Protein AF-0000000079570707 (afdb_homodimer)

Radius of gyration: 27.63 Å; Cα contacts (8 Å, |Δi|>4): 399; chains: 2; bounding box: 52×143×50 Å

Organism: NCBI:txid1891644

Sequence (416 aa):
MTSGNVASASRPEPAARQWGKTAQTQAQILAAAEEVFVEHGYTNATISDVIDRAGSSVGSIYHHFGGKAELFLALWTDYTHQRERDATNAVAKARKEGVTEPIELFETGGAAYLRGIWRSRKVMTIFWDGDGPPGFETLRRERSQNWIAHNVKILGLGKSVEDQFIAAVFTAVMGEAARSIIACTRAKQADAISAEALRIARIISEHRMTSGNVASASRPEPAARQWGKTAQTQAQILAAAEEVFVEHGYTNATISDVIDRAGSSVGSIYHHFGGKAELFLALWTDYTHQRERDATNAVAKARKEGVTEPIELFETGGAAYLRGIWRSRKVMTIFWDGDGPPGFETLRRERSQNWIAHNVKILGLGKSVEDQFIAAVFTAVMGEAARSIIACTRAKQADAISAEALRIARIISEHR

Solvent-accessible surface area (backbone atoms only — not comparable to full-atom values): 22400 Å² total; per-residue (Å²): 137,82,80,76,80,77,77,76,78,74,71,79,53,71,62,59,54,50,53,48,48,49,49,48,49,51,50,44,44,50,52,23,40,50,53,41,34,59,74,46,32,52,82,70,40,51,60,65,56,27,30,65,64,43,71,47,53,72,66,56,46,43,68,73,54,41,54,61,57,43,43,51,50,50,51,49,49,52,52,52,50,51,38,50,47,40,16,51,52,41,28,52,51,40,42,75,72,66,56,73,55,32,66,57,42,47,42,43,15,49,51,38,29,49,51,48,41,59,75,41,21,71,63,4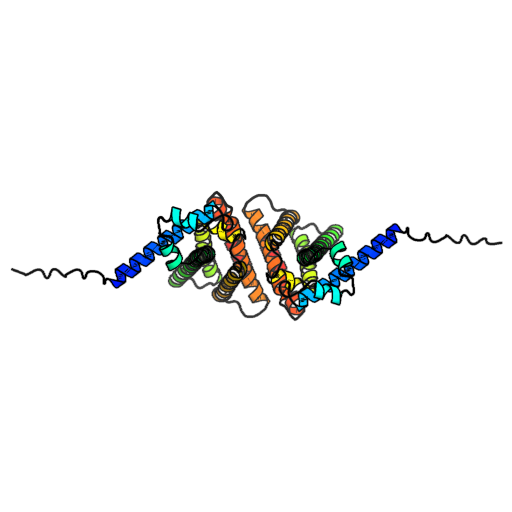8,49,48,75,70,67,76,49,64,52,92,65,42,67,59,53,52,50,52,52,50,51,51,48,25,54,49,42,27,60,54,60,67,48,65,86,48,72,57,38,50,48,50,23,45,42,54,44,44,40,52,49,50,40,44,56,52,32,46,71,45,91,47,70,66,57,34,51,48,36,52,53,49,46,47,48,49,52,48,54,53,60,72,71,106,137,84,80,76,79,74,77,76,78,75,71,77,53,72,63,58,55,50,52,48,48,50,50,50,51,51,49,44,43,50,53,23,40,51,55,42,33,59,73,47,33,52,82,71,42,50,60,65,57,29,31,66,66,43,72,47,54,71,66,54,47,44,69,75,53,39,54,60,58,44,43,52,52,50,51,49,50,54,52,53,49,51,38,51,46,40,16,51,53,40,30,52,52,40,43,74,72,65,56,76,56,32,66,59,42,47,43,43,15,50,51,39,29,48,53,47,40,59,76,43,20,71,62,49,52,48,75,69,68,76,49,65,51,90,64,44,67,60,52,53,50,52,51,51,50,52,48,24,54,49,42,28,60,55,59,68,47,64,85,50,70,57,37,50,46,50,24,45,40,55,43,46,39,51,49,49,39,44,56,53,33,46,71,44,91,46,70,68,56,33,51,49,36,50,52,49,48,46,49,49,52,47,54,54,61,73,71,107

InterPro domains:
  IPR001647 DNA-binding HTH domain, TetR-type [PF00440] (29-75)
  IPR001647 DNA-binding HTH domain, TetR-type [PR00455] (29-42)
  IPR001647 DNA-binding HTH domain, TetR-type [PR00455] (50-73)
  IPR001647 DNA-binding HTH domain, TetR-type [PS50977] (23-83)
  IPR009057 Homedomain-like superfamily [SSF46689] (19-92)
  IPR023772 DNA-binding HTH domain, TetR-type, conserved site [PS01081] (41-71)
  IPR050109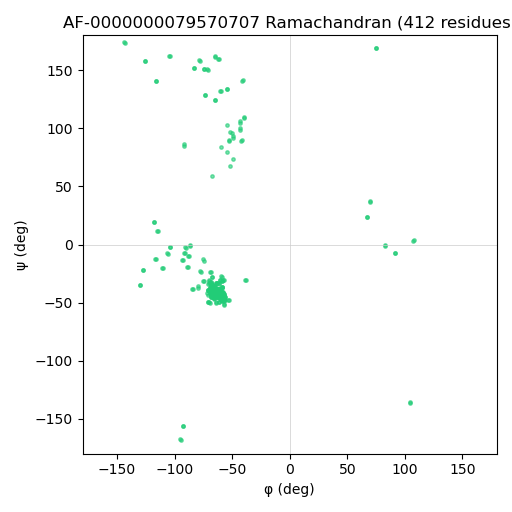 HTH-type, TetR-like transcriptional regulator [PTHR30055] (10-158)

pLDDT: mean 89.44, std 13.63, range [33.81, 98.69]

Nearest PDB structures (foldseek):
  6o6n-assembly1_A  TM=7.747E-01  e=3.598E-06  Mycobacterium tuberculosis
  6hs0-assembly1_A  TM=7.017E-01  e=3.129E-06  Mycobacterium tuberculosis H37Rv
  5icj-assembly1_B  TM=7.002E-01  e=1.842E-05  Mycobacterium tuberculosis
  2oer-assembly1_B  TM=6.171E-01  e=4.264E-05  Pseudomonas aeruginosa
  2hyt-assembly1_A-2  TM=5.807E-01  e=2.325E-05  Pectobacterium atrosepticum

Foldseek 3Di:
DPPPPPPPPPDPDPVVVVVVVLVVLLVLLLVLLLVQCLVQNLVRGAPVSSCVSSVHDPVSCCVNQRGSQRSVVVNVVVLLVVLQCQLVVQLVVVVVVPDQQLLVSVLRSLLSNLVSLLVCLSSVCNLPVPRHDPCSVVVVVVSLVVQLVVSCVSLVFDDDPVSSVLSSVLSVLSVVLSVQSSVDDDVVSNVVSSVVSSVVSVVVSVVD/DPPPPPPPPPDPDPVVVVVVVLVVLLVLLLVLLLVQCLVQNLVRGAPVSSCVSSVHDPVSCCVNQRGSQRSVVVNVVVLLVVLQCQLVVQLVVVVVVPDDQLLVSVLRSLLSNLVSLLVCLSSVCNLPVPRHDPCSVVVVVVSLVVQLVVSCVSLVFDDDPVSSVLSSVLSVLSVVLSVQSSVDDDVVSNVVSSVVSSVVSVVVSVVD

Secondary structure (DSSP, 8-state):
-------------HHHHHHHHHHHHHHHHHHHHHHHHHHHHHHH--HHHHHHHHT--HHHHHHHT-SHHHHHHHHHHHHHHHHHHHHHHHHHHHHHTT---HHHHHHHHHHHHHHHHHHTHHHHHHHHSS---TTHHHHHHHHHHHHHHHHHHHHT--SSHHHHHHHHHHHHHHHHHHHHHHH-SSHHHHHHHHHHHHHHHHHHHHT-/-------------HHHHHHHHHHHHHHHHHHHHHHHHHHHHHHH--HHHHHHHHT--HHHHHHHT-SHHHHHHHHHHHHHHHHHHHHHHHHHHHHHTT---HHHHHHHHHHHHHHHHHHTHHHHHHHHSS---TTHHHHHHHHHHHHHHHHHHHHT--SSHHHHHHHHHHHHHHHHHHHHHHH-SSHHHHHHHHHHHHHHHHHHHHT-

Structure (mmCIF, N/CA/C/O backbone):
data_AF-0000000079570707-model_v1
#
loop_
_entity.id
_entity.type
_entity.pdbx_description
1 polymer 'TetR family transcriptional regulator'
#
loop_
_atom_site.group_PDB
_atom_site.id
_atom_site.type_symbol
_atom_site.label_atom_id
_atom_site.label_alt_id
_atom_site.label_comp_id
_atom_site.label_asym_id
_atom_site.label_entity_id
_atom_site.label_seq_id
_atom_site.pdbx_PDB_ins_code
_atom_site.Cartn_x
_atom_site.Cartn_y
_atom_site.Cartn_z
_atom_site.occupancy
_atom_site.B_iso_or_equiv
_atom_site.auth_seq_id
_atom_site.auth_comp_id
_atom_site.auth_asym_id
_atom_site.auth_atom_id
_atom_site.pdbx_PDB_model_num
ATOM 1 N N . MET A 1 1 ? -2.143 -72.812 -22.938 1 33.81 1 MET A N 1
ATOM 2 C CA . MET A 1 1 ? -3.016 -71.75 -23.453 1 33.81 1 MET A CA 1
ATOM 3 C C . MET A 1 1 ? -3.457 -70.812 -22.359 1 33.81 1 MET A C 1
ATOM 5 O O . MET A 1 1 ? -4.289 -71.188 -21.516 1 33.81 1 MET A O 1
ATOM 9 N N . THR A 1 2 ? -2.541 -70 -21.719 1 41.28 2 THR A N 1
ATOM 10 C CA . THR A 1 2 ? -2.58 -69 -20.625 1 41.28 2 THR A CA 1
ATOM 11 C C . THR A 1 2 ? -3.492 -67.875 -20.953 1 41.28 2 THR A C 1
ATOM 13 O O . THR A 1 2 ? -3.275 -67.125 -21.953 1 41.28 2 THR A O 1
ATOM 16 N N . SER A 1 3 ? -4.816 -67.938 -20.734 1 41.66 3 SER A N 1
ATOM 17 C CA . SER A 1 3 ? -5.84 -66.875 -20.922 1 41.66 3 SER A CA 1
ATOM 18 C C . SER A 1 3 ? -5.434 -65.562 -20.266 1 41.66 3 SER A C 1
ATOM 20 O O . SER A 1 3 ? -5.188 -65.562 -19.047 1 41.66 3 SER A O 1
ATOM 22 N N . GLY A 1 4 ? -4.793 -64.625 -20.969 1 39.62 4 GLY A N 1
ATOM 23 C CA . GLY A 1 4 ? -4.414 -63.281 -20.594 1 39.62 4 GLY A CA 1
ATOM 24 C C . GLY A 1 4 ? -5.566 -62.469 -20.031 1 39.62 4 GLY A C 1
ATOM 25 O O . GLY A 1 4 ? -6.637 -62.406 -20.641 1 39.62 4 GLY A O 1
ATOM 26 N N . ASN A 1 5 ? -5.773 -62.344 -18.688 1 46.66 5 ASN A N 1
ATOM 27 C CA . ASN A 1 5 ? -6.684 -61.5 -17.922 1 46.66 5 ASN A CA 1
ATOM 28 C C . ASN A 1 5 ? -6.602 -60.062 -18.375 1 46.66 5 ASN A C 1
ATOM 30 O O . ASN A 1 5 ? -5.598 -59.375 -18.125 1 46.66 5 ASN A O 1
ATOM 34 N N . VAL A 1 6 ? -7.176 -59.75 -19.578 1 49.84 6 VAL A N 1
ATOM 35 C CA . VAL A 1 6 ? -7.301 -58.344 -19.969 1 49.84 6 VAL A CA 1
ATOM 36 C C . VAL A 1 6 ? -7.992 -57.562 -18.844 1 49.84 6 VAL A C 1
ATOM 38 O O . VAL A 1 6 ? -9.125 -57.875 -18.484 1 49.84 6 VAL A O 1
ATOM 41 N N . ALA A 1 7 ? -7.309 -57 -17.891 1 51.34 7 ALA A N 1
ATOM 42 C CA . ALA A 1 7 ? -7.809 -56.031 -16.938 1 51.34 7 ALA A CA 1
ATOM 43 C C . ALA A 1 7 ? -8.688 -54.969 -17.625 1 51.34 7 ALA A C 1
ATOM 45 O O . ALA A 1 7 ? -8.266 -54.312 -18.578 1 51.34 7 ALA A O 1
ATOM 46 N N . SER A 1 8 ? -9.992 -55.062 -17.609 1 47.06 8 SER A N 1
ATOM 47 C CA . SER A 1 8 ? -10.992 -54.094 -18.062 1 47.06 8 SER A CA 1
ATOM 48 C C . SER A 1 8 ? -10.727 -52.719 -17.484 1 47.06 8 SER A C 1
ATOM 50 O O . SER A 1 8 ? -10.594 -52.562 -16.266 1 47.06 8 SER A O 1
ATOM 52 N N . ALA A 1 9 ? -10.086 -51.844 -18.125 1 54.03 9 ALA A N 1
ATOM 53 C CA . ALA A 1 9 ? -9.969 -50.438 -17.797 1 54.03 9 ALA A CA 1
ATOM 54 C C . ALA A 1 9 ? -11.312 -49.844 -17.344 1 54.03 9 ALA A C 1
ATOM 56 O O . ALA A 1 9 ? -12.289 -49.875 -18.109 1 54.03 9 ALA A O 1
ATOM 57 N N . SER A 1 10 ? -11.695 -49.844 -16.125 1 49.94 10 SER A N 1
ATOM 58 C CA . SER A 1 10 ? -12.898 -49.25 -15.539 1 49.94 10 SER A CA 1
ATOM 59 C C . SER A 1 10 ? -13.172 -47.844 -16.109 1 49.94 10 SER A C 1
ATOM 61 O O . SER A 1 10 ? -12.289 -47 -16.109 1 49.94 10 SER A O 1
ATOM 63 N N . ARG A 1 1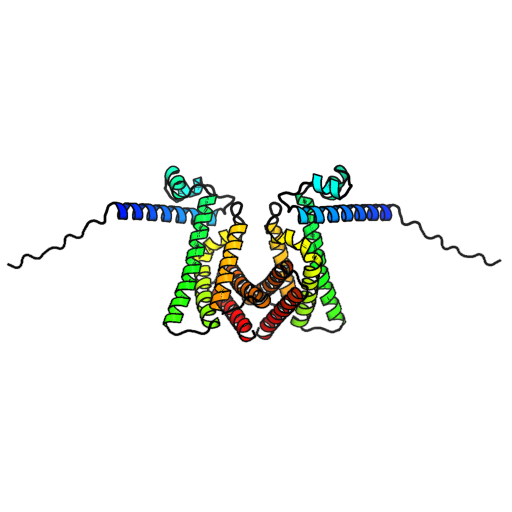1 ? -14.156 -47.594 -16.984 1 53.84 11 ARG A N 1
ATOM 64 C CA . ARG A 1 11 ? -14.711 -46.344 -17.422 1 53.84 11 ARG A CA 1
ATOM 65 C C . ARG A 1 11 ? -14.844 -45.344 -16.25 1 53.84 11 ARG A C 1
ATOM 67 O O . ARG A 1 11 ? -15.344 -45.719 -15.188 1 53.84 11 ARG A O 1
ATOM 74 N N . PRO A 1 12 ? -14 -44.344 -16.328 1 58.59 12 PRO A N 1
ATOM 75 C CA . PRO A 1 12 ? -14.203 -43.438 -15.188 1 58.59 12 PRO A CA 1
ATOM 76 C C . PRO A 1 12 ? -15.68 -43.219 -14.867 1 58.59 12 PRO A C 1
ATOM 78 O O . PRO A 1 12 ? -16.531 -43.281 -15.758 1 58.59 12 PRO A O 1
ATOM 81 N N . GLU A 1 13 ? -16.094 -43.156 -13.688 1 58.28 13 GLU A N 1
ATOM 82 C CA . GLU A 1 13 ? -17.453 -43 -13.195 1 58.28 13 GLU A CA 1
ATOM 83 C C . GLU A 1 13 ? -18.078 -41.688 -13.703 1 58.28 13 GLU A C 1
ATOM 85 O O . GLU A 1 13 ? -17.375 -40.688 -13.867 1 58.28 13 GLU A O 1
ATOM 90 N N . PRO A 1 14 ? -19.234 -41.75 -14.203 1 57.97 14 PRO A N 1
ATOM 91 C CA . PRO A 1 14 ? -19.969 -40.594 -14.727 1 57.97 14 PRO A CA 1
ATOM 92 C C . PRO A 1 14 ? -19.766 -39.312 -13.898 1 57.97 14 PRO A C 1
ATOM 94 O O . PRO A 1 14 ? -19.719 -38.219 -14.445 1 57.97 14 PRO A O 1
ATOM 97 N N . ALA A 1 15 ? -19.547 -39.5 -12.633 1 55.84 15 ALA A N 1
ATOM 98 C CA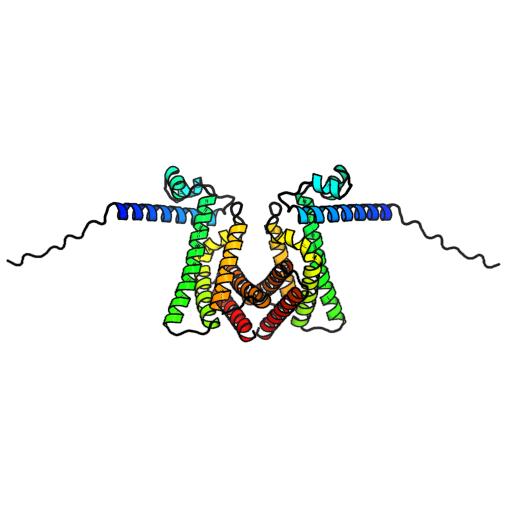 . ALA A 1 15 ? -19.359 -38.375 -11.75 1 55.84 15 ALA A CA 1
ATOM 99 C C . ALA A 1 15 ? -18.016 -37.688 -12.008 1 55.84 15 ALA A C 1
ATOM 101 O O . ALA A 1 15 ? -17.922 -36.469 -11.984 1 55.84 15 ALA A O 1
ATOM 102 N N . ALA A 1 16 ? -17.094 -38.406 -12.156 1 56.25 16 ALA A N 1
ATOM 103 C CA . ALA A 1 16 ? -15.773 -37.844 -12.43 1 56.25 16 ALA A CA 1
ATOM 104 C C . ALA A 1 16 ? -15.742 -37.125 -13.773 1 56.25 16 ALA A C 1
ATOM 106 O O . ALA A 1 16 ? -15.094 -36.094 -13.914 1 56.25 16 ALA A O 1
ATOM 107 N N . ARG A 1 17 ? -16.406 -37.625 -14.711 1 56.22 17 ARG A N 1
ATOM 108 C CA . ARG A 1 17 ? -16.516 -37 -16.016 1 56.22 17 ARG A CA 1
ATOM 109 C C . ARG A 1 17 ? -17.297 -35.688 -15.938 1 56.22 17 ARG A C 1
ATOM 111 O O . ARG A 1 17 ? -16.922 -34.688 -16.578 1 56.22 17 ARG A O 1
ATOM 118 N N . GLN A 1 18 ? -18.344 -35.688 -15.039 1 56.03 18 GLN A N 1
ATOM 119 C CA . GLN A 1 18 ? -19.141 -34.469 -14.875 1 56.03 18 GLN A CA 1
ATOM 120 C C . GLN A 1 18 ? -18.344 -33.375 -14.164 1 56.03 18 GLN A C 1
ATOM 122 O O . GLN A 1 18 ? -18.422 -32.188 -14.547 1 56.03 18 GLN A O 1
ATOM 127 N N . TRP A 1 19 ? -17.562 -33.844 -13.164 1 55.59 19 TRP A N 1
ATOM 128 C CA . TRP A 1 19 ? -16.719 -32.906 -12.438 1 55.59 19 TRP A CA 1
ATOM 129 C C . TRP A 1 19 ? -15.633 -32.344 -13.344 1 55.59 19 TRP A C 1
ATOM 131 O O . TRP A 1 19 ? -15.328 -31.141 -13.289 1 55.59 19 TRP A O 1
ATOM 141 N N . GLY A 1 20 ? -15.18 -33.219 -14.148 1 66.5 20 GLY A N 1
ATOM 142 C CA . GLY A 1 20 ? -14.18 -32.812 -15.125 1 66.5 20 GLY A CA 1
ATOM 143 C C . GLY A 1 20 ? -14.703 -31.797 -16.141 1 66.5 20 GLY A C 1
ATOM 144 O O . GLY A 1 20 ? -14.008 -30.828 -16.469 1 66.5 20 GLY A O 1
ATOM 145 N N . LYS A 1 21 ? -15.898 -32.062 -16.562 1 68.94 21 LYS A N 1
ATOM 146 C CA . LYS A 1 21 ? -16.5 -31.188 -17.547 1 68.94 21 LYS A CA 1
ATOM 147 C C . LYS A 1 21 ? -16.828 -29.828 -16.938 1 68.94 21 LYS A C 1
ATOM 149 O O . LYS A 1 21 ? -16.609 -28.781 -17.578 1 68.94 21 LYS A O 1
ATOM 154 N N . THR A 1 22 ? -17.234 -29.891 -15.789 1 79.5 22 THR A N 1
ATOM 155 C CA . THR A 1 22 ? -17.562 -28.656 -15.078 1 79.5 22 THR A CA 1
ATOM 156 C C . THR A 1 22 ? -16.297 -27.844 -14.812 1 79.5 22 THR A C 1
ATOM 158 O O . THR A 1 22 ? -16.281 -26.625 -15.023 1 79.5 22 THR A O 1
ATOM 161 N N . ALA A 1 23 ? -15.312 -28.609 -14.492 1 84.31 23 ALA A N 1
ATOM 162 C CA . ALA A 1 23 ? -14.039 -27.953 -14.234 1 84.31 23 ALA A CA 1
ATOM 163 C C . ALA A 1 23 ? -13.461 -27.359 -15.516 1 84.31 23 ALA A C 1
ATOM 165 O O . ALA A 1 23 ? -12.898 -26.25 -15.508 1 84.31 23 ALA A O 1
ATOM 166 N N . GLN A 1 24 ? -13.641 -28.031 -16.562 1 86.25 24 GLN A N 1
ATOM 167 C CA . GLN A 1 24 ? -13.148 -27.547 -17.844 1 86.25 24 GLN A CA 1
ATOM 168 C C . GLN A 1 24 ? -13.922 -26.312 -18.312 1 86.25 24 GLN A C 1
ATOM 170 O O . GLN A 1 24 ? -13.328 -25.359 -18.812 1 86.25 24 GLN A O 1
ATOM 175 N N . THR A 1 25 ? -15.203 -26.391 -18.141 1 87.44 25 THR A N 1
ATOM 176 C CA . THR A 1 25 ? -16.031 -25.25 -18.516 1 87.44 25 THR A CA 1
ATOM 177 C C . THR A 1 25 ? -15.68 -24.031 -17.672 1 87.44 25 THR A C 1
ATOM 179 O O . THR A 1 25 ? -15.555 -22.922 -18.188 1 87.44 25 THR A O 1
ATOM 182 N N . GLN A 1 26 ? -15.516 -24.266 -16.438 1 90.75 26 GLN A N 1
ATOM 183 C CA . GLN A 1 26 ? -15.141 -23.172 -15.539 1 90.75 26 GLN A CA 1
ATOM 184 C C . GLN A 1 26 ? -13.805 -22.562 -15.953 1 90.75 26 GLN A C 1
ATOM 186 O O . GLN A 1 26 ? -13.656 -21.328 -15.969 1 90.75 26 GLN A O 1
ATOM 191 N N . ALA A 1 27 ? -12.93 -23.422 -16.297 1 91.69 27 ALA A N 1
ATOM 192 C CA . ALA A 1 27 ? -11.609 -22.953 -16.719 1 91.69 27 ALA A CA 1
ATOM 193 C C . ALA A 1 27 ? -11.703 -22.141 -18 1 91.69 27 ALA A C 1
ATOM 195 O O . ALA A 1 27 ? -11.016 -21.125 -18.156 1 91.69 27 ALA A O 1
ATOM 196 N N . GLN A 1 28 ? -12.484 -22.562 -18.859 1 91.69 28 GLN A N 1
ATOM 197 C CA . GLN A 1 28 ? -12.68 -21.875 -20.125 1 91.69 28 GLN A CA 1
ATOM 198 C C . GLN A 1 28 ? -13.305 -20.484 -19.906 1 91.69 28 GLN A C 1
ATOM 200 O O . GLN A 1 28 ? -12.898 -19.516 -20.547 1 91.69 28 GLN A O 1
ATOM 205 N N . ILE A 1 29 ? -14.242 -20.484 -19.078 1 93.12 29 ILE A N 1
ATOM 206 C CA . ILE A 1 29 ? -14.93 -19.234 -18.781 1 93.12 29 ILE A CA 1
ATOM 207 C C . ILE A 1 29 ? -13.961 -18.25 -18.109 1 93.12 29 ILE A C 1
ATOM 209 O O . ILE A 1 29 ? -13.922 -17.078 -18.469 1 93.12 29 ILE A O 1
ATOM 213 N N . LEU A 1 30 ? -13.211 -18.75 -17.219 1 93.5 30 LEU A N 1
ATOM 214 C CA . LEU A 1 30 ? -12.25 -17.891 -16.531 1 93.5 30 LEU A CA 1
ATOM 215 C C . LEU A 1 30 ? -11.195 -17.359 -17.5 1 93.5 30 LEU A C 1
ATOM 217 O O . LEU A 1 30 ? -10.805 -16.188 -17.406 1 93.5 30 LEU A O 1
ATOM 221 N N . ALA A 1 31 ? -10.789 -18.203 -18.391 1 94.25 31 ALA A N 1
ATOM 222 C CA . ALA A 1 31 ? -9.82 -17.781 -19.391 1 94.25 31 ALA A CA 1
ATOM 223 C C . ALA A 1 31 ? -10.391 -16.672 -20.281 1 94.25 31 ALA A C 1
ATOM 225 O O . ALA A 1 31 ? -9.703 -15.695 -20.594 1 94.25 31 ALA A O 1
ATOM 226 N N . ALA A 1 32 ? -11.609 -16.812 -20.609 1 95.12 32 ALA A N 1
ATOM 227 C CA . ALA A 1 32 ? -12.289 -15.805 -21.422 1 95.12 32 ALA A CA 1
ATOM 228 C C . ALA A 1 32 ? -12.438 -14.5 -20.641 1 95.12 32 ALA A C 1
ATOM 230 O O . ALA A 1 32 ? -12.203 -13.414 -21.188 1 95.12 32 ALA A O 1
ATOM 231 N N . ALA A 1 33 ? -12.828 -14.648 -19.422 1 95.25 33 ALA A N 1
ATOM 232 C CA . ALA A 1 33 ? -12.969 -13.469 -18.562 1 95.25 33 ALA A CA 1
ATOM 233 C C . ALA A 1 33 ? -11.648 -12.727 -18.438 1 95.25 33 ALA A C 1
ATOM 235 O O . ALA A 1 33 ? -11.609 -11.492 -18.516 1 95.25 33 ALA A O 1
ATOM 236 N N . GLU A 1 34 ? -10.609 -13.461 -18.203 1 95.44 34 GLU A N 1
ATOM 237 C CA . GLU A 1 34 ? -9.281 -12.875 -18.109 1 95.44 34 GLU A CA 1
ATOM 238 C C . GLU A 1 34 ? -8.961 -12.031 -19.344 1 95.44 34 GLU A C 1
ATOM 240 O O . GLU A 1 34 ? -8.547 -10.875 -19.219 1 95.44 34 GLU A O 1
ATOM 245 N N . GLU A 1 35 ? -9.195 -12.562 -20.5 1 95.69 35 GLU A N 1
ATOM 246 C CA . GLU A 1 35 ? -8.906 -11.859 -21.75 1 95.69 35 GLU A CA 1
ATOM 247 C C . GLU A 1 35 ? -9.742 -10.594 -21.875 1 95.69 35 GLU A C 1
ATOM 249 O O . GLU A 1 35 ? -9.227 -9.539 -22.266 1 95.69 35 GLU A O 1
ATOM 254 N N . VAL A 1 36 ? -10.961 -10.703 -21.547 1 96.44 36 VAL A N 1
ATOM 255 C CA . VAL A 1 36 ? -11.891 -9.578 -21.672 1 96.44 36 VAL A CA 1
ATOM 256 C C . VAL A 1 36 ? -11.492 -8.469 -20.703 1 96.44 36 VAL A C 1
ATOM 258 O O . VAL A 1 36 ? -11.422 -7.297 -21.094 1 96.44 36 VAL A O 1
ATOM 261 N N . PHE A 1 37 ? -11.195 -8.836 -19.484 1 95.31 37 PHE A N 1
ATOM 262 C CA . PHE A 1 37 ? -10.836 -7.84 -18.484 1 95.31 37 PHE A CA 1
ATOM 263 C C . PHE A 1 37 ? -9.492 -7.203 -18.812 1 95.31 37 PHE A C 1
ATOM 265 O O . PHE A 1 37 ? -9.273 -6.02 -18.547 1 95.31 37 PHE A O 1
ATOM 272 N N . VAL A 1 38 ? -8.57 -7.957 -19.328 1 93.62 38 VAL A N 1
ATOM 273 C CA . VAL A 1 38 ? -7.273 -7.414 -19.719 1 93.62 38 VAL A CA 1
ATOM 274 C C . VAL A 1 38 ? -7.449 -6.414 -20.859 1 93.62 38 VAL A C 1
ATOM 276 O O . VAL A 1 38 ? -6.809 -5.359 -20.875 1 93.62 38 VAL A O 1
ATOM 279 N N . GLU A 1 39 ? -8.359 -6.73 -21.719 1 94.25 39 GLU A N 1
ATOM 280 C CA . GLU A 1 39 ? -8.547 -5.922 -22.922 1 94.25 39 GLU A CA 1
ATOM 281 C C . GLU A 1 39 ? -9.359 -4.664 -22.609 1 94.25 39 GLU A C 1
ATOM 283 O O . GLU A 1 39 ? -9.055 -3.584 -23.125 1 94.25 39 GLU A O 1
ATOM 288 N N . HIS A 1 40 ? -10.375 -4.766 -21.703 1 94.44 40 HIS A N 1
ATOM 289 C CA . HIS A 1 40 ? -11.344 -3.686 -21.578 1 94.44 40 HIS A CA 1
ATOM 290 C C . HIS A 1 40 ? -11.281 -3.035 -20.203 1 94.44 40 HIS A C 1
ATOM 292 O O . HIS A 1 40 ? -11.82 -1.944 -20 1 94.44 40 HIS A O 1
ATOM 298 N N . GLY A 1 41 ? -10.578 -3.707 -19.328 1 93.19 41 GLY A N 1
ATOM 299 C CA . GLY A 1 41 ? -10.758 -3.305 -17.938 1 93.19 41 GLY A CA 1
ATOM 300 C C . GLY A 1 41 ? -12.078 -3.779 -17.344 1 93.19 41 GLY A C 1
ATOM 301 O O . GLY A 1 41 ? -12.922 -4.32 -18.062 1 93.19 41 GLY A O 1
ATOM 302 N N . TYR A 1 42 ? -12.227 -3.658 -16.062 1 93.94 42 TYR A N 1
ATOM 303 C CA . TYR A 1 42 ? -13.43 -4.137 -15.391 1 93.94 42 TYR A CA 1
ATOM 304 C C . TYR A 1 42 ? -14.625 -3.254 -15.734 1 93.94 42 TYR A C 1
ATOM 306 O O . TYR A 1 42 ? -15.688 -3.756 -16.109 1 93.94 42 TYR A O 1
ATOM 314 N N . THR A 1 43 ? -14.43 -1.982 -15.602 1 92.88 43 THR A N 1
ATOM 315 C CA . THR A 1 43 ? -15.523 -1.038 -15.781 1 92.88 43 THR A CA 1
ATOM 316 C C . THR A 1 43 ? -16.125 -1.15 -17.188 1 92.88 43 THR A C 1
ATOM 318 O O . THR A 1 43 ? -17.344 -1.259 -17.344 1 92.88 43 THR A O 1
ATOM 321 N N . ASN A 1 44 ? -15.336 -1.259 -18.156 1 94.62 44 ASN A N 1
ATOM 322 C CA . ASN A 1 44 ? -15.789 -1.211 -19.547 1 94.62 44 ASN A CA 1
ATOM 323 C C . ASN A 1 44 ? -16.188 -2.594 -20.047 1 94.62 44 ASN A C 1
ATOM 325 O O . ASN A 1 44 ? -16.891 -2.711 -21.062 1 94.62 44 ASN A O 1
ATOM 329 N N . ALA A 1 45 ? -15.742 -3.621 -19.406 1 96.19 45 ALA A N 1
ATOM 330 C CA . ALA A 1 45 ? -16.109 -4.98 -19.812 1 96.19 45 ALA A CA 1
ATOM 331 C C . ALA A 1 45 ? -17.562 -5.281 -19.484 1 96.19 45 ALA A C 1
ATOM 333 O O . ALA A 1 45 ? -18.125 -4.727 -18.531 1 96.19 45 ALA A O 1
ATOM 334 N N . THR A 1 46 ? -18.141 -6.172 -20.297 1 95.12 46 THR A N 1
ATOM 335 C CA . THR A 1 46 ? -19.5 -6.641 -20.047 1 95.12 46 THR A CA 1
ATOM 336 C C . THR A 1 46 ? -19.547 -8.164 -19.984 1 95.12 46 THR A C 1
ATOM 338 O O . THR A 1 46 ? -18.625 -8.836 -20.484 1 95.12 46 THR A O 1
ATOM 341 N N . ILE A 1 47 ? -20.578 -8.586 -19.328 1 93.12 47 ILE A N 1
ATOM 342 C CA . ILE A 1 47 ? -20.766 -10.031 -19.281 1 93.12 47 ILE A CA 1
ATOM 343 C C . ILE A 1 47 ? -20.953 -10.57 -20.703 1 93.12 47 ILE A C 1
ATOM 345 O O . ILE A 1 47 ? -20.531 -11.695 -21 1 93.12 47 ILE A O 1
ATOM 349 N N . SER A 1 48 ? -21.562 -9.805 -21.531 1 94.31 48 SER A N 1
ATOM 350 C CA . SER A 1 48 ? -21.75 -10.195 -22.922 1 94.31 48 SER A CA 1
ATOM 351 C C . SER A 1 48 ? -20.406 -10.414 -23.625 1 94.31 48 SER A C 1
ATOM 353 O O . SER A 1 48 ? -20.266 -11.344 -24.422 1 94.31 48 SER A O 1
ATOM 355 N N . ASP A 1 49 ? -19.484 -9.602 -23.359 1 96.44 49 ASP A N 1
ATOM 356 C CA . ASP A 1 49 ? -18.141 -9.773 -23.906 1 96.44 49 ASP A CA 1
ATOM 357 C C . ASP A 1 49 ? -17.562 -11.141 -23.531 1 96.44 49 ASP A C 1
ATOM 359 O O . ASP A 1 49 ? -16.938 -11.805 -24.359 1 96.44 49 ASP A O 1
ATOM 363 N N . VAL A 1 50 ? -17.781 -11.5 -22.312 1 95.75 50 VAL A N 1
ATOM 364 C CA . VAL A 1 50 ? -17.25 -12.758 -21.797 1 95.75 50 VAL A CA 1
ATOM 365 C C . VAL A 1 50 ? -17.969 -13.93 -22.453 1 95.75 50 VAL A C 1
ATOM 367 O O . VAL A 1 50 ? -17.328 -14.914 -22.844 1 95.75 50 VAL A O 1
ATOM 370 N N . ILE A 1 51 ? -19.234 -13.82 -22.578 1 93.38 51 ILE A N 1
ATOM 371 C CA . ILE A 1 51 ? -20.047 -14.852 -23.219 1 93.38 51 ILE A CA 1
ATOM 372 C C . ILE A 1 51 ? -19.562 -15.086 -24.641 1 93.38 51 ILE A C 1
ATOM 374 O O . ILE A 1 51 ? -19.344 -16.219 -25.047 1 93.38 51 ILE A O 1
ATOM 378 N N . ASP A 1 52 ? -19.391 -14.047 -25.312 1 94.62 52 ASP A N 1
ATOM 379 C CA . ASP A 1 52 ? -18.953 -14.117 -26.703 1 94.62 52 ASP A CA 1
ATOM 380 C C . ASP A 1 52 ? -17.578 -14.758 -26.812 1 94.62 52 ASP A C 1
ATOM 382 O O . ASP A 1 52 ? -17.344 -15.609 -27.672 1 94.62 52 ASP A O 1
ATOM 386 N N . ARG A 1 53 ? -16.688 -14.391 -25.953 1 94.81 53 ARG A N 1
ATOM 387 C CA . ARG A 1 53 ? -15.32 -14.891 -25.984 1 94.81 53 ARG A CA 1
ATOM 388 C C . ARG A 1 53 ? -15.266 -16.359 -25.578 1 94.81 53 ARG A C 1
ATOM 390 O O . ARG A 1 53 ? -14.469 -17.125 -26.109 1 94.81 53 ARG A O 1
ATOM 397 N N . ALA A 1 54 ? -16.016 -16.75 -24.625 1 92.88 54 ALA A N 1
ATOM 398 C CA . ALA A 1 54 ? -15.992 -18.094 -24.062 1 92.88 54 ALA A CA 1
ATOM 399 C C . ALA A 1 54 ? -16.719 -19.078 -24.969 1 92.88 54 ALA A C 1
ATOM 401 O O . ALA A 1 54 ? -16.531 -20.297 -24.859 1 92.88 54 ALA A O 1
ATOM 402 N N . GLY A 1 55 ? -17.578 -18.594 -25.75 1 91.44 55 GLY A N 1
ATOM 403 C CA . GLY A 1 55 ? -18.438 -19.484 -26.531 1 91.44 55 GLY A CA 1
ATOM 404 C C . GLY A 1 55 ? -19.406 -20.266 -25.688 1 91.44 55 GLY A C 1
ATOM 405 O O . GLY A 1 55 ? -19.734 -21.422 -26 1 91.44 55 GLY A O 1
ATOM 406 N N . SER A 1 56 ? -19.688 -19.766 -24.562 1 87.12 56 SER A N 1
ATOM 407 C CA . SER A 1 56 ? -20.609 -20.406 -23.641 1 87.12 56 SER A CA 1
ATOM 408 C C . SER A 1 56 ? -21.953 -19.672 -23.625 1 87.12 56 SER A C 1
ATOM 410 O O . SER A 1 56 ? -22.047 -18.516 -24.031 1 87.12 56 SER A O 1
ATOM 412 N N . SER A 1 57 ? -22.859 -20.391 -23.141 1 86.12 57 SER A N 1
ATOM 413 C CA . SER A 1 57 ? -24.172 -19.766 -23.047 1 86.12 57 SER A CA 1
ATOM 414 C C . SER A 1 57 ? -24.25 -18.828 -21.844 1 86.12 57 SER A C 1
ATOM 416 O O . SER A 1 57 ? -23.5 -18.969 -20.891 1 86.12 57 SER A O 1
ATOM 418 N N . VAL A 1 58 ? -25.219 -17.891 -21.938 1 86.81 58 VAL A N 1
ATOM 419 C CA . VAL A 1 58 ? -25.5 -16.969 -20.859 1 86.81 58 VAL A CA 1
ATOM 420 C C . VAL A 1 58 ? -25.828 -17.75 -19.578 1 86.81 58 VAL A C 1
ATOM 422 O O . VAL A 1 58 ? -25.297 -17.453 -18.516 1 86.81 58 VAL A O 1
ATOM 425 N N . GLY A 1 59 ? -26.625 -18.75 -19.688 1 87.25 59 GLY A N 1
ATOM 426 C CA . GLY A 1 59 ? -27.031 -19.578 -18.562 1 87.25 59 GLY A CA 1
ATOM 427 C C . GLY A 1 59 ? -25.875 -20.281 -17.891 1 87.25 59 GLY A C 1
ATOM 428 O O . GLY A 1 59 ? -25.812 -20.359 -16.672 1 87.25 59 GLY A O 1
ATOM 429 N N . SER A 1 60 ? -24.984 -20.703 -18.656 1 87.44 60 SER A N 1
ATOM 430 C CA . SER A 1 60 ? -23.812 -21.438 -18.141 1 87.44 60 SER A CA 1
ATOM 431 C C . SER A 1 60 ? -22.922 -20.531 -17.297 1 87.44 60 SER A C 1
ATOM 433 O O . SER A 1 60 ? -22.5 -20.922 -16.219 1 87.44 60 SER A O 1
ATOM 435 N N . ILE A 1 61 ? -22.688 -19.297 -17.734 1 88.12 61 ILE A N 1
ATOM 436 C CA . ILE A 1 61 ? -21.828 -18.359 -17.016 1 88.12 61 ILE A CA 1
ATOM 437 C C . ILE A 1 61 ? -22.469 -17.984 -15.68 1 88.12 61 ILE A C 1
ATOM 439 O O . ILE A 1 61 ? -21.797 -18.016 -14.641 1 88.12 61 ILE A O 1
ATOM 443 N N . TYR A 1 62 ? -23.703 -17.766 -15.766 1 88.88 62 TYR A N 1
ATOM 444 C CA . TYR A 1 62 ? -24.406 -17.375 -14.547 1 88.88 62 TYR A CA 1
ATOM 445 C C . TYR A 1 62 ? -24.516 -18.547 -13.578 1 88.88 62 TYR A C 1
ATOM 447 O O . TYR A 1 62 ? -24.484 -18.359 -12.359 1 88.88 62 TYR A O 1
ATOM 455 N N . HIS A 1 63 ? -24.641 -19.656 -14.156 1 88.19 63 HIS A N 1
ATOM 456 C CA . HIS A 1 63 ? -24.734 -20.844 -13.32 1 88.19 63 HIS A CA 1
ATOM 457 C C . HIS A 1 63 ? -23.422 -21.125 -12.609 1 88.19 63 HIS A C 1
ATOM 459 O O . HIS A 1 63 ? -23.406 -21.422 -11.414 1 88.19 63 HIS A O 1
ATOM 465 N N . HIS A 1 64 ? -22.344 -20.953 -13.266 1 88.88 64 HIS A N 1
ATOM 466 C CA . HIS A 1 64 ? -21.031 -21.297 -12.711 1 88.88 64 HIS A CA 1
ATOM 467 C C . HIS A 1 64 ? -20.484 -20.172 -11.844 1 88.88 64 HIS A C 1
ATOM 469 O O . HIS A 1 64 ? -19.828 -20.422 -10.836 1 88.88 64 HIS A O 1
ATOM 475 N N . PHE A 1 65 ? -20.625 -18.859 -12.141 1 90.12 65 PHE A N 1
ATOM 476 C CA . PHE A 1 65 ? -19.906 -17.781 -11.445 1 90.12 65 PHE A CA 1
ATOM 477 C C . PHE A 1 65 ? -20.875 -16.688 -11.008 1 90.12 65 PHE A C 1
ATOM 479 O O . PHE A 1 65 ? -20.672 -16.047 -9.977 1 90.12 65 PHE A O 1
ATOM 486 N N . GLY A 1 66 ? -21.797 -16.5 -11.789 1 90.38 66 GLY A N 1
ATOM 487 C CA . GLY A 1 66 ? -22.656 -15.352 -11.57 1 90.38 66 GLY A CA 1
ATOM 488 C C . GLY A 1 66 ? -22.391 -14.211 -12.531 1 90.38 66 GLY A C 1
ATOM 489 O O . GLY A 1 66 ? -22.109 -14.438 -13.711 1 90.38 66 GLY A O 1
ATOM 490 N N . GLY A 1 67 ? -22.328 -12.984 -12.062 1 91.31 67 GLY A N 1
ATOM 491 C CA . GLY A 1 67 ? -22.156 -11.812 -12.906 1 91.31 67 GLY A CA 1
ATOM 492 C C . GLY A 1 67 ? -20.719 -11.367 -13.031 1 91.31 67 GLY A C 1
ATOM 493 O O . GLY A 1 67 ? -19.797 -12.141 -12.75 1 91.31 67 GLY A O 1
ATOM 494 N N . LYS A 1 68 ? -20.594 -10.242 -13.539 1 94.31 68 LYS A N 1
ATOM 495 C CA . LYS A 1 68 ? -19.281 -9.664 -13.828 1 94.31 68 LYS A CA 1
ATOM 496 C C . LYS A 1 68 ? -18.438 -9.562 -12.562 1 9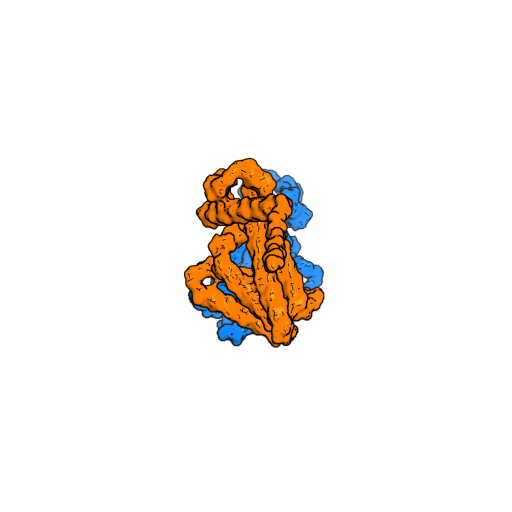4.31 68 LYS A C 1
ATOM 498 O O . LYS A 1 68 ? -17.25 -9.914 -12.57 1 94.31 68 LYS A O 1
ATOM 503 N N . ALA A 1 69 ? -19.078 -9.156 -11.492 1 94.44 69 ALA A N 1
ATOM 504 C CA . ALA A 1 69 ? -18.344 -8.977 -10.242 1 94.44 69 ALA A CA 1
ATOM 505 C C . ALA A 1 69 ? -17.844 -10.312 -9.703 1 94.44 69 ALA A C 1
ATOM 507 O O . ALA A 1 69 ? -16.688 -10.43 -9.289 1 94.44 69 ALA A O 1
ATOM 508 N N . GLU A 1 70 ? -18.703 -11.242 -9.758 1 94.44 70 GLU A N 1
ATOM 509 C CA . GLU A 1 70 ? -18.344 -12.57 -9.258 1 94.44 70 GLU A CA 1
ATOM 510 C C . GLU A 1 70 ? -17.25 -13.203 -10.109 1 94.44 70 GLU A C 1
ATOM 512 O O . GLU A 1 70 ? -16.375 -13.891 -9.594 1 94.44 70 GLU A O 1
ATOM 517 N N . LEU A 1 71 ? -17.359 -12.977 -11.352 1 94.19 71 LEU A N 1
ATOM 518 C CA . LEU A 1 71 ? -16.328 -13.484 -12.25 1 94.19 71 LEU A CA 1
ATOM 519 C C . LEU A 1 71 ? -14.977 -12.836 -11.961 1 94.19 71 LEU A C 1
ATOM 521 O O . LEU A 1 71 ? -13.945 -13.516 -11.945 1 94.19 71 LEU A O 1
ATOM 525 N N . PHE A 1 72 ? -14.992 -11.578 -11.781 1 95.25 72 PHE A N 1
ATOM 526 C CA . PHE A 1 72 ? -13.781 -10.844 -11.438 1 95.25 72 PHE A CA 1
ATOM 527 C C . PHE A 1 72 ? -13.148 -11.391 -10.164 1 95.25 72 PHE A C 1
ATOM 529 O O . PHE A 1 72 ? -11.945 -11.641 -10.125 1 95.25 72 PHE A O 1
ATOM 536 N N . LEU A 1 73 ? -13.953 -11.602 -9.203 1 94.75 73 LEU A N 1
ATOM 537 C CA . LEU A 1 73 ? -13.477 -12.086 -7.91 1 94.75 73 LEU A CA 1
ATOM 538 C C . LEU A 1 73 ? -12.953 -13.516 -8.023 1 94.75 73 LEU A C 1
ATOM 540 O O . LEU A 1 73 ? -12 -13.891 -7.336 1 94.75 73 LEU A O 1
ATOM 544 N N . ALA A 1 74 ? -13.578 -14.25 -8.859 1 94.06 74 ALA A N 1
ATOM 545 C CA . ALA A 1 74 ? -13.109 -15.617 -9.086 1 94.06 74 ALA A CA 1
ATOM 546 C C . ALA A 1 74 ? -11.719 -15.617 -9.727 1 94.06 74 ALA A C 1
ATOM 548 O O . ALA A 1 74 ? -10.859 -16.406 -9.352 1 94.06 74 ALA A O 1
ATOM 549 N N . LEU A 1 75 ? -11.516 -14.742 -10.617 1 93.56 75 LEU A N 1
ATOM 550 C CA . LEU A 1 75 ? -10.211 -14.602 -11.25 1 93.56 75 LEU A CA 1
ATOM 551 C C . LEU A 1 75 ? -9.156 -14.164 -10.234 1 93.56 75 LEU A C 1
ATOM 553 O O . LEU A 1 75 ? -8.062 -14.727 -10.195 1 93.56 75 LEU A O 1
ATOM 557 N N . TRP A 1 76 ? -9.523 -13.227 -9.445 1 94.19 76 TRP A N 1
ATOM 558 C CA . TRP A 1 76 ? -8.625 -12.742 -8.398 1 94.19 76 TRP A CA 1
ATOM 559 C C . TRP A 1 76 ? -8.242 -13.867 -7.453 1 94.19 76 TRP A C 1
ATOM 561 O O . TRP A 1 76 ? -7.059 -14.047 -7.133 1 94.19 76 TRP A O 1
ATOM 571 N N . THR A 1 77 ? -9.203 -14.555 -7.047 1 93.06 77 THR A N 1
ATOM 572 C CA . THR A 1 77 ? -8.977 -15.648 -6.105 1 93.06 77 THR A CA 1
ATOM 573 C C . THR A 1 77 ? -8.055 -16.703 -6.711 1 93.06 77 THR A C 1
ATOM 575 O O . THR A 1 77 ? -7.137 -17.188 -6.047 1 93.06 77 THR A O 1
ATOM 578 N N . ASP A 1 78 ? -8.32 -17.016 -7.922 1 92.06 78 ASP A N 1
ATOM 579 C CA . ASP A 1 78 ? -7.488 -18 -8.617 1 92.06 78 ASP A CA 1
ATOM 580 C C . ASP A 1 78 ? -6.035 -17.531 -8.688 1 92.06 78 ASP A C 1
ATOM 582 O O . ASP A 1 78 ? -5.121 -18.297 -8.367 1 92.06 78 ASP A O 1
ATOM 586 N N . TYR A 1 79 ? -5.828 -16.344 -9 1 91.44 79 TYR A N 1
ATOM 587 C CA . TYR A 1 79 ? -4.484 -15.805 -9.148 1 91.44 79 TYR A CA 1
ATOM 588 C C . TYR A 1 79 ? -3.771 -15.734 -7.801 1 91.44 79 TYR A C 1
ATOM 590 O O . TYR A 1 79 ? -2.605 -16.125 -7.688 1 91.44 79 TYR A O 1
ATOM 598 N N . THR A 1 80 ? -4.453 -15.266 -6.824 1 92.38 80 THR A N 1
ATOM 599 C CA . THR A 1 80 ? -3.832 -15.125 -5.512 1 92.38 80 THR A CA 1
ATOM 600 C C . THR A 1 80 ? -3.508 -16.484 -4.91 1 92.38 80 THR A C 1
ATOM 602 O O . THR A 1 80 ? -2.457 -16.656 -4.289 1 92.38 80 THR A O 1
ATOM 605 N N . HIS A 1 81 ? -4.375 -17.422 -5.148 1 92.12 81 HIS A N 1
ATOM 606 C CA . HIS A 1 81 ? -4.129 -18.781 -4.656 1 92.12 81 HIS A CA 1
ATOM 607 C C . HIS A 1 81 ? -2.902 -19.391 -5.328 1 92.12 81 HIS A C 1
ATOM 609 O O . HIS A 1 81 ? -2.104 -20.062 -4.672 1 92.12 81 HIS A O 1
ATOM 615 N N . GLN A 1 82 ? -2.838 -19.203 -6.57 1 93.88 82 GLN A N 1
ATOM 616 C CA . GLN A 1 82 ? -1.687 -19.734 -7.293 1 93.88 82 GLN A CA 1
ATOM 617 C C . GLN A 1 82 ? -0.385 -19.125 -6.781 1 93.88 82 GLN A C 1
ATOM 619 O O . GLN A 1 82 ? 0.617 -19.828 -6.625 1 93.88 82 GLN A O 1
ATOM 624 N N . ARG A 1 83 ? -0.375 -17.844 -6.469 1 94.19 83 ARG A N 1
ATOM 625 C CA . ARG A 1 83 ? 0.814 -17.172 -5.953 1 94.19 83 ARG A CA 1
ATOM 626 C C . ARG A 1 83 ? 1.194 -17.719 -4.578 1 94.19 83 ARG A C 1
ATOM 628 O O . ARG A 1 83 ? 2.373 -17.938 -4.301 1 94.19 83 ARG A O 1
ATOM 635 N N . GLU A 1 84 ? 0.212 -17.891 -3.807 1 94 84 GLU A N 1
ATOM 636 C CA . GLU A 1 84 ? 0.448 -18.453 -2.482 1 94 84 GLU A CA 1
ATOM 637 C C . GLU A 1 84 ? 1.004 -19.875 -2.584 1 94 84 GLU A C 1
ATOM 639 O O . GLU A 1 84 ? 1.939 -20.234 -1.865 1 94 84 GLU A O 1
ATOM 644 N N . ARG A 1 85 ? 0.425 -20.625 -3.488 1 95.31 85 ARG A N 1
ATOM 645 C CA . ARG A 1 85 ? 0.874 -22 -3.682 1 95.31 85 ARG A CA 1
ATOM 646 C C . ARG A 1 85 ? 2.314 -22.047 -4.18 1 95.31 85 ARG A C 1
ATOM 648 O O . ARG A 1 85 ? 3.113 -22.859 -3.715 1 95.31 85 ARG A O 1
ATOM 655 N N . ASP A 1 86 ? 2.621 -21.172 -5.094 1 95.69 86 ASP A N 1
ATOM 656 C CA . ASP A 1 86 ? 3.988 -21.094 -5.602 1 95.69 86 ASP A CA 1
ATOM 657 C C . ASP A 1 86 ? 4.98 -20.859 -4.469 1 95.69 86 ASP A C 1
ATOM 659 O O . ASP A 1 86 ? 5.996 -21.547 -4.363 1 95.69 86 ASP A O 1
ATOM 663 N N . ALA A 1 87 ? 4.668 -19.922 -3.637 1 97 87 ALA A N 1
ATOM 664 C CA . ALA A 1 87 ? 5.551 -19.562 -2.533 1 97 87 ALA A CA 1
ATOM 665 C C . ALA A 1 87 ? 5.652 -20.688 -1.513 1 97 87 ALA A C 1
ATOM 667 O O . ALA A 1 87 ? 6.75 -21.078 -1.103 1 97 87 ALA A O 1
ATOM 668 N N . THR A 1 88 ? 4.535 -21.25 -1.165 1 96.44 88 THR A N 1
ATOM 669 C CA . THR A 1 88 ? 4.484 -22.281 -0.14 1 96.44 88 THR A CA 1
ATOM 670 C C . THR A 1 88 ? 5.195 -23.547 -0.614 1 96.44 88 THR A C 1
ATOM 672 O O . THR A 1 88 ? 5.926 -24.188 0.151 1 96.44 88 THR A O 1
ATOM 675 N N . ASN A 1 89 ? 4.953 -23.938 -1.869 1 97.81 89 ASN A N 1
ATOM 676 C CA . ASN A 1 89 ? 5.617 -25.109 -2.428 1 97.81 89 ASN A CA 1
ATOM 677 C C . ASN A 1 89 ? 7.133 -24.938 -2.461 1 97.81 89 ASN A C 1
ATOM 679 O O . ASN A 1 89 ? 7.875 -25.875 -2.158 1 97.81 89 ASN A O 1
ATOM 683 N N . ALA A 1 90 ? 7.562 -23.766 -2.828 1 98.38 90 ALA A N 1
ATOM 684 C CA . ALA A 1 90 ? 8.992 -23.484 -2.877 1 98.38 90 ALA A CA 1
ATOM 685 C C . ALA A 1 90 ? 9.625 -23.594 -1.49 1 98.38 90 ALA A C 1
ATOM 687 O O . ALA A 1 90 ? 10.695 -24.172 -1.33 1 98.38 90 ALA A O 1
ATOM 688 N N . VAL A 1 91 ? 9 -23.047 -0.503 1 98.06 91 VAL A N 1
ATOM 689 C CA . VAL A 1 91 ? 9.484 -23.094 0.873 1 98.06 91 VAL A CA 1
ATOM 690 C C . VAL A 1 91 ? 9.516 -24.531 1.366 1 98.06 91 VAL A C 1
ATOM 692 O O . VAL A 1 91 ? 10.484 -24.969 1.994 1 98.06 91 VAL A O 1
ATOM 695 N N . ALA A 1 92 ? 8.422 -25.25 1.055 1 97.94 92 ALA A N 1
ATOM 696 C CA . ALA A 1 92 ? 8.359 -26.656 1.463 1 97.94 92 ALA A CA 1
ATOM 697 C C . ALA A 1 92 ? 9.5 -27.453 0.855 1 97.94 92 ALA A C 1
ATOM 699 O O . ALA A 1 92 ? 10.125 -28.281 1.537 1 97.94 92 ALA A O 1
ATOM 700 N N . LYS A 1 93 ? 9.734 -27.266 -0.368 1 98.44 93 LYS A N 1
ATOM 701 C CA . LYS A 1 93 ? 10.828 -27.938 -1.047 1 98.44 93 LYS A CA 1
ATOM 702 C C . LYS A 1 93 ? 12.172 -27.594 -0.413 1 98.44 93 LYS A C 1
ATOM 704 O O . LYS A 1 93 ? 13.008 -28.469 -0.18 1 98.44 93 LYS A O 1
ATOM 709 N N . ALA A 1 94 ? 12.383 -26.297 -0.117 1 98.38 94 ALA A N 1
ATOM 710 C CA . ALA A 1 94 ? 13.625 -25.844 0.512 1 98.38 94 ALA A CA 1
ATOM 711 C C . ALA A 1 94 ? 13.82 -26.5 1.874 1 98.38 94 ALA A C 1
ATOM 713 O O . ALA A 1 94 ? 14.93 -26.922 2.215 1 98.38 94 ALA A O 1
ATOM 714 N N . ARG A 1 95 ? 12.758 -26.594 2.596 1 97.75 95 ARG A N 1
ATOM 715 C CA . ARG A 1 95 ? 12.82 -27.234 3.904 1 97.75 95 ARG A CA 1
ATOM 716 C C . ARG A 1 95 ? 13.219 -28.703 3.771 1 97.75 95 ARG A C 1
ATOM 718 O O . ARG A 1 95 ? 14.031 -29.203 4.559 1 97.75 95 ARG A O 1
ATOM 725 N N . LYS A 1 96 ? 12.625 -29.344 2.838 1 98.12 96 LYS A N 1
ATOM 726 C CA . LYS A 1 96 ? 12.953 -30.75 2.586 1 98.12 96 LYS A CA 1
ATOM 727 C C . LYS A 1 96 ? 14.422 -30.906 2.217 1 98.12 96 LYS A C 1
ATOM 729 O O . LYS A 1 96 ? 15.031 -31.938 2.51 1 98.12 96 LYS A O 1
ATOM 734 N N . GLU A 1 97 ? 14.914 -29.906 1.61 1 98.12 97 GLU A N 1
ATOM 735 C CA . GLU A 1 97 ? 16.312 -29.938 1.187 1 98.12 97 GLU A CA 1
ATOM 736 C C . GLU A 1 97 ? 17.234 -29.469 2.307 1 98.12 97 GLU A C 1
ATOM 738 O O . GLU A 1 97 ? 18.453 -29.344 2.104 1 98.12 97 GLU A O 1
ATOM 743 N N . GLY A 1 98 ? 16.734 -29.094 3.443 1 97.94 98 GLY A N 1
ATOM 744 C CA . GLY A 1 98 ? 17.531 -28.859 4.629 1 97.94 98 GLY A CA 1
ATOM 745 C C . GLY A 1 98 ? 17.672 -27.391 4.988 1 97.94 98 GLY A C 1
ATOM 746 O O . GLY A 1 98 ? 18.375 -27.031 5.934 1 97.94 98 GLY A O 1
ATOM 747 N N . VAL A 1 99 ? 17.016 -26.531 4.273 1 97.81 99 VAL A N 1
ATOM 748 C CA . VAL A 1 99 ? 17.078 -25.109 4.594 1 97.81 99 VAL A CA 1
ATOM 749 C C . VAL A 1 99 ? 16.25 -24.828 5.848 1 97.81 99 VAL A C 1
ATOM 751 O O . VAL A 1 99 ? 15.078 -25.203 5.926 1 97.81 99 VAL A O 1
ATOM 754 N N . THR A 1 100 ? 16.844 -24.141 6.844 1 96.12 100 THR A N 1
ATOM 755 C CA . THR A 1 100 ? 16.141 -23.891 8.102 1 96.12 100 THR A CA 1
ATOM 756 C C . THR A 1 100 ? 16.172 -22.406 8.445 1 96.12 100 THR A C 1
ATOM 758 O O . THR A 1 100 ? 15.359 -21.938 9.25 1 96.12 100 THR A O 1
ATOM 761 N N . GLU A 1 101 ? 17.109 -21.672 7.902 1 97.06 101 GLU A N 1
ATOM 762 C CA . GLU A 1 101 ? 17.234 -20.25 8.219 1 97.06 101 GLU A CA 1
ATOM 763 C C . GLU A 1 101 ? 16.016 -19.469 7.738 1 97.06 101 GLU A C 1
ATOM 765 O O . GLU A 1 101 ? 15.695 -19.484 6.551 1 97.06 101 GLU A O 1
ATOM 770 N N . PRO A 1 102 ? 15.375 -18.781 8.539 1 97.19 102 PRO A N 1
ATOM 771 C CA . PRO A 1 102 ? 14.117 -18.109 8.219 1 97.19 102 PRO A CA 1
ATOM 772 C C . PRO A 1 102 ? 14.234 -17.172 7.012 1 97.19 102 PRO A C 1
ATOM 774 O O . PRO A 1 102 ? 13.383 -17.203 6.121 1 97.19 102 PRO A O 1
ATOM 777 N N . ILE A 1 103 ? 15.273 -16.375 6.941 1 97.88 103 ILE A N 1
ATOM 778 C CA . ILE A 1 103 ? 15.391 -15.414 5.855 1 97.88 103 ILE A CA 1
ATOM 779 C C . ILE A 1 103 ? 15.617 -16.141 4.535 1 97.88 103 ILE A C 1
ATOM 781 O O . ILE A 1 103 ? 15.133 -15.719 3.486 1 97.88 103 ILE A O 1
ATOM 785 N N . GLU A 1 104 ? 16.297 -17.234 4.551 1 98.12 104 GLU A N 1
ATOM 786 C CA . GLU A 1 104 ? 16.5 -18.031 3.34 1 98.12 104 GLU A CA 1
ATOM 787 C C . GLU A 1 104 ? 15.172 -18.625 2.861 1 98.12 104 GLU A C 1
ATOM 789 O O . GLU A 1 104 ? 14.922 -18.703 1.658 1 98.12 104 GLU A O 1
ATOM 794 N N . LEU A 1 105 ? 14.398 -19.109 3.791 1 98.25 105 LEU A N 1
ATOM 795 C CA . LEU A 1 105 ? 13.07 -19.625 3.449 1 98.25 105 LEU A CA 1
ATOM 796 C C . LEU A 1 105 ? 12.203 -18.516 2.859 1 98.25 105 LEU A C 1
ATOM 798 O O . LEU A 1 105 ? 11.516 -18.734 1.855 1 98.25 105 LEU A O 1
ATOM 802 N N . PHE A 1 106 ? 12.234 -17.344 3.441 1 98.38 106 PHE A N 1
ATOM 803 C CA . PHE A 1 106 ? 11.5 -16.203 2.91 1 98.38 106 PHE A CA 1
ATOM 804 C C . PHE A 1 106 ? 11.953 -15.883 1.493 1 98.38 106 PHE A C 1
ATOM 806 O O . PHE A 1 106 ? 11.125 -15.656 0.607 1 98.38 106 PHE A O 1
ATOM 813 N N . GLU A 1 107 ? 13.273 -15.82 1.31 1 98.5 107 GLU A N 1
ATOM 814 C CA . GLU A 1 107 ? 13.828 -15.508 -0.003 1 98.5 107 GLU A CA 1
ATOM 815 C C . GLU A 1 107 ? 13.367 -16.516 -1.055 1 98.5 107 GLU A C 1
ATOM 817 O O . GLU A 1 107 ? 13.039 -16.125 -2.18 1 98.5 107 GLU A O 1
ATOM 822 N N . THR A 1 108 ? 13.344 -17.781 -0.629 1 98.5 108 THR A N 1
ATOM 823 C CA . THR A 1 108 ? 12.914 -18.828 -1.542 1 98.5 108 THR A CA 1
ATOM 824 C C . THR A 1 108 ? 11.453 -18.641 -1.938 1 98.5 108 THR A C 1
ATOM 826 O O . THR A 1 108 ? 11.117 -18.688 -3.123 1 98.5 108 THR A O 1
ATOM 829 N N . GLY A 1 109 ? 10.625 -18.469 -1.009 1 98.25 109 GLY A N 1
ATOM 830 C CA . GLY A 1 109 ? 9.219 -18.219 -1.284 1 98.25 109 GLY A CA 1
ATOM 831 C C . GLY A 1 109 ? 8.992 -16.938 -2.061 1 98.25 109 GLY A C 1
ATOM 832 O O . GLY A 1 109 ? 8.18 -16.891 -2.986 1 98.25 109 GLY A O 1
ATOM 833 N N . GLY A 1 110 ? 9.664 -15.836 -1.659 1 98.44 110 GLY A N 1
ATOM 834 C CA . GLY A 1 110 ? 9.57 -14.562 -2.354 1 98.44 110 GLY A CA 1
ATOM 835 C C . GLY A 1 110 ? 9.977 -14.648 -3.812 1 98.44 110 GLY A C 1
ATOM 836 O O . GLY A 1 110 ? 9.32 -14.07 -4.68 1 98.44 110 GLY A O 1
ATOM 837 N N . ALA A 1 111 ? 11.07 -15.367 -4.055 1 98.69 111 ALA A N 1
ATOM 838 C CA . ALA A 1 111 ? 11.531 -15.539 -5.43 1 98.69 111 ALA A CA 1
ATOM 839 C C . ALA A 1 111 ? 10.477 -16.25 -6.273 1 98.69 111 ALA A C 1
ATOM 841 O O . ALA A 1 111 ? 10.219 -15.867 -7.414 1 98.69 111 ALA A O 1
ATOM 842 N N . ALA A 1 112 ? 9.906 -17.297 -5.719 1 98.44 112 ALA A N 1
ATOM 843 C CA . ALA A 1 112 ? 8.867 -18.031 -6.43 1 98.44 112 ALA A CA 1
ATOM 844 C C . ALA A 1 112 ? 7.652 -17.156 -6.699 1 98.44 112 ALA A C 1
ATOM 846 O O . ALA A 1 112 ? 7.09 -17.188 -7.793 1 98.44 112 ALA A O 1
ATOM 847 N N . TYR A 1 113 ? 7.281 -16.422 -5.703 1 97.81 113 TYR A N 1
ATOM 848 C CA . TYR A 1 113 ? 6.168 -15.484 -5.828 1 97.81 113 TYR A CA 1
ATOM 849 C C . TYR A 1 113 ? 6.414 -14.492 -6.957 1 97.81 113 TYR A C 1
ATOM 851 O O . TYR A 1 113 ? 5.57 -14.328 -7.844 1 97.81 113 TYR A O 1
ATOM 859 N N . LEU A 1 114 ? 7.555 -13.828 -6.988 1 98.38 114 LEU A N 1
ATOM 860 C CA . LEU A 1 114 ? 7.848 -12.773 -7.957 1 98.38 114 LEU A CA 1
ATOM 861 C C . LEU A 1 114 ? 7.996 -13.359 -9.359 1 98.38 114 LEU A C 1
ATOM 863 O O . LEU A 1 114 ? 7.629 -12.711 -10.344 1 98.38 114 LEU A O 1
ATOM 867 N N . ARG A 1 115 ? 8.508 -14.562 -9.438 1 97.94 115 ARG A N 1
ATOM 868 C CA . ARG A 1 115 ? 8.531 -15.25 -10.727 1 97.94 115 ARG A CA 1
ATOM 869 C C . ARG A 1 115 ? 7.125 -15.461 -11.266 1 97.94 115 ARG A C 1
ATOM 871 O O . ARG A 1 115 ? 6.883 -15.32 -12.469 1 97.94 115 ARG A O 1
ATOM 878 N N . GLY A 1 116 ? 6.258 -15.844 -10.375 1 96.81 116 GLY A N 1
ATOM 879 C CA . GLY A 1 116 ? 4.859 -15.992 -10.75 1 96.81 116 GLY A CA 1
ATOM 880 C C . GLY A 1 116 ? 4.23 -14.695 -11.219 1 96.81 116 GLY A C 1
ATOM 881 O O . GLY A 1 116 ? 3.434 -14.688 -12.156 1 96.81 116 GLY A O 1
ATOM 882 N N . ILE A 1 117 ? 4.598 -13.641 -10.586 1 96.81 117 ILE A N 1
ATOM 883 C CA . ILE A 1 117 ? 4.102 -12.328 -10.977 1 96.81 117 ILE A CA 1
ATOM 884 C C . ILE A 1 117 ? 4.539 -12.016 -12.406 1 96.81 117 ILE A C 1
ATOM 886 O O . ILE A 1 117 ? 3.727 -11.602 -13.234 1 96.81 117 ILE A O 1
ATOM 890 N N . TRP A 1 118 ? 5.797 -12.203 -12.68 1 97.38 118 TRP A N 1
ATOM 891 C CA . TRP A 1 118 ? 6.297 -11.945 -14.023 1 97.38 118 TRP A CA 1
ATOM 892 C C . TRP A 1 118 ? 5.551 -12.789 -15.055 1 97.38 118 TRP A C 1
ATOM 894 O O . TRP A 1 118 ? 5.133 -12.273 -16.094 1 97.38 118 TRP A O 1
ATOM 904 N N . ARG A 1 119 ? 5.297 -14.016 -14.742 1 94.56 119 ARG A N 1
ATOM 905 C CA . ARG A 1 119 ? 4.652 -14.945 -15.672 1 94.56 119 ARG A CA 1
ATOM 906 C C . ARG A 1 119 ? 3.209 -14.531 -15.938 1 94.56 119 ARG A C 1
ATOM 908 O O . ARG A 1 119 ? 2.684 -14.773 -17.031 1 94.56 119 ARG A O 1
ATOM 915 N N . SER A 1 120 ? 2.605 -13.891 -15.023 1 93.12 120 SER A N 1
ATOM 916 C CA . SER A 1 120 ? 1.192 -13.555 -15.156 1 93.12 120 SER A CA 1
ATOM 917 C C . SER A 1 120 ? 0.985 -12.047 -15.172 1 93.12 120 SER A C 1
ATOM 919 O O . SER A 1 120 ? -0.101 -11.555 -14.852 1 93.12 120 SER A O 1
ATOM 921 N N . ARG A 1 121 ? 1.916 -11.227 -15.43 1 92.5 121 ARG A N 1
ATOM 922 C CA . ARG A 1 121 ? 1.913 -9.781 -15.242 1 92.5 121 ARG A CA 1
ATOM 923 C C . ARG A 1 121 ? 0.782 -9.125 -16.031 1 92.5 121 ARG A C 1
ATOM 925 O O . ARG A 1 121 ? 0.21 -8.125 -15.594 1 92.5 121 ARG A O 1
ATOM 932 N N . LYS A 1 122 ? 0.395 -9.641 -17.125 1 88 122 LYS A N 1
ATOM 933 C CA . LYS A 1 122 ? -0.667 -9.047 -17.938 1 88 122 LYS A CA 1
ATOM 934 C C . LYS A 1 122 ? -2.002 -9.078 -17.188 1 88 122 LYS A C 1
ATOM 936 O O . LYS A 1 122 ? -2.742 -8.094 -17.188 1 88 122 LYS A O 1
ATOM 941 N N . VAL A 1 123 ? -2.238 -10.203 -16.578 1 89.81 123 VAL A N 1
ATOM 942 C CA . VAL A 1 123 ? -3.498 -10.352 -15.859 1 89.81 123 VAL A CA 1
ATOM 943 C C . VAL A 1 123 ? -3.439 -9.562 -14.555 1 89.81 123 VAL A C 1
ATOM 945 O O . VAL A 1 123 ? -4.449 -9 -14.109 1 89.81 123 VAL A O 1
ATOM 948 N N . MET A 1 124 ? -2.258 -9.484 -14.023 1 91 124 MET A N 1
ATOM 949 C CA . MET A 1 124 ? -2.111 -8.852 -12.719 1 91 124 MET A CA 1
ATOM 950 C C . MET A 1 124 ? -2.377 -7.352 -12.812 1 91 124 MET A C 1
ATOM 952 O O . MET A 1 124 ? -2.775 -6.727 -11.828 1 91 124 MET A O 1
ATOM 956 N N . THR A 1 125 ? -2.221 -6.781 -13.961 1 88.25 125 THR A N 1
ATOM 957 C CA . THR A 1 125 ? -2.49 -5.363 -14.156 1 88.25 125 THR A CA 1
ATOM 958 C C . THR A 1 125 ? -3.941 -5.035 -13.82 1 88.25 125 THR A C 1
ATOM 960 O O . THR A 1 125 ? -4.238 -3.936 -13.344 1 88.25 125 THR A O 1
ATOM 963 N N . ILE A 1 126 ? -4.816 -5.973 -13.945 1 88.44 126 ILE A N 1
ATOM 964 C CA . ILE A 1 126 ? -6.246 -5.797 -13.719 1 88.44 126 ILE A CA 1
ATOM 965 C C . ILE A 1 126 ? -6.512 -5.559 -12.234 1 88.44 126 ILE A C 1
ATOM 967 O O . ILE A 1 126 ? -7.398 -4.781 -11.875 1 88.44 126 ILE A O 1
ATOM 971 N N . PHE A 1 127 ? -5.738 -6.141 -11.461 1 90.25 127 PHE A N 1
ATOM 972 C CA . PHE A 1 127 ? -6.016 -6.16 -10.023 1 90.25 127 PHE A CA 1
ATOM 973 C C . PHE A 1 127 ? -5.316 -5.004 -9.32 1 90.25 127 PHE A C 1
ATOM 975 O O . PHE A 1 127 ? -5.613 -4.699 -8.164 1 90.25 127 PHE A O 1
ATOM 982 N N . TRP A 1 128 ? -4.375 -4.34 -10 1 83.25 128 TRP A N 1
ATOM 983 C CA . TRP A 1 128 ? -3.555 -3.322 -9.352 1 83.25 128 TRP A CA 1
ATOM 984 C C . TRP A 1 128 ? -3.975 -1.923 -9.789 1 83.25 128 TRP A C 1
ATOM 986 O O . TRP A 1 128 ? -3.592 -0.929 -9.172 1 83.25 128 TRP A O 1
ATOM 996 N N . ASP A 1 129 ? -4.855 -1.812 -10.758 1 77 129 ASP A N 1
ATOM 997 C CA . ASP A 1 129 ? -5.176 -0.513 -11.344 1 77 129 ASP A CA 1
ATOM 998 C C . ASP A 1 129 ? -6.336 0.151 -10.602 1 77 129 ASP A C 1
ATOM 1000 O O . ASP A 1 129 ? -6.742 1.264 -10.938 1 77 129 ASP A O 1
ATOM 1004 N N . GLY A 1 130 ? -6.883 -0.495 -9.664 1 75.94 130 GLY A N 1
ATOM 1005 C CA . GLY A 1 130 ? -7.949 0.093 -8.867 1 75.94 130 GLY A CA 1
ATOM 1006 C C . GLY A 1 130 ? -9.312 -0.022 -9.523 1 75.94 130 GLY A C 1
ATOM 1007 O O . GLY A 1 130 ? -10.305 0.491 -9 1 75.94 130 GLY A O 1
ATOM 1008 N N . ASP A 1 131 ? -9.352 -0.591 -10.68 1 83.62 131 ASP A N 1
ATOM 1009 C CA . ASP A 1 131 ? -10.594 -0.805 -11.422 1 83.62 131 ASP A CA 1
ATOM 1010 C C . ASP A 1 131 ? -11.188 -2.172 -11.102 1 83.62 131 ASP A C 1
ATOM 1012 O O . ASP A 1 131 ? -10.898 -3.16 -11.773 1 83.62 131 ASP A O 1
ATOM 1016 N N . GLY A 1 132 ? -11.992 -2.279 -10.023 1 88.62 132 GLY A N 1
ATOM 1017 C CA . GLY A 1 132 ? -12.625 -3.518 -9.602 1 88.62 132 GLY A CA 1
ATOM 1018 C C . GLY A 1 132 ? -14.016 -3.311 -9.039 1 88.62 132 GLY A C 1
ATOM 1019 O O . GLY A 1 132 ? -14.5 -2.18 -8.961 1 88.62 132 GLY A O 1
ATOM 1020 N N . PRO A 1 133 ? -14.672 -4.359 -8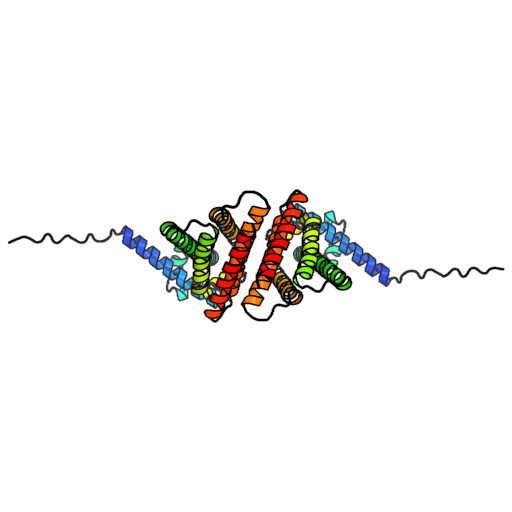.758 1 90 133 PRO A N 1
ATOM 1021 C CA . PRO A 1 133 ? -16.016 -4.262 -8.188 1 90 133 PRO A CA 1
ATOM 1022 C C . PRO A 1 133 ? -16.031 -3.623 -6.801 1 90 133 PRO A C 1
ATOM 1024 O O . PRO A 1 133 ? -14.977 -3.533 -6.152 1 90 133 PRO A O 1
ATOM 1027 N N . PRO A 1 134 ? -17.188 -3.172 -6.398 1 82.62 134 PRO A N 1
ATOM 1028 C CA . PRO A 1 134 ? -17.297 -2.672 -5.027 1 82.62 134 PRO A CA 1
ATOM 1029 C C . PRO A 1 134 ? -16.828 -3.686 -3.988 1 82.62 134 PRO A C 1
ATOM 1031 O O . PRO A 1 134 ? -17.109 -4.883 -4.117 1 82.62 134 PRO A O 1
ATOM 1034 N N . GLY A 1 135 ? -16.047 -3.26 -3.055 1 81.56 135 GLY A N 1
ATOM 1035 C CA . GLY A 1 135 ? -15.586 -4.121 -1.979 1 81.56 135 GLY A CA 1
ATOM 1036 C C . GLY A 1 135 ? -14.273 -4.805 -2.289 1 81.56 135 GLY A C 1
ATOM 1037 O O . GLY A 1 135 ? -13.68 -5.445 -1.418 1 81.56 135 GLY A O 1
ATOM 1038 N N . PHE A 1 136 ? -13.852 -4.629 -3.496 1 88.06 136 PHE A N 1
ATOM 1039 C CA . PHE A 1 136 ? -12.641 -5.328 -3.908 1 88.06 136 PHE A CA 1
ATOM 1040 C C . PHE A 1 136 ? -11.438 -4.859 -3.094 1 88.06 136 PHE A C 1
ATOM 1042 O O . PHE A 1 136 ? -10.586 -5.664 -2.721 1 88.06 136 PHE A O 1
ATOM 1049 N N . GLU A 1 137 ? -11.422 -3.65 -2.725 1 81.75 137 GLU A N 1
ATOM 1050 C CA . GLU A 1 137 ? -10.297 -3.113 -1.965 1 81.75 137 GLU A CA 1
ATOM 1051 C C . GLU A 1 137 ? -10.219 -3.742 -0.577 1 81.75 137 GLU A C 1
ATOM 1053 O O . GLU A 1 137 ? -9.125 -3.953 -0.046 1 81.75 137 GLU A O 1
ATOM 1058 N N . THR A 1 138 ? -11.344 -3.988 -0.044 1 82.25 138 THR A N 1
ATOM 1059 C CA . THR A 1 138 ? -11.383 -4.656 1.252 1 82.25 138 THR A CA 1
ATOM 1060 C C . THR A 1 138 ? -10.812 -6.07 1.149 1 82.25 138 THR A C 1
ATOM 1062 O O . THR A 1 138 ? -10.055 -6.5 2.02 1 82.25 138 THR A O 1
ATOM 1065 N N . LEU A 1 139 ? -11.133 -6.711 0.092 1 86.25 139 LEU A N 1
ATOM 1066 C CA . LEU A 1 139 ? -10.633 -8.062 -0.128 1 86.25 139 LEU A CA 1
ATOM 1067 C C . LEU A 1 139 ? -9.125 -8.055 -0.36 1 86.25 139 LEU A C 1
ATOM 1069 O O . LEU A 1 139 ? -8.414 -8.93 0.126 1 86.25 139 LEU A O 1
ATOM 1073 N N . ARG A 1 140 ? -8.703 -7.117 -1.06 1 87.94 140 ARG A N 1
ATOM 1074 C CA . ARG A 1 140 ? -7.273 -6.969 -1.304 1 87.94 140 ARG A CA 1
ATOM 1075 C C . ARG A 1 140 ? -6.516 -6.742 0.001 1 87.94 140 ARG A C 1
ATOM 1077 O O . ARG A 1 140 ? -5.449 -7.324 0.214 1 87.94 140 ARG A O 1
ATOM 1084 N N . ARG A 1 141 ? -7.035 -5.98 0.882 1 83.69 141 ARG A N 1
ATOM 1085 C CA . ARG A 1 141 ? -6.426 -5.715 2.182 1 83.69 141 ARG A CA 1
ATOM 1086 C C . ARG A 1 141 ? -6.371 -6.984 3.027 1 83.69 141 ARG A C 1
ATOM 1088 O O . ARG A 1 141 ? -5.383 -7.23 3.721 1 83.69 141 ARG A O 1
ATOM 1095 N N . GLU A 1 142 ? -7.438 -7.668 2.951 1 87.69 142 GLU A N 1
ATOM 1096 C CA . GLU A 1 142 ? -7.477 -8.93 3.689 1 87.69 142 GLU A CA 1
ATOM 1097 C C . GLU A 1 142 ? -6.398 -9.891 3.199 1 87.69 142 GLU A C 1
ATOM 1099 O O . GLU A 1 142 ? -5.773 -10.586 4 1 87.69 142 GLU A O 1
ATOM 1104 N N . ARG A 1 143 ? -6.262 -9.891 1.973 1 89.69 143 ARG A N 1
ATOM 1105 C CA . ARG A 1 143 ? -5.219 -10.734 1.407 1 89.69 143 ARG A CA 1
ATOM 1106 C C . ARG A 1 143 ? -3.838 -10.289 1.88 1 89.69 143 ARG A C 1
ATOM 1108 O O . ARG A 1 143 ? -2.979 -11.125 2.18 1 89.69 143 ARG A O 1
ATOM 1115 N N . SER A 1 144 ? -3.639 -9.023 1.941 1 89.06 144 SER A N 1
ATOM 1116 C CA . SER A 1 144 ? -2.391 -8.477 2.467 1 89.06 144 SER A CA 1
ATOM 1117 C C . SER A 1 144 ? -2.154 -8.93 3.904 1 89.06 144 SER A C 1
ATOM 1119 O O . SER A 1 144 ? -1.028 -9.266 4.277 1 89.06 144 SER A O 1
ATOM 1121 N N . GLN A 1 145 ? -3.195 -9.016 4.656 1 90.88 145 GLN A N 1
ATOM 1122 C CA . GLN A 1 145 ? -3.086 -9.461 6.043 1 90.88 145 GLN A CA 1
ATOM 1123 C C . GLN A 1 145 ? -2.678 -10.93 6.125 1 90.88 145 GLN A C 1
ATOM 1125 O O . GLN A 1 145 ? -1.925 -11.32 7.02 1 90.88 145 GLN A O 1
ATOM 1130 N N . ASN A 1 146 ? -3.152 -11.656 5.203 1 92.06 146 ASN A N 1
ATOM 1131 C CA . ASN A 1 146 ? -2.744 -13.055 5.152 1 92.06 146 ASN A CA 1
ATOM 1132 C C . ASN A 1 146 ? -1.251 -13.195 4.867 1 92.06 146 ASN A C 1
ATOM 1134 O O . ASN A 1 146 ? -0.573 -14.023 5.473 1 92.06 146 ASN A O 1
ATOM 1138 N N . TRP A 1 147 ? -0.787 -12.391 4.008 1 93.62 147 TRP A N 1
ATOM 1139 C CA . TRP A 1 147 ? 0.638 -12.406 3.693 1 93.62 147 TRP A CA 1
ATOM 1140 C C . TRP A 1 147 ? 1.466 -11.953 4.891 1 93.62 147 TRP A C 1
ATOM 1142 O O . TRP A 1 147 ? 2.533 -12.5 5.16 1 93.62 147 TRP A O 1
ATOM 1152 N N . ILE A 1 148 ? 0.997 -10.977 5.582 1 94.38 148 ILE A N 1
ATOM 1153 C CA . ILE A 1 148 ? 1.683 -10.508 6.781 1 94.38 148 ILE A CA 1
ATOM 1154 C C . ILE A 1 148 ? 1.774 -11.633 7.801 1 94.38 148 ILE A C 1
ATOM 1156 O O . ILE A 1 148 ? 2.844 -11.891 8.359 1 94.38 148 ILE A O 1
ATOM 1160 N N . ALA A 1 149 ? 0.69 -12.352 7.996 1 94.69 149 ALA A N 1
ATOM 1161 C CA . ALA A 1 149 ? 0.675 -13.461 8.945 1 94.69 149 ALA A CA 1
ATOM 1162 C C . ALA A 1 149 ? 1.666 -14.547 8.531 1 94.69 149 ALA A C 1
ATOM 1164 O O . ALA A 1 149 ? 2.363 -15.117 9.375 1 94.69 149 ALA A O 1
ATOM 1165 N N . HIS A 1 150 ? 1.737 -14.797 7.277 1 93.88 150 HIS A N 1
ATOM 1166 C CA . HIS A 1 150 ? 2.693 -15.766 6.754 1 93.88 150 HIS A CA 1
ATOM 1167 C C . HIS A 1 150 ? 4.129 -15.32 7.02 1 93.88 150 HIS A C 1
ATOM 1169 O O . HIS A 1 150 ? 4.969 -16.125 7.422 1 93.88 150 HIS A O 1
ATOM 1175 N N . ASN A 1 151 ? 4.367 -14.023 6.781 1 94.88 151 ASN A N 1
ATOM 1176 C CA . ASN A 1 151 ? 5.715 -13.492 6.984 1 94.88 151 ASN A CA 1
ATOM 1177 C C . ASN A 1 151 ? 6.117 -13.539 8.453 1 94.88 151 ASN A C 1
ATOM 1179 O O . ASN A 1 151 ? 7.277 -13.797 8.781 1 94.88 151 ASN A O 1
ATOM 1183 N N . VAL A 1 152 ? 5.211 -13.297 9.367 1 95.44 152 VAL A N 1
ATOM 1184 C CA . VAL A 1 152 ? 5.465 -13.406 10.805 1 95.44 152 VAL A CA 1
ATOM 1185 C C . VAL A 1 152 ? 5.93 -14.82 11.141 1 95.44 152 VAL A C 1
ATOM 1187 O O . VAL A 1 152 ? 6.926 -15 11.844 1 95.44 152 VAL A O 1
ATOM 1190 N N . LYS A 1 153 ? 5.242 -15.781 10.57 1 95.56 153 LYS A N 1
ATOM 1191 C CA . LYS A 1 153 ? 5.535 -17.172 10.859 1 95.56 153 LYS A CA 1
ATOM 1192 C C . LYS A 1 153 ? 6.883 -17.594 10.266 1 95.56 153 LYS A C 1
ATOM 1194 O O . LYS A 1 153 ? 7.738 -18.125 10.977 1 95.56 153 LYS A O 1
ATOM 1199 N N . ILE A 1 154 ? 7.113 -17.312 9.039 1 96.25 154 ILE A N 1
ATOM 1200 C CA . ILE A 1 154 ? 8.297 -17.812 8.344 1 96.25 154 ILE A CA 1
ATOM 1201 C C . ILE A 1 154 ? 9.539 -17.125 8.883 1 96.25 154 ILE A C 1
ATOM 1203 O O . ILE A 1 154 ? 10.617 -17.719 8.945 1 96.25 154 ILE A O 1
ATOM 1207 N N . LEU A 1 155 ? 9.414 -15.828 9.344 1 96.62 155 LEU A N 1
ATOM 1208 C CA . LEU A 1 155 ? 10.562 -15.062 9.812 1 96.62 155 LEU A CA 1
ATOM 1209 C C . LEU A 1 155 ? 10.75 -15.234 11.32 1 96.62 155 LEU A C 1
ATOM 1211 O O . LEU A 1 155 ? 11.727 -14.742 11.883 1 96.62 155 LEU A O 1
ATOM 1215 N N . GLY A 1 156 ? 9.812 -15.891 11.984 1 95.75 156 GLY A N 1
ATOM 1216 C CA . GLY A 1 156 ? 9.891 -16.109 13.414 1 95.75 156 GLY A CA 1
ATOM 1217 C C . GLY A 1 156 ? 9.711 -14.852 14.234 1 95.75 156 GLY A C 1
ATOM 1218 O O . GLY A 1 156 ? 10.422 -14.633 15.219 1 95.75 156 GLY A O 1
ATOM 1219 N N . LEU A 1 157 ? 8.859 -13.977 13.797 1 95.88 157 LEU A N 1
ATOM 1220 C CA . LEU A 1 157 ? 8.641 -12.703 14.477 1 95.88 157 LEU A CA 1
ATOM 1221 C C . LEU A 1 157 ? 7.66 -12.859 15.625 1 95.88 157 LEU A C 1
ATOM 1223 O O . LEU A 1 157 ? 6.777 -13.719 15.586 1 95.88 157 LEU A O 1
ATOM 1227 N N . GLY A 1 158 ? 7.824 -11.984 16.641 1 94.69 158 GLY A N 1
ATOM 1228 C CA . GLY A 1 158 ? 6.969 -12.031 17.812 1 94.69 158 GLY A CA 1
ATOM 1229 C C . GLY A 1 158 ? 5.758 -11.125 17.703 1 94.69 158 GLY A C 1
ATOM 1230 O O . GLY A 1 158 ? 5.293 -10.82 16.609 1 94.69 158 GLY A O 1
ATOM 1231 N N . LYS A 1 159 ? 5.223 -10.727 18.844 1 94.12 159 LYS A N 1
ATOM 1232 C CA . LYS A 1 159 ? 3.961 -9.992 18.906 1 94.12 159 LYS A CA 1
ATOM 1233 C C . LYS A 1 159 ? 4.199 -8.508 19.172 1 94.12 159 LYS A C 1
ATOM 1235 O O . LYS A 1 159 ? 3.258 -7.715 19.188 1 94.12 159 LYS A O 1
ATOM 1240 N N . SER A 1 160 ? 5.441 -8.086 19.344 1 94.56 160 SER A N 1
ATOM 1241 C CA . SER A 1 160 ? 5.715 -6.676 19.594 1 94.56 160 SER A CA 1
ATOM 1242 C C . SER A 1 160 ? 5.273 -5.812 18.406 1 94.56 160 SER A C 1
ATOM 1244 O O . SER A 1 160 ? 5.148 -6.309 17.281 1 94.56 160 SER A O 1
ATOM 1246 N N . VAL A 1 161 ? 5.066 -4.527 18.594 1 95.25 161 VAL A N 1
ATOM 1247 C CA . VAL A 1 161 ? 4.668 -3.617 17.516 1 95.25 161 VAL A CA 1
ATOM 1248 C C . VAL A 1 161 ? 5.773 -3.527 16.469 1 95.25 161 VAL A C 1
ATOM 1250 O O . VAL A 1 161 ? 5.5 -3.387 15.281 1 95.25 161 VAL A O 1
ATOM 1253 N N . GLU A 1 162 ? 7 -3.627 16.906 1 95.12 162 GLU A N 1
ATOM 1254 C CA . GLU A 1 162 ? 8.133 -3.596 15.984 1 95.12 162 GLU A CA 1
ATOM 1255 C C . GLU A 1 162 ? 8.133 -4.824 15.078 1 95.12 162 GLU A C 1
ATOM 1257 O O . GLU A 1 162 ? 8.336 -4.707 13.867 1 95.12 162 GLU A O 1
ATOM 1262 N N . ASP A 1 163 ? 7.832 -5.953 15.727 1 95.88 163 ASP A N 1
ATOM 1263 C CA . ASP A 1 163 ? 7.812 -7.188 14.953 1 95.88 163 ASP A CA 1
ATOM 1264 C C . ASP A 1 163 ? 6.68 -7.176 13.93 1 95.88 163 ASP A C 1
ATOM 1266 O O . ASP A 1 163 ? 6.871 -7.59 12.781 1 95.88 163 ASP A O 1
ATOM 1270 N N . GLN A 1 164 ? 5.586 -6.727 14.352 1 96.12 164 GLN A N 1
ATOM 1271 C CA . GLN A 1 164 ? 4.449 -6.637 13.445 1 96.12 164 GLN A CA 1
ATOM 1272 C C . GLN A 1 164 ? 4.715 -5.629 12.328 1 96.12 164 GLN A C 1
ATOM 1274 O O . GLN A 1 164 ? 4.355 -5.867 11.172 1 96.12 164 GLN A O 1
ATOM 1279 N N . PHE A 1 165 ? 5.379 -4.582 12.664 1 97.44 165 PHE A N 1
ATOM 1280 C CA . PHE A 1 165 ? 5.758 -3.582 11.672 1 97.44 165 PHE A CA 1
ATOM 1281 C C . PHE A 1 165 ? 6.742 -4.168 10.664 1 97.44 165 PHE A C 1
ATOM 1283 O O . PHE A 1 165 ? 6.598 -3.959 9.453 1 97.44 165 PHE A O 1
ATOM 1290 N N . ILE A 1 166 ? 7.672 -4.902 11.133 1 97.06 166 ILE A N 1
ATOM 1291 C CA . ILE A 1 166 ? 8.672 -5.508 10.258 1 97.06 166 ILE A CA 1
ATOM 1292 C C . ILE A 1 166 ? 7.988 -6.461 9.281 1 97.06 166 ILE A C 1
ATOM 1294 O O . ILE A 1 166 ? 8.289 -6.453 8.078 1 97.06 166 ILE A O 1
ATOM 1298 N N . ALA A 1 167 ? 7.051 -7.266 9.781 1 97.38 167 ALA A N 1
ATOM 1299 C CA . ALA A 1 167 ? 6.309 -8.164 8.906 1 97.38 167 ALA A CA 1
ATOM 1300 C C . ALA A 1 167 ? 5.57 -7.391 7.82 1 97.38 167 ALA A C 1
ATOM 1302 O O . ALA A 1 167 ? 5.543 -7.809 6.66 1 97.38 167 ALA A O 1
ATOM 1303 N N . ALA A 1 168 ? 5 -6.281 8.211 1 97.5 168 ALA A N 1
ATOM 1304 C CA . ALA A 1 168 ? 4.285 -5.434 7.258 1 97.5 168 ALA A CA 1
ATOM 1305 C C . ALA A 1 168 ? 5.238 -4.859 6.215 1 97.5 168 ALA A C 1
ATOM 1307 O O . ALA A 1 168 ? 4.887 -4.758 5.035 1 97.5 168 ALA A O 1
ATOM 1308 N N . VAL A 1 169 ? 6.402 -4.469 6.621 1 98 169 VAL A N 1
ATOM 1309 C CA . VAL A 1 169 ? 7.402 -3.916 5.711 1 98 169 VAL A CA 1
ATOM 1310 C C . VAL A 1 169 ? 7.816 -4.977 4.695 1 98 169 VAL A C 1
ATOM 1312 O O . VAL A 1 169 ? 7.902 -4.699 3.496 1 98 169 VAL A O 1
ATOM 1315 N N . PHE A 1 170 ? 8.047 -6.219 5.152 1 98.19 170 PHE A N 1
ATOM 1316 C CA . PHE A 1 170 ? 8.398 -7.297 4.238 1 98.19 170 PHE A CA 1
ATOM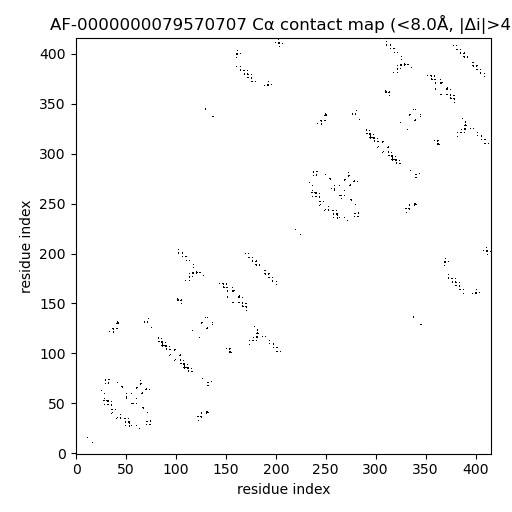 1317 C C . PHE A 1 170 ? 7.305 -7.5 3.193 1 98.19 170 PHE A C 1
ATOM 1319 O O . PHE A 1 170 ? 7.594 -7.641 2.004 1 98.19 170 PHE A O 1
ATOM 1326 N N . THR A 1 171 ? 6.105 -7.48 3.67 1 97.12 171 THR A N 1
ATOM 1327 C CA . THR A 1 171 ? 4.965 -7.629 2.773 1 97.12 171 THR A CA 1
ATOM 1328 C C . THR A 1 171 ? 4.902 -6.469 1.783 1 97.12 171 THR A C 1
ATOM 1330 O O . THR A 1 171 ? 4.684 -6.676 0.588 1 97.12 171 THR A O 1
ATOM 1333 N N . ALA A 1 172 ? 5.137 -5.309 2.256 1 96.44 172 ALA A N 1
ATOM 1334 C CA . ALA A 1 172 ? 5.094 -4.117 1.41 1 96.44 172 ALA A CA 1
ATOM 1335 C C . ALA A 1 172 ? 6.191 -4.152 0.353 1 96.44 172 ALA A C 1
ATOM 1337 O O . ALA A 1 172 ? 5.977 -3.746 -0.79 1 96.44 172 ALA A O 1
ATOM 1338 N N . VAL A 1 173 ? 7.344 -4.57 0.722 1 97.81 173 VAL A N 1
ATOM 1339 C CA . VAL A 1 173 ? 8.453 -4.66 -0.218 1 97.81 173 VAL A CA 1
ATOM 1340 C C . VAL A 1 173 ? 8.102 -5.625 -1.349 1 97.81 173 VAL A C 1
ATOM 1342 O O . VAL A 1 173 ? 8.297 -5.312 -2.525 1 97.81 173 VAL A O 1
ATOM 1345 N N . MET A 1 174 ? 7.539 -6.742 -0.971 1 97.56 174 MET A N 1
ATOM 1346 C CA . MET A 1 174 ? 7.133 -7.715 -1.983 1 97.56 174 MET A CA 1
ATOM 1347 C C . MET A 1 174 ? 6.016 -7.156 -2.855 1 97.56 174 MET A C 1
ATOM 1349 O O . MET A 1 174 ? 5.996 -7.383 -4.066 1 97.56 174 MET A O 1
ATOM 1353 N N . GLY A 1 175 ? 5.117 -6.527 -2.213 1 95.75 175 GLY A N 1
ATOM 1354 C CA . GLY A 1 175 ? 4.047 -5.895 -2.965 1 95.75 175 GLY A CA 1
ATOM 1355 C C . GLY A 1 175 ? 4.543 -4.848 -3.943 1 95.75 175 GLY A C 1
ATOM 1356 O O . GLY A 1 175 ? 4.078 -4.781 -5.082 1 95.75 175 GLY A O 1
ATOM 1357 N N . GLU A 1 176 ? 5.43 -4.043 -3.533 1 96.38 176 GLU A N 1
ATOM 1358 C CA . GLU A 1 176 ? 5.996 -3.039 -4.426 1 96.38 176 GLU A CA 1
ATOM 1359 C C . GLU A 1 176 ? 6.785 -3.689 -5.559 1 96.38 176 GLU A C 1
ATOM 1361 O O . GLU A 1 176 ? 6.777 -3.197 -6.688 1 96.38 176 GLU A O 1
ATOM 1366 N N . ALA A 1 177 ? 7.508 -4.727 -5.223 1 98.19 177 ALA A N 1
ATOM 1367 C CA . ALA A 1 177 ? 8.227 -5.457 -6.266 1 98.19 177 ALA A CA 1
ATOM 1368 C C . ALA A 1 177 ? 7.258 -6.004 -7.316 1 98.19 177 ALA A C 1
ATOM 1370 O O . ALA A 1 177 ? 7.496 -5.867 -8.516 1 98.19 177 ALA A O 1
ATOM 1371 N N . ALA A 1 178 ? 6.211 -6.578 -6.812 1 96.81 178 ALA A N 1
ATOM 1372 C CA . ALA A 1 178 ? 5.199 -7.098 -7.73 1 96.81 178 ALA A CA 1
ATOM 1373 C C . ALA A 1 178 ? 4.668 -5.992 -8.641 1 96.81 178 ALA A C 1
ATOM 1375 O O . ALA A 1 178 ? 4.605 -6.16 -9.859 1 96.81 178 ALA A O 1
ATOM 1376 N N . ARG A 1 179 ? 4.328 -4.918 -8.094 1 94.12 179 ARG A N 1
ATOM 1377 C CA . ARG A 1 179 ? 3.814 -3.785 -8.852 1 94.12 179 ARG A CA 1
ATOM 1378 C C . ARG A 1 179 ? 4.82 -3.328 -9.906 1 94.12 179 ARG A C 1
ATOM 1380 O O . ARG A 1 179 ? 4.449 -3.064 -11.047 1 94.12 179 ARG A O 1
ATOM 1387 N N . SER A 1 180 ? 6.047 -3.223 -9.492 1 96.38 180 SER A N 1
ATOM 1388 C CA . SER A 1 180 ? 7.098 -2.773 -10.406 1 96.38 180 SER A CA 1
ATOM 1389 C C . SER A 1 180 ? 7.32 -3.777 -11.531 1 96.38 180 SER A C 1
ATOM 1391 O O . SER A 1 180 ? 7.52 -3.391 -12.68 1 96.38 180 SER A O 1
ATOM 1393 N N . ILE A 1 181 ? 7.277 -5.016 -11.195 1 97.56 181 ILE A N 1
ATOM 1394 C CA . ILE A 1 181 ? 7.496 -6.074 -12.18 1 97.56 181 ILE A CA 1
ATOM 1395 C C . ILE A 1 181 ? 6.367 -6.062 -13.211 1 97.56 181 ILE A C 1
ATOM 1397 O O . ILE A 1 181 ? 6.609 -6.246 -14.406 1 97.56 181 ILE A O 1
ATOM 1401 N N . ILE A 1 182 ? 5.211 -5.844 -12.758 1 94.69 182 ILE A N 1
ATOM 1402 C CA . ILE A 1 182 ? 4.055 -5.785 -13.641 1 94.69 182 ILE A CA 1
ATOM 1403 C C . ILE A 1 182 ? 4.266 -4.703 -14.703 1 94.69 182 ILE A C 1
ATOM 1405 O O . ILE A 1 182 ? 3.855 -4.863 -15.852 1 94.69 182 ILE A O 1
ATOM 1409 N N . ALA A 1 183 ? 4.98 -3.674 -14.406 1 92.62 183 ALA A N 1
ATOM 1410 C CA . ALA A 1 183 ? 5.184 -2.539 -15.305 1 92.62 183 ALA A CA 1
ATOM 1411 C C . ALA A 1 183 ? 6.375 -2.773 -16.234 1 92.62 183 ALA A C 1
ATOM 1413 O O . ALA A 1 183 ? 6.598 -2.01 -17.172 1 92.62 183 ALA A O 1
ATOM 1414 N N . CYS A 1 184 ? 7.133 -3.771 -16 1 95.5 184 CYS A N 1
ATOM 1415 C CA . CYS A 1 184 ? 8.312 -4.059 -16.812 1 95.5 184 CYS A CA 1
ATOM 1416 C C . CYS A 1 184 ? 7.918 -4.629 -18.172 1 95.5 184 CYS A C 1
ATOM 1418 O O . CYS A 1 184 ? 6.914 -5.332 -18.281 1 95.5 184 CYS A O 1
ATOM 1420 N N . THR A 1 185 ? 8.789 -4.359 -19.156 1 93.75 185 THR A N 1
ATOM 1421 C CA . THR A 1 185 ? 8.578 -4.918 -20.484 1 93.75 185 THR A CA 1
ATOM 1422 C C . THR A 1 185 ? 9.633 -5.973 -20.812 1 93.75 185 THR A C 1
ATOM 1424 O O . THR A 1 185 ? 9.461 -6.773 -21.734 1 93.75 185 THR A O 1
ATOM 1427 N N . ARG A 1 186 ? 10.781 -5.922 -20.078 1 96.38 186 ARG A N 1
ATOM 1428 C CA . ARG A 1 186 ? 11.867 -6.871 -20.297 1 96.38 186 ARG A CA 1
ATOM 1429 C C . ARG A 1 186 ? 12.094 -7.738 -19.062 1 96.38 186 ARG A C 1
ATOM 1431 O O . ARG A 1 186 ? 12.023 -7.25 -17.938 1 96.38 186 ARG A O 1
ATOM 1438 N N . ALA A 1 187 ? 12.367 -9 -19.312 1 97.19 187 ALA A N 1
ATOM 1439 C CA . ALA A 1 187 ? 12.594 -9.953 -18.219 1 97.19 187 ALA A CA 1
ATOM 1440 C C . ALA A 1 187 ? 13.766 -9.508 -17.344 1 97.19 187 ALA A C 1
ATOM 1442 O O . ALA A 1 187 ? 13.734 -9.68 -16.125 1 97.19 187 ALA A O 1
ATOM 1443 N N . LYS A 1 188 ? 14.711 -8.961 -17.969 1 97.5 188 LYS A N 1
ATOM 1444 C CA . LYS A 1 188 ? 15.898 -8.539 -17.234 1 97.5 188 LYS A CA 1
ATOM 1445 C C . LYS A 1 188 ? 15.547 -7.488 -16.172 1 97.5 188 LYS A C 1
ATOM 1447 O O . LYS A 1 188 ? 16.141 -7.469 -15.094 1 97.5 188 LYS A O 1
ATOM 1452 N N . GLN A 1 189 ? 14.648 -6.605 -16.516 1 97.69 189 GLN A N 1
ATOM 1453 C CA . GLN A 1 189 ? 14.188 -5.598 -15.562 1 97.69 189 GLN A CA 1
ATOM 1454 C C . GLN A 1 189 ? 13.484 -6.242 -14.367 1 97.69 189 GLN A C 1
ATOM 1456 O O . GLN A 1 189 ? 13.719 -5.867 -13.219 1 97.69 189 GLN A O 1
ATOM 1461 N N . ALA A 1 190 ? 12.664 -7.219 -14.672 1 98.06 190 ALA A N 1
ATOM 1462 C CA . ALA A 1 190 ? 11.938 -7.934 -13.625 1 98.06 190 ALA A CA 1
ATOM 1463 C C . ALA A 1 190 ? 12.898 -8.68 -12.703 1 98.06 190 ALA A C 1
ATOM 1465 O O . ALA A 1 190 ? 12.734 -8.68 -11.484 1 98.06 190 ALA A O 1
ATOM 1466 N N . ASP A 1 191 ? 13.898 -9.273 -13.312 1 98.25 191 ASP A N 1
ATOM 1467 C CA . ASP A 1 191 ? 14.898 -9.992 -12.539 1 98.25 191 ASP A CA 1
ATOM 1468 C C . ASP A 1 191 ? 15.656 -9.047 -11.609 1 98.25 191 ASP A C 1
ATOM 1470 O O . ASP A 1 191 ? 15.938 -9.398 -10.461 1 98.25 191 ASP A O 1
ATOM 1474 N N . ALA A 1 192 ? 15.953 -7.91 -12.133 1 98.12 192 ALA A N 1
ATOM 1475 C CA . ALA A 1 192 ? 16.688 -6.922 -11.344 1 98.12 192 ALA A CA 1
ATOM 1476 C C . ALA A 1 192 ? 15.859 -6.469 -10.133 1 98.12 192 ALA A C 1
ATOM 1478 O O . ALA A 1 192 ? 16.391 -6.34 -9.031 1 98.12 192 ALA A O 1
ATOM 1479 N N . ILE A 1 193 ? 14.625 -6.262 -10.328 1 98.44 193 ILE A N 1
ATOM 1480 C CA . ILE A 1 193 ? 13.727 -5.84 -9.258 1 98.44 193 ILE A CA 1
ATOM 1481 C C . ILE A 1 193 ? 13.602 -6.957 -8.227 1 98.44 193 ILE A C 1
ATOM 1483 O O . ILE A 1 193 ? 13.672 -6.707 -7.02 1 98.44 193 ILE A O 1
ATOM 1487 N N . SER A 1 194 ? 13.398 -8.156 -8.734 1 98.62 194 SER A N 1
ATOM 1488 C CA . SER A 1 194 ? 13.305 -9.305 -7.832 1 98.62 194 SER A CA 1
ATOM 1489 C C . SER A 1 194 ? 14.555 -9.43 -6.969 1 98.62 194 SER A C 1
ATOM 1491 O O . SER A 1 194 ? 14.453 -9.617 -5.75 1 98.62 194 SER A O 1
ATOM 1493 N N . ALA A 1 195 ? 15.695 -9.344 -7.59 1 98.19 195 ALA A N 1
ATOM 1494 C CA . ALA A 1 195 ? 16.969 -9.461 -6.867 1 98.19 195 ALA A CA 1
ATOM 1495 C C . ALA A 1 195 ? 17.094 -8.359 -5.816 1 98.19 195 ALA A C 1
ATOM 1497 O O . ALA A 1 195 ? 17.531 -8.609 -4.695 1 98.19 195 ALA A O 1
ATOM 1498 N N . GLU A 1 196 ? 16.703 -7.191 -6.203 1 98 196 GLU A N 1
ATOM 1499 C CA . GLU A 1 196 ? 16.797 -6.059 -5.281 1 98 196 GLU A CA 1
ATOM 1500 C C . GLU A 1 196 ? 15.844 -6.23 -4.102 1 98 196 GLU A C 1
ATOM 1502 O O . GLU A 1 196 ? 16.203 -5.926 -2.961 1 98 196 GLU A O 1
ATOM 1507 N N . ALA A 1 197 ? 14.633 -6.68 -4.336 1 98.69 197 ALA A N 1
ATOM 1508 C CA . ALA A 1 197 ? 13.648 -6.898 -3.275 1 98.69 197 ALA A CA 1
ATOM 1509 C C . ALA A 1 197 ? 14.156 -7.922 -2.264 1 98.69 197 ALA A C 1
ATOM 1511 O O . ALA A 1 197 ? 14.062 -7.707 -1.054 1 98.69 197 ALA A O 1
ATOM 1512 N N . LEU A 1 198 ? 14.695 -8.984 -2.762 1 98.38 198 LEU A N 1
ATOM 1513 C CA . LEU A 1 198 ? 15.195 -10.039 -1.889 1 98.38 198 LEU A CA 1
ATOM 1514 C C . LEU A 1 198 ? 16.438 -9.578 -1.134 1 98.38 198 LEU A C 1
ATOM 1516 O O . LEU A 1 198 ? 16.625 -9.938 0.03 1 98.38 198 LEU A O 1
ATOM 1520 N N . ARG A 1 199 ? 17.266 -8.805 -1.773 1 97.44 199 ARG A N 1
ATOM 1521 C CA . ARG A 1 199 ? 18.422 -8.234 -1.109 1 97.44 199 ARG A CA 1
ATOM 1522 C C . ARG A 1 199 ? 18 -7.32 0.041 1 97.44 199 ARG A C 1
ATOM 1524 O O . ARG A 1 199 ? 18.578 -7.371 1.125 1 97.44 199 ARG A O 1
ATOM 1531 N N . ILE A 1 200 ? 17.031 -6.48 -0.164 1 97.56 200 ILE A N 1
ATOM 1532 C CA . ILE A 1 200 ? 16.516 -5.578 0.861 1 97.56 200 ILE A CA 1
ATOM 1533 C C . ILE A 1 200 ? 15.977 -6.387 2.041 1 97.56 200 ILE A C 1
ATOM 1535 O O . ILE A 1 200 ? 16.266 -6.07 3.197 1 97.56 200 ILE A O 1
ATOM 1539 N N . ALA A 1 201 ? 15.227 -7.426 1.727 1 97.38 201 ALA A N 1
ATOM 1540 C CA . ALA A 1 201 ? 14.703 -8.289 2.783 1 97.38 201 ALA A CA 1
ATOM 1541 C C . ALA A 1 201 ? 15.836 -8.875 3.619 1 97.38 201 ALA A C 1
ATOM 1543 O O . ALA A 1 201 ? 15.766 -8.898 4.852 1 97.38 201 ALA A O 1
ATOM 1544 N N . ARG A 1 202 ? 16.844 -9.305 2.975 1 96.44 202 ARG A N 1
ATOM 1545 C CA . ARG A 1 202 ? 17.984 -9.906 3.662 1 96.44 202 ARG A CA 1
ATOM 1546 C C . ARG A 1 202 ? 18.688 -8.883 4.562 1 96.44 202 ARG A C 1
ATOM 1548 O O . ARG A 1 202 ? 19.016 -9.188 5.707 1 96.44 202 ARG A O 1
ATOM 1555 N N . ILE A 1 203 ? 18.891 -7.727 4.059 1 96.19 203 ILE A N 1
ATOM 1556 C CA . ILE A 1 203 ? 19.578 -6.688 4.812 1 96.19 203 ILE A CA 1
ATOM 1557 C C . ILE A 1 203 ? 18.766 -6.316 6.051 1 96.19 203 ILE A C 1
ATOM 1559 O O . ILE A 1 203 ? 19.328 -6.145 7.137 1 96.19 203 ILE A O 1
ATOM 1563 N N . ILE A 1 204 ? 17.453 -6.188 5.891 1 95.88 204 ILE A N 1
ATOM 1564 C CA . ILE A 1 204 ? 16.594 -5.867 7.023 1 95.88 204 ILE A CA 1
ATOM 1565 C C . ILE A 1 204 ? 16.656 -6.984 8.062 1 95.88 204 ILE A C 1
ATOM 1567 O O . ILE A 1 204 ? 16.781 -6.727 9.258 1 95.88 204 ILE A O 1
ATOM 1571 N N . SER A 1 205 ? 16.594 -8.188 7.609 1 94.12 205 SER A N 1
ATOM 1572 C CA . SER A 1 205 ? 16.594 -9.344 8.5 1 94.12 205 SER A CA 1
ATOM 1573 C C . SER A 1 205 ? 17.906 -9.445 9.258 1 94.12 205 SER A C 1
ATOM 1575 O O . SER A 1 205 ? 17.922 -9.805 10.438 1 94.12 205 SER A O 1
ATOM 1577 N N . GLU A 1 206 ? 19.016 -9.141 8.633 1 91.06 206 GLU A N 1
ATOM 1578 C CA . GLU A 1 206 ? 20.344 -9.297 9.203 1 91.06 206 GLU A CA 1
ATOM 1579 C C . GLU A 1 206 ? 20.641 -8.203 10.234 1 91.06 206 GLU A C 1
ATOM 1581 O O . GLU A 1 206 ? 21.578 -8.32 11.023 1 91.06 206 GLU A O 1
ATOM 1586 N N . HIS A 1 207 ? 19.891 -7.223 10.297 1 85.12 207 HIS A N 1
ATOM 1587 C CA . HIS A 1 207 ? 20.141 -6.117 11.219 1 85.12 207 HIS A CA 1
ATOM 1588 C C . HIS A 1 207 ? 19.031 -6.012 12.266 1 85.12 207 HIS A C 1
ATOM 1590 O O . HIS A 1 207 ? 18.875 -4.973 12.906 1 85.12 207 HIS A O 1
ATOM 1596 N N . ARG A 1 208 ? 18.188 -7.039 12.328 1 81.31 208 ARG A N 1
ATOM 1597 C CA . ARG A 1 208 ? 17.172 -7.074 13.375 1 81.31 208 ARG A CA 1
ATOM 1598 C C . ARG A 1 208 ? 17.766 -7.543 14.695 1 81.31 208 ARG A C 1
ATOM 1600 O O . ARG A 1 208 ? 18.734 -8.305 14.711 1 81.31 208 ARG A O 1
ATOM 1607 N N . MET B 1 1 ? 5.242 72.188 23.812 1 34.06 1 MET B N 1
ATOM 1608 C CA . MET B 1 1 ? 4.027 71.562 23.328 1 34.06 1 MET B CA 1
ATOM 1609 C C . MET B 1 1 ? 4.367 70.375 22.375 1 34.06 1 MET B C 1
ATOM 1611 O O . MET B 1 1 ? 4.961 70.625 21.328 1 34.06 1 MET B O 1
ATOM 1615 N N . THR B 1 2 ? 4.629 69.125 22.922 1 38.59 2 THR B N 1
ATOM 1616 C CA . THR B 1 2 ? 5.094 67.75 22.547 1 38.59 2 THR B CA 1
ATOM 1617 C C . THR B 1 2 ? 4.059 67.062 21.672 1 38.59 2 THR B C 1
ATOM 1619 O O . THR B 1 2 ? 2.998 66.688 22.172 1 38.59 2 THR B O 1
ATOM 1622 N N . SER B 1 3 ? 3.682 67.562 20.531 1 42 3 SER B N 1
ATOM 1623 C CA . SER B 1 3 ? 2.66 67 19.672 1 42 3 SER B CA 1
ATOM 1624 C C . SER B 1 3 ? 2.963 65.5 19.391 1 42 3 SER B C 1
ATOM 1626 O O . SER B 1 3 ? 3.992 65.188 18.797 1 42 3 SER B O 1
ATOM 1628 N N . GLY B 1 4 ? 2.463 64.625 20.234 1 38.28 4 GLY B N 1
ATOM 1629 C CA . GLY B 1 4 ? 2.529 63.156 20.109 1 38.28 4 GLY B CA 1
ATOM 1630 C C . GLY B 1 4 ? 1.986 62.656 18.797 1 38.28 4 GLY B C 1
ATOM 1631 O O . GLY B 1 4 ? 0.913 63.062 18.344 1 38.28 4 GLY B O 1
ATOM 1632 N N . ASN B 1 5 ? 2.766 62.25 17.766 1 42.44 5 ASN B N 1
ATOM 1633 C CA . ASN B 1 5 ? 2.498 61.562 16.516 1 42.44 5 ASN B CA 1
ATOM 1634 C C . ASN B 1 5 ? 1.697 60.281 16.734 1 42.44 5 ASN B C 1
ATOM 1636 O O . ASN B 1 5 ? 2.23 59.281 17.234 1 42.44 5 ASN B O 1
ATOM 1640 N N . VAL B 1 6 ? 0.436 60.375 17.156 1 45.31 6 VAL B N 1
ATOM 1641 C CA . VAL B 1 6 ? -0.398 59.156 17.203 1 45.31 6 VAL B CA 1
ATOM 1642 C C . VAL B 1 6 ? -0.406 58.469 15.844 1 45.31 6 VAL B C 1
ATOM 1644 O O . VAL B 1 6 ? -0.898 59.031 14.859 1 45.31 6 VAL B O 1
ATOM 1647 N N . ALA B 1 7 ? 0.615 57.75 15.555 1 48.44 7 ALA B N 1
ATOM 1648 C CA . ALA B 1 7 ? 0.517 56.875 14.391 1 48.44 7 ALA B CA 1
ATOM 1649 C C . ALA B 1 7 ? -0.843 56.156 14.344 1 48.44 7 ALA B C 1
ATOM 1651 O O . ALA B 1 7 ? -1.267 55.562 15.32 1 48.44 7 ALA B O 1
ATOM 1652 N N . SER B 1 8 ? -1.805 56.562 13.586 1 46.41 8 SER B N 1
ATOM 1653 C CA . SER B 1 8 ? -3.098 56 13.234 1 46.41 8 SER B CA 1
ATOM 1654 C C . SER B 1 8 ? -2.953 54.531 12.797 1 46.41 8 SER B C 1
ATOM 1656 O O . SER B 1 8 ? -2.18 54.219 11.891 1 46.41 8 SER B O 1
ATOM 1658 N N . ALA B 1 9 ? -3.055 53.594 13.617 1 52.59 9 ALA B N 1
ATOM 1659 C CA . ALA B 1 9 ? -3.191 52.188 13.297 1 52.59 9 ALA B CA 1
ATOM 1660 C C . ALA B 1 9 ? -4.152 51.969 12.133 1 52.59 9 ALA B C 1
ATOM 1662 O O . ALA B 1 9 ? -5.324 52.344 12.211 1 52.59 9 ALA B O 1
ATOM 1663 N N . SER B 1 10 ? -3.795 51.938 10.914 1 49.25 10 SER B N 1
ATOM 1664 C CA . SER B 1 10 ? -4.566 51.656 9.711 1 49.25 10 SER B CA 1
ATOM 1665 C C . SER B 1 10 ? -5.492 50.469 9.922 1 49.25 10 SER B C 1
ATOM 1667 O O . SER B 1 10 ? -5.047 49.375 10.328 1 49.25 10 SER B O 1
ATOM 1669 N N . ARG B 1 11 ? -6.812 50.562 10.109 1 53.03 11 ARG B N 1
ATOM 1670 C CA . ARG B 1 11 ? -7.859 49.562 10.078 1 53.03 11 ARG B CA 1
ATOM 1671 C C . ARG B 1 11 ? -7.625 48.562 8.945 1 53.03 11 ARG B C 1
ATOM 1673 O O . ARG B 1 11 ? -7.359 48.969 7.809 1 53.03 11 ARG B O 1
ATOM 1680 N N . PRO B 1 12 ? -7.258 47.344 9.383 1 58.56 12 PRO B N 1
ATOM 1681 C CA . PRO B 1 12 ? -7.078 46.438 8.25 1 58.56 12 PRO B CA 1
ATOM 1682 C C . PRO B 1 12 ? -8.156 46.625 7.18 1 58.56 12 PRO B C 1
ATOM 1684 O O . PRO B 1 12 ? -9.289 46.969 7.496 1 58.56 12 PRO B O 1
ATOM 1687 N N . GLU B 1 13 ? -7.891 46.562 5.957 1 57.84 13 GLU B N 1
ATOM 1688 C CA . GLU B 1 13 ? -8.766 46.75 4.801 1 57.84 13 GLU B CA 1
ATOM 1689 C C . GLU B 1 13 ? -9.898 45.719 4.809 1 57.84 13 GLU B C 1
ATOM 1691 O O . GLU B 1 13 ? -9.719 44.594 5.254 1 57.84 13 GLU B O 1
ATOM 1696 N N . PRO B 1 14 ? -11.086 46.125 4.613 1 57.84 14 PRO B N 1
ATOM 1697 C CA . PRO B 1 14 ? -12.281 45.281 4.578 1 57.84 14 PRO B CA 1
ATOM 1698 C C . PRO B 1 14 ? -12.039 43.938 3.887 1 57.84 14 PRO B C 1
ATOM 1700 O O . PRO B 1 14 ? -12.594 42.938 4.289 1 57.84 14 PRO B O 1
ATOM 1703 N N . ALA B 1 15 ? -11.148 43.938 2.951 1 55.5 15 ALA B N 1
ATOM 1704 C CA . ALA B 1 15 ? -10.859 42.719 2.213 1 55.5 15 ALA B CA 1
ATOM 1705 C C . ALA B 1 15 ? -10.109 41.719 3.084 1 55.5 15 ALA B C 1
ATOM 1707 O O . ALA B 1 15 ? -10.359 40.531 3.014 1 55.5 15 ALA B O 1
ATOM 1708 N N . ALA B 1 16 ? -9.258 42.156 3.771 1 56.31 16 ALA B N 1
ATOM 1709 C CA . ALA B 1 16 ? -8.5 41.281 4.656 1 56.31 16 ALA B CA 1
ATOM 1710 C C . ALA B 1 16 ? -9.391 40.719 5.746 1 56.31 16 ALA B C 1
ATOM 1712 O O . ALA B 1 16 ? -9.234 39.531 6.121 1 56.31 16 ALA B O 1
ATOM 1713 N N . ARG B 1 17 ? -10.281 41.469 6.23 1 55.78 17 ARG B N 1
ATOM 1714 C CA . ARG B 1 17 ? -11.227 41 7.234 1 55.78 17 ARG B CA 1
ATOM 1715 C C . ARG B 1 17 ? -12.18 39.938 6.648 1 55.78 17 ARG B C 1
ATOM 1717 O O . ARG B 1 17 ? -12.5 38.969 7.305 1 55.78 17 ARG B O 1
ATOM 1724 N N . GLN B 1 18 ? -12.547 40.156 5.355 1 55.28 18 GLN B N 1
ATOM 1725 C CA . GLN B 1 18 ? -13.445 39.219 4.699 1 55.28 18 GLN B CA 1
ATOM 1726 C C . GLN B 1 18 ? -12.75 37.906 4.43 1 55.28 18 GLN B C 1
ATOM 1728 O O . GLN B 1 18 ? -13.336 36.844 4.617 1 55.28 18 GLN B O 1
ATOM 1733 N N . TRP B 1 19 ? -11.445 38.031 4.035 1 55.91 19 TRP B N 1
ATOM 1734 C CA . TRP B 1 19 ? -10.648 36.844 3.795 1 55.91 19 TRP B CA 1
ATOM 1735 C C . TRP B 1 19 ? -10.422 36.062 5.09 1 55.91 19 TRP B C 1
ATOM 1737 O O . TRP B 1 19 ? -10.484 34.812 5.105 1 55.91 19 TRP B O 1
ATOM 1747 N N . GLY B 1 20 ? -10.242 36.844 6.078 1 65.94 20 GLY B N 1
ATOM 1748 C CA . GLY B 1 20 ? -10.07 36.25 7.402 1 65.94 20 GLY B CA 1
ATOM 1749 C C . GLY B 1 20 ? -11.305 35.531 7.898 1 65.94 20 GLY B C 1
ATOM 1750 O O . GLY B 1 20 ? -11.203 34.438 8.453 1 65.94 20 GLY B O 1
ATOM 1751 N N . LYS B 1 21 ? -12.406 36.156 7.664 1 69.12 21 LYS B N 1
ATOM 1752 C CA . LYS B 1 21 ? -13.664 35.562 8.109 1 69.12 21 LYS B CA 1
ATOM 1753 C C . LYS B 1 21 ? -13.992 34.312 7.316 1 69.12 21 LYS B C 1
ATOM 1755 O O . LYS B 1 21 ? -14.438 33.312 7.883 1 69.12 21 LYS B O 1
ATOM 1760 N N . THR B 1 22 ? -13.68 34.406 6.113 1 79.12 22 THR B N 1
ATOM 1761 C CA . THR B 1 22 ? -13.906 33.25 5.25 1 79.12 22 THR B CA 1
ATOM 1762 C C . THR B 1 22 ? -12.992 32.094 5.633 1 79.12 22 THR B C 1
ATOM 1764 O O . THR B 1 22 ? -13.43 30.938 5.719 1 79.12 22 THR B O 1
ATOM 1767 N N . ALA B 1 23 ? -11.82 32.531 5.953 1 84.06 23 ALA B N 1
ATOM 1768 C CA . ALA B 1 23 ? -10.852 31.516 6.359 1 84.06 23 ALA B CA 1
ATOM 1769 C C . ALA B 1 23 ? -11.242 30.891 7.699 1 84.06 23 ALA B C 1
ATOM 1771 O O . ALA B 1 23 ? -11.094 29.688 7.895 1 84.06 23 ALA B O 1
ATOM 1772 N N . GLN B 1 24 ? -11.75 31.672 8.539 1 86.06 24 GLN B N 1
ATOM 1773 C CA . GLN B 1 24 ? -12.172 31.188 9.852 1 86.06 24 GLN B CA 1
ATOM 1774 C C . GLN B 1 24 ? -13.383 30.25 9.727 1 86.06 24 GLN B C 1
ATOM 1776 O O . GLN B 1 24 ? -13.438 29.219 10.383 1 86.06 24 GLN B O 1
ATOM 1781 N N . THR B 1 25 ? -14.297 30.688 8.914 1 87.19 25 THR B N 1
ATOM 1782 C CA . THR B 1 25 ? -15.469 29.859 8.688 1 87.19 25 THR B CA 1
ATOM 1783 C C . THR B 1 25 ? -15.086 28.516 8.062 1 87.19 25 THR B C 1
ATOM 1785 O O . THR B 1 25 ? -15.57 27.469 8.477 1 87.19 25 THR B O 1
ATOM 1788 N N . GLN B 1 26 ? -14.234 28.578 7.137 1 90.38 26 GLN B N 1
ATOM 1789 C CA . GLN B 1 26 ? -13.766 27.359 6.492 1 90.38 26 GLN B CA 1
ATOM 1790 C C . GLN B 1 26 ? -13.086 26.438 7.5 1 90.38 26 GLN B C 1
ATOM 1792 O O . GLN B 1 26 ? -13.312 25.219 7.484 1 90.38 26 GLN B O 1
ATOM 1797 N N . ALA B 1 27 ? -12.328 27.047 8.32 1 91.56 27 ALA B N 1
ATOM 1798 C CA . ALA B 1 27 ? -11.633 26.266 9.336 1 91.56 27 ALA B CA 1
ATOM 1799 C C . ALA B 1 27 ? -12.617 25.609 10.305 1 91.56 27 ALA B C 1
ATOM 1801 O O . ALA B 1 27 ? -12.43 24.469 10.719 1 91.56 27 ALA B O 1
ATOM 1802 N N . GLN B 1 28 ? -13.57 26.312 10.641 1 91.5 28 GLN B N 1
ATOM 1803 C CA . GLN B 1 28 ? -14.594 25.812 11.555 1 91.5 28 GLN B CA 1
ATOM 1804 C C . GLN B 1 28 ? -15.359 24.641 10.93 1 91.5 28 GLN B C 1
ATOM 1806 O O . GLN B 1 28 ? -15.641 23.656 11.594 1 91.5 28 GLN B O 1
ATOM 1811 N N . ILE B 1 29 ? -15.68 24.844 9.727 1 92.94 29 ILE B N 1
ATOM 1812 C CA . ILE B 1 29 ? -16.422 23.797 9.016 1 92.94 29 ILE B CA 1
ATOM 1813 C C . ILE B 1 29 ? -15.562 22.547 8.883 1 92.94 29 ILE B C 1
ATOM 1815 O O . ILE B 1 29 ? -16.047 21.438 9.102 1 92.94 29 ILE B O 1
ATOM 1819 N N . LEU B 1 30 ? -14.352 22.719 8.57 1 93.31 30 LEU B N 1
ATOM 1820 C CA . LEU B 1 30 ? -13.453 21.594 8.422 1 93.31 30 LEU B CA 1
ATOM 1821 C C . LEU B 1 30 ? -13.273 20.859 9.75 1 93.31 30 LEU B C 1
ATOM 1823 O O . LEU B 1 30 ? -13.234 19.625 9.789 1 93.31 30 LEU B O 1
ATOM 1827 N N . ALA B 1 31 ? -13.188 21.641 10.797 1 94.19 31 ALA B N 1
ATOM 1828 C CA . ALA B 1 31 ? -13.055 21.031 12.117 1 94.19 31 ALA B CA 1
ATOM 1829 C C . ALA B 1 31 ? -14.297 20.219 12.469 1 94.19 31 ALA B C 1
ATOM 1831 O O . ALA B 1 31 ? -14.18 19.109 13.023 1 94.19 31 ALA B O 1
ATOM 1832 N N . ALA B 1 32 ? -15.406 20.719 12.125 1 95.06 32 ALA B N 1
ATOM 1833 C CA . ALA B 1 32 ? -16.656 20 12.359 1 95.06 32 ALA B CA 1
ATOM 1834 C C . ALA B 1 32 ? -16.734 18.734 11.523 1 95.06 32 ALA B C 1
ATOM 1836 O O . ALA B 1 32 ? -17.125 17.672 12.023 1 95.06 32 ALA B O 1
ATOM 1837 N N . ALA B 1 33 ? -16.359 18.891 10.297 1 95.19 33 ALA B N 1
ATOM 1838 C CA . ALA B 1 33 ? -16.344 17.734 9.406 1 95.19 33 ALA B CA 1
ATOM 1839 C C . ALA B 1 33 ? -15.43 16.641 9.938 1 95.19 33 ALA B C 1
ATOM 1841 O O . ALA B 1 33 ? -15.781 15.453 9.914 1 95.19 33 ALA B O 1
ATOM 1842 N N . GLU B 1 34 ? -14.266 17.031 10.336 1 95.38 34 GLU B N 1
ATOM 1843 C CA . GLU B 1 34 ? -13.32 16.078 10.922 1 95.38 34 GLU B CA 1
ATOM 1844 C C . GLU B 1 34 ? -13.953 15.297 12.062 1 95.38 34 GLU B C 1
ATOM 1846 O O . GLU B 1 34 ? -13.883 14.062 12.086 1 95.38 34 GLU B O 1
ATOM 1851 N N . GLU B 1 35 ? -14.602 15.969 12.961 1 95.69 35 GLU B N 1
ATOM 1852 C CA . GLU B 1 35 ? -15.234 15.32 14.109 1 95.69 35 GLU B CA 1
ATOM 1853 C C . GLU B 1 35 ? -16.328 14.352 13.672 1 95.69 35 GLU B C 1
ATOM 1855 O O . GLU B 1 35 ? -16.406 13.234 14.18 1 95.69 35 GLU B O 1
ATOM 1860 N N . VAL B 1 36 ? -17.094 14.766 12.758 1 96.44 36 VAL B N 1
ATOM 1861 C CA . VAL B 1 36 ? -18.219 13.961 12.281 1 96.44 36 VAL B CA 1
ATOM 1862 C C . VAL B 1 36 ? -17.688 12.703 11.586 1 96.44 36 VAL B C 1
ATOM 1864 O O . VAL B 1 36 ? -18.172 11.602 11.844 1 96.44 36 VAL B O 1
ATOM 1867 N N . PHE B 1 37 ? -16.703 12.875 10.742 1 95.31 37 PHE B N 1
ATOM 1868 C CA . PHE B 1 37 ? -16.172 11.734 10.008 1 95.31 37 PHE B CA 1
ATOM 1869 C C . PHE B 1 37 ? -15.445 10.773 10.945 1 95.31 37 PHE B C 1
ATOM 1871 O O . PHE B 1 37 ? -15.461 9.562 10.742 1 95.31 37 PHE B O 1
ATOM 1878 N N . VAL B 1 38 ? -14.773 11.289 11.938 1 93.56 38 VAL B N 1
ATOM 1879 C CA . VAL B 1 38 ? -14.094 10.43 12.906 1 93.56 38 VAL B CA 1
ATOM 1880 C C . VAL B 1 38 ? -15.117 9.617 13.695 1 93.56 38 VAL B C 1
ATOM 1882 O O . VAL B 1 38 ? -14.906 8.43 13.961 1 93.56 38 VAL B O 1
ATOM 1885 N N . GLU B 1 39 ? -16.219 10.25 13.969 1 94.19 39 GLU B N 1
ATOM 1886 C CA . GLU B 1 39 ? -17.234 9.633 14.812 1 94.19 39 GLU B CA 1
ATOM 1887 C C . GLU B 1 39 ? -18.078 8.633 14.016 1 94.19 39 GLU B C 1
ATOM 1889 O O . GLU B 1 39 ? -18.391 7.555 14.516 1 94.19 39 GLU B O 1
ATOM 1894 N N . HIS B 1 40 ? -18.359 8.938 12.711 1 94.44 40 HIS B N 1
ATOM 1895 C CA . HIS B 1 40 ? -19.375 8.172 12.008 1 94.44 40 HIS B CA 1
ATOM 1896 C C . HIS B 1 40 ? -18.781 7.418 10.828 1 94.44 40 HIS B C 1
ATOM 1898 O O . HIS B 1 40 ? -19.406 6.508 10.281 1 94.44 40 HIS B O 1
ATOM 1904 N N . GLY B 1 41 ? -17.562 7.789 10.508 1 93.25 41 GLY B N 1
ATOM 1905 C CA . GLY B 1 41 ? -17.094 7.344 9.211 1 93.25 41 GLY B CA 1
ATOM 1906 C C . GLY B 1 41 ? -17.703 8.117 8.055 1 93.25 41 GLY B C 1
ATOM 1907 O O . GLY B 1 41 ? -18.594 8.938 8.25 1 93.25 41 GLY B O 1
ATOM 1908 N N . TYR B 1 42 ? -17.172 7.934 6.883 1 93.94 42 TYR B N 1
ATOM 1909 C CA . TYR B 1 42 ? -17.641 8.672 5.719 1 93.94 42 TYR B CA 1
ATOM 1910 C C . TYR B 1 42 ? -19.031 8.195 5.301 1 93.94 42 TYR B C 1
ATOM 1912 O O . TYR B 1 42 ? -19.938 9 5.09 1 93.94 42 TYR B O 1
ATOM 1920 N N . THR B 1 43 ? -19.172 6.906 5.18 1 92.94 43 THR B N 1
ATOM 1921 C CA . THR B 1 43 ? -20.406 6.324 4.668 1 92.94 43 THR B CA 1
ATOM 1922 C C . THR B 1 43 ? -21.594 6.715 5.547 1 92.94 43 THR B C 1
ATOM 1924 O O . THR B 1 43 ? -22.609 7.172 5.043 1 92.94 43 THR B O 1
ATOM 1927 N N . ASN B 1 44 ? -21.438 6.688 6.793 1 94.62 44 ASN B N 1
ATOM 1928 C CA . ASN B 1 44 ? -22.562 6.883 7.719 1 94.62 44 ASN B CA 1
ATOM 1929 C C . ASN B 1 44 ? -22.75 8.359 8.047 1 94.62 44 ASN B C 1
ATOM 1931 O O . ASN B 1 44 ? -23.812 8.758 8.531 1 94.62 44 ASN B O 1
ATOM 1935 N N . ALA B 1 45 ? -21.781 9.164 7.836 1 96.19 45 ALA B N 1
ATOM 1936 C CA . ALA B 1 45 ? -21.891 10.594 8.094 1 96.19 45 ALA B CA 1
ATOM 1937 C C . ALA B 1 45 ? -22.797 11.266 7.07 1 96.19 45 ALA B C 1
ATOM 1939 O O . ALA B 1 45 ? -22.891 10.812 5.926 1 96.19 45 ALA B O 1
ATOM 1940 N N . THR B 1 46 ? -23.453 12.344 7.527 1 95 46 THR B N 1
ATOM 1941 C CA . THR B 1 46 ? -24.266 13.156 6.633 1 95 46 THR B CA 1
ATOM 1942 C C . THR B 1 46 ? -23.844 14.625 6.691 1 95 46 THR B C 1
ATOM 1944 O O . THR B 1 46 ? -23.188 15.047 7.645 1 95 46 THR B O 1
ATOM 1947 N N . ILE B 1 47 ? -24.203 15.25 5.621 1 93.12 47 ILE B N 1
ATOM 1948 C CA . ILE B 1 47 ? -23.922 16.688 5.605 1 93.12 47 ILE B CA 1
ATOM 1949 C C . ILE B 1 47 ? -24.672 17.375 6.742 1 93.12 47 ILE B C 1
ATOM 1951 O O . ILE B 1 47 ? -24.188 18.344 7.312 1 93.12 47 ILE B O 1
ATOM 1955 N N . SER B 1 48 ? -25.828 16.875 7.062 1 94.25 48 SER B N 1
ATOM 1956 C CA . SER B 1 48 ? -26.609 17.422 8.172 1 94.25 48 SER B CA 1
ATOM 1957 C C . SER B 1 48 ? -25.844 17.312 9.492 1 94.25 48 SER B C 1
ATOM 1959 O O . SER B 1 48 ? -25.891 18.219 10.312 1 94.25 48 SER B O 1
ATOM 1961 N N . ASP B 1 49 ? -25.188 16.25 9.688 1 96.38 49 ASP B N 1
ATOM 1962 C CA . ASP B 1 49 ? -24.359 16.078 10.875 1 96.38 49 ASP B CA 1
ATOM 1963 C C . ASP B 1 49 ? -23.312 17.188 10.977 1 96.38 49 ASP B C 1
ATOM 1965 O O . ASP B 1 49 ? -23.062 17.719 12.062 1 96.38 49 ASP B O 1
ATOM 1969 N N . VAL B 1 50 ? -22.734 17.484 9.844 1 95.69 50 VAL B N 1
ATOM 1970 C CA . VAL B 1 50 ? -21.688 18.5 9.805 1 95.69 50 VAL B CA 1
ATOM 1971 C C . VAL B 1 50 ? -22.281 19.875 10.078 1 95.69 50 VAL B C 1
ATOM 1973 O O . VAL B 1 50 ? -21.703 20.672 10.828 1 95.69 50 VAL B O 1
ATOM 1976 N N . ILE B 1 51 ? -23.391 20.141 9.516 1 93.31 51 ILE B N 1
ATOM 1977 C CA . ILE B 1 51 ? -24.094 21.406 9.703 1 93.31 51 ILE B CA 1
ATOM 1978 C C . ILE B 1 51 ? -24.406 21.609 11.18 1 93.31 51 ILE B C 1
ATOM 1980 O O . ILE B 1 51 ? -24.125 22.672 11.742 1 93.31 51 ILE B O 1
ATOM 1984 N N . ASP B 1 52 ? -24.891 20.641 11.75 1 94.62 52 ASP B N 1
ATOM 1985 C CA . ASP B 1 52 ? -25.266 20.688 13.156 1 94.62 52 ASP B CA 1
ATOM 1986 C C . ASP B 1 52 ? -24.031 20.922 14.039 1 94.62 52 ASP B C 1
ATOM 1988 O O . ASP B 1 52 ? -24.078 21.75 14.953 1 94.62 52 ASP B O 1
ATOM 1992 N N . ARG B 1 53 ? -22.984 20.25 13.742 1 94.88 53 ARG B N 1
ATOM 1993 C CA . ARG B 1 53 ? -21.766 20.344 14.539 1 94.88 53 ARG B CA 1
ATOM 1994 C C . ARG B 1 53 ? -21.094 21.703 14.344 1 94.88 53 ARG B C 1
ATOM 1996 O O . ARG B 1 53 ? -20.516 22.266 15.289 1 94.88 53 ARG B O 1
ATOM 2003 N N . ALA B 1 54 ? -21.078 22.219 13.18 1 92.81 54 ALA B N 1
ATOM 2004 C CA . ALA B 1 54 ? -20.391 23.453 12.836 1 92.81 54 ALA B CA 1
ATOM 2005 C C . ALA B 1 54 ? -21.188 24.672 13.297 1 92.81 54 ALA B C 1
ATOM 2007 O O . ALA B 1 54 ? -20.641 25.766 13.406 1 92.81 54 ALA B O 1
ATOM 2008 N N . GLY B 1 55 ? -22.422 24.5 13.461 1 91.38 55 GLY B N 1
ATOM 2009 C CA . GLY B 1 55 ? -23.266 25.641 13.742 1 91.38 55 GLY B CA 1
ATOM 2010 C C . GLY B 1 55 ? -23.375 26.609 12.57 1 91.38 55 GLY B C 1
ATOM 2011 O O . GLY B 1 55 ? -23.484 27.812 12.766 1 91.38 55 GLY B O 1
ATOM 2012 N N . SER B 1 56 ? -23.141 26.109 11.438 1 86.81 56 SER B N 1
ATOM 2013 C CA . SER B 1 56 ? -23.219 26.906 10.211 1 86.81 56 SER B CA 1
ATOM 2014 C C . SER B 1 56 ? -24.484 26.594 9.43 1 86.81 56 SER B C 1
ATOM 2016 O O . SER B 1 56 ? -25.109 25.531 9.633 1 86.81 56 SER B O 1
ATOM 2018 N N . SER B 1 57 ? -24.766 27.469 8.594 1 85.88 57 SER B N 1
ATOM 2019 C CA . SER B 1 57 ? -25.938 27.25 7.758 1 85.88 57 SER B CA 1
ATOM 2020 C C . SER B 1 57 ? -25.625 26.266 6.633 1 85.88 57 SER B C 1
ATOM 2022 O O . SER B 1 57 ? -24.469 26.094 6.238 1 85.88 57 SER B O 1
ATOM 2024 N N . VAL B 1 58 ? -26.703 25.656 6.121 1 86.44 58 VAL B N 1
ATOM 2025 C CA . VAL B 1 58 ? -26.609 24.75 4.98 1 86.44 58 VAL B CA 1
ATOM 2026 C C . VAL B 1 58 ? -25.984 25.469 3.793 1 86.44 58 VAL B C 1
ATOM 2028 O O . VAL B 1 58 ? -25.078 24.953 3.146 1 86.44 58 VAL B O 1
ATOM 2031 N N . GLY B 1 59 ? -26.406 26.672 3.559 1 87.06 59 GLY B N 1
ATOM 2032 C CA . GLY B 1 59 ? -25.906 27.484 2.455 1 87.06 59 GLY B CA 1
ATOM 2033 C C . GLY B 1 59 ? -24.422 27.781 2.562 1 87.06 59 GLY B C 1
ATOM 2034 O O . GLY B 1 59 ? -23.703 27.75 1.562 1 87.06 59 GLY B O 1
ATOM 2035 N N . SER B 1 60 ? -24 28 3.701 1 87.12 60 SER B N 1
ATOM 2036 C CA . SER B 1 60 ? -22.594 28.328 3.949 1 87.12 60 SER B CA 1
ATOM 2037 C C . SER B 1 60 ? -21.688 27.141 3.633 1 87.12 60 SER B C 1
ATOM 2039 O O . SER B 1 60 ? -20.656 27.297 2.977 1 87.12 60 SER B O 1
ATOM 2041 N N . ILE B 1 61 ? -22.062 25.938 4.012 1 87.81 61 ILE B N 1
ATOM 2042 C CA . ILE B 1 61 ? -21.25 24.734 3.789 1 87.81 61 ILE B CA 1
ATOM 2043 C C . ILE B 1 61 ? -21.156 24.453 2.291 1 87.81 61 ILE B C 1
ATOM 2045 O O . ILE B 1 61 ? -20.062 24.219 1.767 1 87.81 61 ILE B O 1
ATOM 2049 N N . TYR B 1 62 ? -22.266 24.594 1.697 1 88.5 62 TYR B N 1
ATOM 2050 C CA . TYR B 1 62 ? -22.297 24.312 0.267 1 88.5 62 TYR B CA 1
ATOM 2051 C C . TYR B 1 62 ? -21.547 25.375 -0.519 1 88.5 62 TYR B C 1
ATOM 2053 O O . TYR B 1 62 ? -20.922 25.078 -1.543 1 88.5 62 TYR B O 1
ATOM 2061 N N . HIS B 1 63 ? -21.641 26.531 0.003 1 87.81 63 HIS B N 1
ATOM 2062 C CA . HIS B 1 63 ? -20.938 27.625 -0.651 1 87.81 63 HIS B CA 1
ATOM 2063 C C . HIS B 1 63 ? -19.438 27.469 -0.534 1 87.81 63 HIS B C 1
ATOM 2065 O O . HIS B 1 63 ? -18.703 27.656 -1.514 1 87.81 63 HIS B O 1
ATOM 2071 N N . HIS B 1 64 ? -18.969 27.062 0.565 1 88.5 64 HIS B N 1
ATOM 2072 C CA . HIS B 1 64 ? -17.531 26.984 0.819 1 88.5 64 HIS B CA 1
ATOM 2073 C C . HIS B 1 64 ? -16.953 25.672 0.288 1 88.5 64 HIS B C 1
ATOM 2075 O O . HIS B 1 64 ? -15.812 25.641 -0.195 1 88.5 64 HIS B O 1
ATOM 2081 N N . PHE B 1 65 ? -17.578 24.484 0.354 1 89.69 65 PHE B N 1
ATOM 2082 C CA . PHE B 1 65 ? -16.938 23.203 0.06 1 89.69 65 PHE B CA 1
ATOM 2083 C C . PHE B 1 65 ? -17.781 22.391 -0.913 1 89.69 65 PHE B C 1
ATOM 2085 O O . PHE B 1 65 ? -17.25 21.625 -1.716 1 89.69 65 PHE B O 1
ATOM 2092 N N . GLY B 1 66 ? -18.984 22.531 -0.755 1 89.88 66 GLY B N 1
ATOM 2093 C CA . GLY B 1 66 ? -19.875 21.656 -1.495 1 89.88 66 GLY B CA 1
ATOM 2094 C C . GLY B 1 66 ? -20.484 20.562 -0.637 1 89.88 66 GLY B C 1
ATOM 2095 O O . GLY B 1 66 ? -20.812 20.797 0.527 1 89.88 66 GLY B O 1
ATOM 2096 N N . GLY B 1 67 ? -20.531 19.344 -1.114 1 91.06 67 GLY B N 1
ATOM 2097 C CA . GLY B 1 67 ? -21.172 18.234 -0.415 1 91.06 67 GLY B CA 1
ATOM 2098 C C . GLY B 1 67 ? -20.219 17.422 0.422 1 91.06 67 GLY B C 1
ATOM 2099 O O . GLY B 1 67 ? -19.109 17.875 0.733 1 91.06 67 GLY B O 1
ATOM 2100 N N . LYS B 1 68 ? -20.688 16.344 0.831 1 94.25 68 LYS B N 1
ATOM 2101 C CA . LYS B 1 68 ? -19.953 15.453 1.727 1 94.25 68 LYS B CA 1
ATOM 2102 C C . LYS B 1 68 ? -18.641 15.016 1.104 1 94.25 68 LYS B C 1
ATOM 2104 O O . LYS B 1 68 ? -17.594 15.023 1.767 1 94.25 68 LYS B O 1
ATOM 2109 N N . ALA B 1 69 ? -18.703 14.711 -0.17 1 94.38 69 ALA B N 1
ATOM 2110 C CA . ALA B 1 69 ? -17.5 14.234 -0.859 1 94.38 69 ALA B CA 1
ATOM 2111 C C . ALA B 1 69 ? -16.438 15.328 -0.93 1 94.38 69 ALA B C 1
ATOM 2113 O O . ALA B 1 69 ? -15.266 15.078 -0.659 1 94.38 69 ALA B O 1
ATOM 2114 N N . GLU B 1 70 ? -16.891 16.469 -1.271 1 94.31 70 GLU B N 1
ATOM 2115 C CA . GLU B 1 70 ? -15.969 17.609 -1.39 1 94.31 70 GLU B CA 1
ATOM 2116 C C . GLU B 1 70 ? -15.367 17.969 -0.035 1 94.31 70 GLU B C 1
ATOM 2118 O O . GLU B 1 70 ? -14.195 18.344 0.051 1 94.31 70 GLU B O 1
ATOM 2123 N N . LEU B 1 71 ? -16.172 17.891 0.945 1 94.12 71 LEU B N 1
ATOM 2124 C CA . LEU B 1 71 ? -15.688 18.156 2.295 1 94.12 71 LEU B CA 1
ATOM 2125 C C . LEU B 1 71 ? -14.633 17.141 2.715 1 94.12 71 LEU B C 1
ATOM 2127 O O . LEU B 1 71 ? -13.617 17.5 3.307 1 94.12 71 LEU B O 1
ATOM 2131 N N . PHE B 1 72 ? -14.898 15.922 2.436 1 95.19 72 PHE B N 1
ATOM 2132 C CA . PHE B 1 72 ? -13.953 14.852 2.73 1 95.19 72 PHE B CA 1
ATOM 2133 C C . PHE B 1 72 ? -12.625 15.094 2.035 1 95.19 72 PHE B C 1
ATOM 2135 O O . PHE B 1 72 ? -11.562 14.992 2.66 1 95.19 72 PHE B O 1
ATOM 2142 N N . LEU B 1 73 ? -12.688 15.438 0.815 1 94.62 73 LEU B N 1
ATOM 2143 C CA . LEU B 1 73 ? -11.492 15.656 0.02 1 94.62 73 LEU B CA 1
ATOM 2144 C C . LEU B 1 73 ? -10.734 16.891 0.507 1 94.62 73 LEU B C 1
ATOM 2146 O O . LEU B 1 73 ? -9.5 16.922 0.466 1 94.62 73 LEU B O 1
ATOM 2150 N N . ALA B 1 74 ? -11.469 17.844 0.945 1 93.88 74 ALA B N 1
ATOM 2151 C CA . ALA B 1 74 ? -10.828 19.031 1.5 1 93.88 74 ALA B CA 1
ATOM 2152 C C . ALA B 1 74 ? -10.062 18.703 2.775 1 93.88 74 ALA B C 1
ATOM 2154 O O . ALA B 1 74 ? -8.945 19.188 2.979 1 93.88 74 ALA B O 1
ATOM 2155 N N . LEU B 1 75 ? -10.617 17.891 3.559 1 93.5 75 LEU B N 1
ATOM 2156 C CA . LEU B 1 75 ? -9.953 17.438 4.777 1 93.5 75 LEU B CA 1
ATOM 2157 C C . LEU B 1 75 ? -8.695 16.641 4.445 1 93.5 75 LEU B C 1
ATOM 2159 O O . LEU B 1 75 ? -7.637 16.859 5.039 1 93.5 75 LEU B O 1
ATOM 2163 N N . TRP B 1 76 ? -8.836 15.781 3.52 1 94.19 76 TRP B N 1
ATOM 2164 C CA . TRP B 1 76 ? -7.699 14.977 3.074 1 94.19 76 TRP B CA 1
ATOM 2165 C C . TRP B 1 76 ? -6.57 15.867 2.568 1 94.19 76 TRP B C 1
ATOM 2167 O O . TRP B 1 76 ? -5.406 15.672 2.936 1 94.19 76 TRP B O 1
ATOM 2177 N N . THR B 1 77 ? -6.926 16.75 1.771 1 93 77 THR B N 1
ATOM 2178 C CA . THR B 1 77 ? -5.941 17.656 1.185 1 93 77 THR B CA 1
ATOM 2179 C C . THR B 1 77 ? -5.227 18.453 2.27 1 93 77 THR B C 1
ATOM 2181 O O . THR B 1 77 ? -4.004 18.609 2.236 1 93 77 THR B O 1
ATOM 2184 N N . ASP B 1 78 ? -5.988 18.922 3.178 1 91.94 78 ASP B N 1
ATOM 2185 C CA . ASP B 1 78 ? -5.418 19.688 4.281 1 91.94 78 ASP B CA 1
ATOM 2186 C C . ASP B 1 78 ? -4.422 18.844 5.074 1 91.94 78 ASP B C 1
ATOM 2188 O O . ASP B 1 78 ? -3.307 19.297 5.355 1 91.94 78 ASP B O 1
ATOM 2192 N N . TYR B 1 79 ? -4.754 17.688 5.344 1 91.31 79 TYR B N 1
ATOM 2193 C CA . TYR B 1 79 ? -3.908 16.797 6.137 1 91.31 79 TYR B CA 1
ATOM 2194 C C . TYR B 1 79 ? -2.645 16.422 5.371 1 91.31 79 TYR B C 1
ATOM 2196 O O . TYR B 1 79 ? -1.544 16.453 5.926 1 91.31 79 TYR B O 1
ATOM 2204 N N . THR B 1 80 ? -2.809 16.094 4.148 1 92.44 80 THR B N 1
ATOM 2205 C CA . THR B 1 80 ? -1.657 15.656 3.363 1 92.44 80 THR B CA 1
ATOM 2206 C C . THR B 1 80 ? -0.696 16.828 3.137 1 92.44 80 THR B C 1
ATOM 2208 O O . THR B 1 80 ? 0.523 16.641 3.184 1 92.44 80 THR B O 1
ATOM 2211 N N . HIS B 1 81 ? -1.25 18 2.957 1 92.06 81 HIS B N 1
ATOM 2212 C CA . HIS B 1 81 ? -0.414 19.172 2.785 1 92.06 81 HIS B CA 1
ATOM 2213 C C . HIS B 1 81 ? 0.385 19.469 4.047 1 92.06 81 HIS B C 1
ATOM 2215 O O . HIS B 1 81 ? 1.56 19.844 3.973 1 92.06 81 HIS B O 1
ATOM 2221 N N . GLN B 1 82 ? -0.274 19.375 5.117 1 93.81 82 GLN B N 1
ATOM 2222 C CA . GLN B 1 82 ? 0.415 19.625 6.379 1 93.81 82 GLN B CA 1
ATOM 2223 C C . GLN B 1 82 ? 1.557 18.641 6.59 1 93.81 82 GLN B C 1
ATOM 2225 O O . GLN B 1 82 ? 2.639 19.016 7.043 1 93.81 82 GLN B O 1
ATOM 2230 N N . ARG B 1 83 ? 1.369 17.391 6.223 1 94.12 83 ARG B N 1
ATOM 2231 C CA . ARG B 1 83 ? 2.406 16.375 6.363 1 94.12 83 ARG B CA 1
ATOM 2232 C C . ARG B 1 83 ? 3.59 16.672 5.449 1 94.12 83 ARG B C 1
ATOM 2234 O O . ARG B 1 83 ? 4.746 16.531 5.855 1 94.12 83 ARG B O 1
ATOM 2241 N N . GLU B 1 84 ? 3.26 17.031 4.289 1 94.06 84 GLU B N 1
ATOM 2242 C CA . GLU B 1 84 ? 4.309 17.406 3.344 1 94.06 84 GLU B CA 1
ATOM 2243 C C . GLU B 1 84 ? 5.098 18.609 3.838 1 94.06 84 GLU B C 1
ATOM 2245 O O . GLU B 1 84 ? 6.328 18.641 3.754 1 94.06 84 GLU B O 1
ATOM 2250 N N . ARG B 1 85 ? 4.367 19.578 4.363 1 95.31 85 ARG B N 1
ATOM 2251 C CA . ARG B 1 85 ? 5.008 20.797 4.875 1 95.31 85 ARG B CA 1
ATOM 2252 C C . ARG B 1 85 ? 5.91 20.469 6.062 1 95.31 85 ARG B C 1
ATOM 2254 O O . ARG B 1 85 ? 7.023 20.984 6.16 1 95.31 85 ARG B O 1
ATOM 2261 N N . ASP B 1 86 ? 5.434 19.641 6.918 1 95.62 86 ASP B N 1
ATOM 2262 C CA . ASP B 1 86 ? 6.234 19.234 8.062 1 95.62 86 ASP B CA 1
ATOM 2263 C C . ASP B 1 86 ? 7.562 18.625 7.621 1 95.62 86 ASP B C 1
ATOM 2265 O O . ASP B 1 86 ? 8.625 18.984 8.125 1 95.62 86 ASP B O 1
ATOM 2269 N N . ALA B 1 87 ? 7.496 17.75 6.672 1 97 87 ALA B N 1
ATOM 2270 C CA . ALA B 1 87 ? 8.688 17.047 6.184 1 97 87 ALA B CA 1
ATOM 2271 C C . ALA B 1 87 ? 9.625 18.016 5.465 1 97 87 ALA B C 1
ATOM 2273 O O . ALA B 1 87 ? 10.828 18.031 5.734 1 97 87 ALA B O 1
ATOM 2274 N N . THR B 1 88 ? 9.062 18.844 4.625 1 96.5 88 THR B N 1
ATOM 2275 C CA . THR B 1 88 ? 9.859 19.766 3.818 1 96.5 88 THR B CA 1
ATOM 2276 C C . THR B 1 88 ? 10.531 20.812 4.695 1 96.5 88 THR B C 1
ATOM 2278 O O . THR B 1 88 ? 11.695 21.156 4.488 1 96.5 88 THR B O 1
ATOM 2281 N N . ASN B 1 89 ? 9.789 21.344 5.66 1 97.81 89 ASN B N 1
ATOM 2282 C CA . ASN B 1 89 ? 10.352 22.328 6.578 1 97.81 89 ASN B CA 1
ATOM 2283 C C . ASN B 1 89 ? 11.492 21.75 7.398 1 97.81 89 ASN B C 1
ATOM 2285 O O . ASN B 1 89 ? 12.508 22.406 7.613 1 97.81 89 ASN B O 1
ATOM 2289 N N . ALA B 1 90 ? 11.305 20.531 7.832 1 98.38 90 ALA B N 1
ATOM 2290 C CA . ALA B 1 90 ? 12.352 19.875 8.609 1 98.38 90 ALA B CA 1
ATOM 2291 C C . ALA B 1 90 ? 13.617 19.688 7.785 1 98.38 90 ALA B C 1
ATOM 2293 O O . ALA B 1 90 ? 14.727 19.938 8.266 1 98.38 90 ALA B O 1
ATOM 2294 N N . VAL B 1 91 ? 13.5 19.266 6.578 1 98.06 91 VAL B N 1
ATOM 2295 C CA . VAL B 1 91 ? 14.625 19.062 5.68 1 98.06 91 VAL B CA 1
ATOM 2296 C C . VAL B 1 91 ? 15.32 20.391 5.398 1 98.06 91 VAL B C 1
ATOM 2298 O O . VAL B 1 91 ? 16.547 20.469 5.418 1 98.06 91 VAL B O 1
ATOM 2301 N N . ALA B 1 92 ? 14.484 21.406 5.152 1 97.88 92 ALA B N 1
ATOM 2302 C CA . ALA B 1 92 ? 15.031 22.734 4.887 1 97.88 92 ALA B CA 1
ATOM 2303 C C . ALA B 1 92 ? 15.852 23.234 6.074 1 97.88 92 ALA B C 1
ATOM 2305 O O . ALA B 1 92 ? 16.938 23.781 5.898 1 97.88 92 ALA B O 1
ATOM 2306 N N . LYS B 1 93 ? 15.344 23.078 7.211 1 98.44 93 LYS B N 1
ATOM 2307 C CA . LYS B 1 93 ? 16.047 23.484 8.422 1 98.44 93 LYS B CA 1
ATOM 2308 C C . LYS B 1 93 ? 17.359 22.719 8.57 1 98.44 93 LYS B C 1
ATOM 2310 O O . LYS B 1 93 ? 18.391 23.312 8.891 1 98.44 93 LYS B O 1
ATOM 2315 N N . ALA B 1 94 ? 17.312 21.406 8.32 1 98.38 94 ALA B N 1
ATOM 2316 C CA . ALA B 1 94 ? 18.516 20.578 8.406 1 98.38 94 ALA B CA 1
ATOM 2317 C C . ALA B 1 94 ? 19.578 21.031 7.414 1 98.38 94 ALA B C 1
ATOM 2319 O O . ALA B 1 94 ? 20.766 21.109 7.75 1 98.38 94 ALA B O 1
ATOM 2320 N N . ARG B 1 95 ? 19.141 21.359 6.254 1 97.75 95 ARG B N 1
ATOM 2321 C CA . ARG B 1 95 ? 20.062 21.844 5.238 1 97.75 95 ARG B CA 1
ATOM 2322 C C . ARG B 1 95 ? 20.719 23.156 5.68 1 97.75 95 ARG B C 1
ATOM 2324 O O . ARG B 1 95 ? 21.922 23.344 5.488 1 97.75 95 ARG B O 1
ATOM 2331 N N . LYS B 1 96 ? 19.938 24 6.211 1 98.12 96 LYS B N 1
ATOM 2332 C CA . LYS B 1 96 ? 20.453 25.266 6.707 1 98.12 96 LYS B CA 1
ATOM 2333 C C . LYS B 1 96 ? 21.484 25.047 7.812 1 98.12 96 LYS B C 1
ATOM 2335 O O . LYS B 1 96 ? 22.406 25.844 7.973 1 98.12 96 LYS B O 1
ATOM 2340 N N . GLU B 1 97 ? 21.281 24 8.5 1 98.12 97 GLU B N 1
ATOM 2341 C CA . GLU B 1 97 ? 22.188 23.672 9.594 1 98.12 97 GLU B CA 1
ATOM 2342 C C . GLU B 1 97 ? 23.391 22.875 9.102 1 98.12 97 GLU B C 1
ATOM 2344 O O . GLU B 1 97 ? 24.203 22.438 9.898 1 98.12 97 GLU B O 1
ATOM 2349 N N . GLY B 1 98 ? 23.469 22.578 7.844 1 97.94 98 GLY B N 1
ATOM 2350 C CA . GLY B 1 98 ? 24.672 22.031 7.25 1 97.94 98 GLY B CA 1
ATOM 2351 C C . GLY B 1 98 ? 24.562 20.562 6.895 1 97.94 98 GLY B C 1
ATOM 2352 O O . GLY B 1 98 ? 25.531 19.953 6.438 1 97.94 98 GLY B O 1
ATOM 2353 N N . VAL B 1 99 ? 23.438 19.969 7.078 1 97.81 99 VAL B N 1
ATOM 2354 C CA . VAL B 1 99 ? 23.25 18.562 6.719 1 97.81 99 VAL B CA 1
ATOM 2355 C C . VAL B 1 99 ? 23.172 18.438 5.199 1 97.81 99 VAL B C 1
ATOM 2357 O O . VAL B 1 99 ? 22.375 19.109 4.551 1 97.81 99 VAL B O 1
ATOM 2360 N N . THR B 1 100 ? 23.984 17.531 4.621 1 96.12 100 THR B N 1
ATOM 2361 C CA . THR B 1 100 ? 24.016 17.375 3.17 1 96.12 100 THR B CA 1
ATOM 2362 C C . THR B 1 100 ? 23.797 15.922 2.771 1 96.12 100 THR B C 1
ATOM 2364 O O . THR B 1 100 ? 23.453 15.633 1.625 1 96.12 100 THR B O 1
ATOM 2367 N N . GLU B 1 101 ? 24.062 15 3.674 1 97 101 GLU B N 1
ATOM 2368 C CA . GLU B 1 101 ? 23.938 13.578 3.363 1 97 101 GLU B CA 1
ATOM 2369 C C . GLU B 1 101 ? 22.484 13.211 3.061 1 97 101 GLU B C 1
ATOM 2371 O O . GLU B 1 101 ? 21.594 13.406 3.895 1 97 101 GLU B O 1
ATOM 2376 N N . PRO B 1 102 ? 22.203 12.656 1.985 1 97.25 102 PRO B N 1
ATOM 2377 C CA . PRO B 1 102 ? 20.844 12.391 1.536 1 97.25 102 PRO B CA 1
ATOM 2378 C C . PRO B 1 102 ? 20.031 11.57 2.541 1 97.25 102 PRO B C 1
ATOM 2380 O O . PRO B 1 102 ? 18.891 11.906 2.844 1 97.25 102 PRO B O 1
ATOM 2383 N N . ILE B 1 103 ? 20.609 10.531 3.08 1 97.88 103 ILE B N 1
ATOM 2384 C CA . ILE B 1 103 ? 19.859 9.664 3.979 1 97.88 103 ILE B CA 1
ATOM 2385 C C . ILE B 1 103 ? 19.547 10.406 5.273 1 97.88 103 ILE B C 1
ATOM 2387 O O . ILE B 1 103 ? 18.484 10.219 5.867 1 97.88 103 ILE B O 1
ATOM 2391 N N . GLU B 1 104 ? 20.406 11.25 5.707 1 98.12 104 GLU B N 1
ATOM 2392 C CA . GLU B 1 104 ? 20.141 12.055 6.898 1 98.12 104 GLU B CA 1
ATOM 2393 C C . GLU B 1 104 ? 19 13.039 6.652 1 98.12 104 GLU B C 1
ATOM 2395 O O . GLU B 1 104 ? 18.172 13.281 7.539 1 98.12 104 GLU B O 1
ATOM 2400 N N . LEU B 1 105 ? 19 13.641 5.488 1 98.25 105 LEU B N 1
ATOM 2401 C CA . LEU B 1 105 ? 17.891 14.523 5.117 1 98.25 105 LEU B CA 1
ATOM 2402 C C . LEU B 1 105 ? 16.578 13.758 5.066 1 98.25 105 LEU B C 1
ATOM 2404 O O . LEU B 1 105 ? 15.562 14.234 5.57 1 98.25 105 LEU B O 1
ATOM 2408 N N . PHE B 1 106 ? 16.594 12.586 4.504 1 98.38 106 PHE B N 1
ATOM 2409 C CA . PHE B 1 106 ? 15.398 11.742 4.465 1 98.38 106 PHE B CA 1
ATOM 2410 C C . PHE B 1 106 ? 14.922 11.414 5.879 1 98.38 106 PHE B C 1
ATOM 2412 O O . PHE B 1 106 ? 13.727 11.5 6.168 1 98.38 106 PHE B O 1
ATOM 2419 N N . GLU B 1 107 ? 15.867 11.016 6.73 1 98.5 107 GLU B N 1
ATOM 2420 C CA . GLU B 1 107 ? 15.539 10.664 8.109 1 98.5 107 GLU B CA 1
ATOM 2421 C C . GLU B 1 107 ? 14.883 11.844 8.828 1 98.5 107 GLU B C 1
ATOM 2423 O O . GLU B 1 107 ? 13.914 11.664 9.57 1 98.5 107 GLU B O 1
ATOM 2428 N N . THR B 1 108 ? 15.438 13.023 8.562 1 98.5 108 THR B N 1
ATOM 2429 C CA . THR B 1 108 ? 14.906 14.227 9.195 1 98.5 108 THR B CA 1
ATOM 2430 C C . THR B 1 108 ? 13.477 14.492 8.734 1 98.5 108 THR B C 1
ATOM 2432 O O . THR B 1 108 ? 12.586 14.727 9.562 1 98.5 108 THR B O 1
ATOM 2435 N N . GLY B 1 109 ? 13.25 14.469 7.496 1 98.25 109 GLY B N 1
ATOM 2436 C CA . GLY B 1 109 ? 11.914 14.633 6.965 1 98.25 109 GLY B CA 1
ATOM 2437 C C . GLY B 1 109 ? 10.961 13.531 7.391 1 98.25 109 GLY B C 1
ATOM 2438 O O . GLY B 1 109 ? 9.805 13.805 7.742 1 98.25 109 GLY B O 1
ATOM 2439 N N . GLY B 1 110 ? 11.406 12.266 7.328 1 98.44 110 GLY B N 1
ATOM 2440 C CA . GLY B 1 110 ? 10.602 11.133 7.758 1 98.44 110 GLY B CA 1
ATOM 2441 C C . GLY B 1 110 ? 10.18 11.219 9.211 1 98.44 110 GLY B C 1
ATOM 2442 O O . GLY B 1 110 ? 9.031 10.922 9.547 1 98.44 110 GLY B O 1
ATOM 2443 N N . ALA B 1 111 ? 11.125 11.625 10.047 1 98.69 111 ALA B N 1
ATOM 2444 C CA . ALA B 1 111 ? 10.812 11.781 11.469 1 98.69 111 ALA B CA 1
ATOM 2445 C C . ALA B 1 111 ? 9.727 12.828 11.68 1 98.69 111 ALA B C 1
ATOM 2447 O O . ALA B 1 111 ? 8.805 12.625 12.477 1 98.69 111 ALA B O 1
ATOM 2448 N N . ALA B 1 112 ? 9.859 13.938 11 1 98.44 112 ALA B N 1
ATOM 2449 C CA . ALA B 1 112 ? 8.859 14.992 11.102 1 98.44 112 ALA B CA 1
ATOM 2450 C C . ALA B 1 112 ? 7.492 14.516 10.617 1 98.44 112 ALA B C 1
ATOM 2452 O O . ALA B 1 112 ? 6.469 14.789 11.242 1 98.44 112 ALA B O 1
ATOM 2453 N N . TYR B 1 113 ? 7.516 13.828 9.523 1 97.81 113 TYR B N 1
ATOM 2454 C CA . TYR B 1 113 ? 6.297 13.25 8.961 1 97.81 113 TYR B CA 1
ATOM 2455 C C . TYR B 1 113 ? 5.617 12.328 9.961 1 97.81 113 TYR B C 1
ATOM 2457 O O . TYR B 1 113 ? 4.426 12.484 10.25 1 97.81 113 TYR B O 1
ATOM 2465 N N . LEU B 1 114 ? 6.328 11.383 10.539 1 98.38 114 LEU B N 1
ATOM 2466 C CA . LEU B 1 114 ? 5.754 10.375 11.43 1 98.38 114 LEU B CA 1
ATOM 2467 C C . LEU B 1 114 ? 5.289 11.008 12.734 1 98.38 114 LEU B C 1
ATOM 2469 O O . LEU B 1 114 ? 4.297 10.57 13.32 1 98.38 114 LEU B O 1
ATOM 2473 N N . ARG B 1 115 ? 6 12.023 13.18 1 97.94 115 ARG B N 1
ATOM 2474 C CA . ARG B 1 115 ? 5.527 12.773 14.336 1 97.94 115 ARG B CA 1
ATOM 2475 C C . ARG B 1 115 ? 4.176 13.422 14.062 1 97.94 115 ARG B C 1
ATOM 2477 O O . ARG B 1 115 ? 3.307 13.453 14.93 1 97.94 115 ARG B O 1
ATOM 2484 N N . GLY B 1 116 ? 4.059 13.953 12.883 1 96.81 116 GLY B N 1
ATOM 2485 C CA . GLY B 1 116 ? 2.781 14.516 12.469 1 96.81 116 GLY B CA 1
ATOM 2486 C C . GLY B 1 116 ? 1.666 13.492 12.422 1 96.81 116 GLY B C 1
ATOM 2487 O O . GLY B 1 116 ? 0.529 13.781 12.797 1 96.81 116 GLY B O 1
ATOM 2488 N N . ILE B 1 117 ? 2 12.328 11.992 1 96.81 117 ILE B N 1
ATOM 2489 C CA . ILE B 1 117 ? 1.026 11.242 11.953 1 96.81 117 ILE B CA 1
ATOM 2490 C C . ILE B 1 117 ? 0.532 10.945 13.367 1 96.81 117 ILE B C 1
ATOM 2492 O O . ILE B 1 117 ? -0.675 10.844 13.602 1 96.81 117 ILE B O 1
ATOM 2496 N N . TRP B 1 118 ? 1.45 10.797 14.273 1 97.38 118 TRP B N 1
ATOM 2497 C CA . TRP B 1 118 ? 1.065 10.523 15.656 1 97.38 118 TRP B CA 1
ATOM 2498 C C . TRP B 1 118 ? 0.157 11.617 16.203 1 97.38 118 TRP B C 1
ATOM 2500 O O . TRP B 1 118 ? -0.875 11.336 16.812 1 97.38 118 TRP B O 1
ATOM 2510 N N . ARG B 1 119 ? 0.467 12.836 15.906 1 94.62 119 ARG B N 1
ATOM 2511 C CA . ARG B 1 119 ? -0.279 13.977 16.422 1 94.62 119 ARG B CA 1
ATOM 2512 C C . ARG B 1 119 ? -1.692 14.016 15.852 1 94.62 119 ARG B C 1
ATOM 2514 O O . ARG B 1 119 ? -2.623 14.477 16.516 1 94.62 119 ARG B O 1
ATOM 2521 N N . SER B 1 120 ? -1.869 13.5 14.711 1 93.19 120 SER B N 1
ATOM 2522 C CA . SER B 1 120 ? -3.166 13.578 14.047 1 93.19 120 SER B CA 1
ATOM 2523 C C . SER B 1 120 ? -3.762 12.188 13.82 1 93.19 120 SER B C 1
ATOM 2525 O O . SER B 1 120 ? -4.59 12 12.93 1 93.19 120 SER B O 1
ATOM 2527 N N . ARG B 1 121 ? -3.385 11.164 14.469 1 92.5 121 ARG B N 1
ATOM 2528 C CA . ARG B 1 121 ? -3.691 9.766 14.188 1 92.5 121 ARG B CA 1
ATOM 2529 C C . ARG B 1 121 ? -5.195 9.523 14.203 1 92.5 121 ARG B C 1
ATOM 2531 O O . ARG B 1 121 ? -5.699 8.688 13.445 1 92.5 121 ARG B O 1
ATOM 2538 N N . LYS B 1 122 ? -5.945 10.219 14.969 1 88 122 LYS B N 1
ATOM 2539 C CA . LYS B 1 122 ? -7.387 10.008 15.031 1 88 122 LYS B CA 1
ATOM 2540 C C . LYS B 1 122 ? -8.055 10.352 13.703 1 88 122 LYS B C 1
ATOM 2542 O O . LYS B 1 122 ? -8.914 9.602 13.227 1 88 122 LYS B O 1
ATOM 2547 N N . VAL B 1 123 ? -7.609 11.445 13.164 1 89.81 123 VAL B N 1
ATOM 2548 C CA . VAL B 1 123 ? -8.195 11.875 11.898 1 89.81 123 VAL B CA 1
ATOM 2549 C C . VAL B 1 123 ? -7.676 11 10.758 1 89.81 123 VAL B C 1
ATOM 2551 O O . VAL B 1 123 ? -8.398 10.711 9.805 1 89.81 123 VAL B O 1
ATOM 2554 N N . MET B 1 124 ? -6.477 10.555 10.93 1 91.06 124 MET B N 1
ATOM 2555 C CA . MET B 1 124 ? -5.844 9.797 9.852 1 91.06 124 MET B CA 1
ATOM 2556 C C . MET B 1 124 ? -6.523 8.445 9.672 1 91.06 124 MET B C 1
ATOM 2558 O O . MET B 1 124 ? -6.496 7.871 8.578 1 91.06 124 MET B O 1
ATOM 2562 N N . THR B 1 125 ? -7.168 7.949 10.68 1 88.19 125 THR B N 1
ATOM 2563 C CA . THR B 1 125 ? -7.887 6.684 10.586 1 88.19 125 THR B CA 1
ATOM 2564 C C . THR B 1 125 ? -8.953 6.746 9.5 1 88.19 125 THR B C 1
ATOM 2566 O O . THR B 1 125 ? -9.25 5.734 8.859 1 88.19 125 THR B O 1
ATOM 2569 N N . ILE B 1 126 ? -9.461 7.895 9.219 1 88.5 126 ILE B N 1
ATOM 2570 C CA . ILE B 1 126 ? -10.539 8.109 8.258 1 88.5 126 ILE B CA 1
ATOM 2571 C C . ILE B 1 126 ? -10.031 7.832 6.844 1 88.5 126 ILE B C 1
ATOM 2573 O O . ILE B 1 126 ? -10.766 7.309 6.004 1 88.5 126 ILE B O 1
ATOM 2577 N N . PHE B 1 127 ? -8.844 8.102 6.645 1 90.25 127 PHE B N 1
ATOM 2578 C CA . PHE B 1 127 ? -8.305 8.086 5.293 1 90.25 127 PHE B CA 1
ATOM 2579 C C . PHE B 1 127 ? -7.691 6.723 4.973 1 90.25 127 PHE B C 1
ATOM 2581 O O . PHE B 1 127 ? -7.402 6.422 3.812 1 90.25 127 PHE B O 1
ATOM 2588 N N . TRP B 1 128 ? -7.484 5.879 5.98 1 83.25 128 TRP B N 1
ATOM 2589 C CA . TRP B 1 128 ? -6.77 4.625 5.781 1 83.25 128 TRP B CA 1
ATOM 2590 C C . TRP B 1 128 ? -7.73 3.439 5.82 1 83.25 128 TRP B C 1
ATOM 2592 O O . TRP B 1 128 ? -7.371 2.326 5.434 1 83.25 128 TRP B O 1
ATOM 2602 N N . ASP B 1 129 ? -8.977 3.662 6.16 1 76.94 129 ASP B N 1
ATOM 2603 C CA . ASP B 1 129 ? -9.898 2.555 6.379 1 76.94 129 ASP B CA 1
ATOM 2604 C C . ASP B 1 129 ? -10.625 2.182 5.086 1 76.94 129 ASP B C 1
ATOM 2606 O O . ASP B 1 129 ? -11.438 1.26 5.066 1 76.94 129 ASP B O 1
ATOM 2610 N N . GLY B 1 130 ? -10.391 2.869 4.047 1 75.94 130 GLY B N 1
ATOM 2611 C CA . GLY B 1 130 ? -10.992 2.543 2.766 1 75.94 130 GLY B CA 1
ATOM 2612 C C . GLY B 1 130 ? -12.398 3.086 2.611 1 75.94 130 GLY B C 1
ATOM 2613 O O . GLY B 1 130 ? -13.062 2.83 1.604 1 75.94 130 GLY B O 1
ATOM 2614 N N . ASP B 1 131 ? -12.883 3.74 3.615 1 83.75 131 ASP B N 1
ATOM 2615 C CA . ASP B 1 131 ? -14.211 4.355 3.604 1 83.75 131 ASP B CA 1
ATOM 2616 C C . ASP B 1 131 ? -14.141 5.801 3.123 1 83.75 131 ASP B C 1
ATOM 2618 O O . ASP B 1 131 ? -13.984 6.723 3.93 1 83.75 131 ASP B O 1
ATOM 2622 N N . GLY B 1 132 ? -14.172 6.027 1.794 1 88.69 132 GLY B N 1
ATOM 2623 C CA . GLY B 1 132 ? -14.102 7.352 1.199 1 88.69 132 GLY B CA 1
ATOM 2624 C C . GLY B 1 132 ? -14.977 7.496 -0.031 1 88.69 132 GLY B C 1
ATOM 2625 O O . GLY B 1 132 ? -15.648 6.547 -0.44 1 88.69 132 GLY B O 1
ATOM 2626 N N . PRO B 1 133 ? -15.062 8.656 -0.528 1 89.94 133 PRO B N 1
ATOM 2627 C CA . PRO B 1 133 ? -15.867 8.898 -1.729 1 89.94 133 PRO B CA 1
ATOM 2628 C C . PRO B 1 133 ? -15.32 8.172 -2.959 1 89.94 133 PRO B C 1
ATOM 2630 O O . PRO B 1 133 ? -14.164 7.742 -2.961 1 89.94 133 PRO B O 1
ATOM 2633 N N . PRO B 1 134 ? -16.172 8.047 -3.943 1 82.62 134 PRO B N 1
ATOM 2634 C CA . PRO B 1 134 ? -15.672 7.484 -5.203 1 82.62 134 PRO B CA 1
ATOM 2635 C C . PRO B 1 134 ? -14.461 8.234 -5.746 1 82.62 134 PRO B C 1
ATOM 2637 O O . PRO B 1 134 ? -14.414 9.461 -5.695 1 82.62 134 PRO B O 1
ATOM 2640 N N . GLY B 1 135 ? -13.461 7.52 -6.148 1 81.62 135 GLY B N 1
ATOM 2641 C CA . GLY B 1 135 ? -12.281 8.125 -6.742 1 81.62 135 GLY B CA 1
ATOM 2642 C C . GLY B 1 135 ? -11.195 8.438 -5.73 1 81.62 135 GLY B C 1
ATOM 2643 O O . GLY B 1 135 ? -10.078 8.805 -6.102 1 81.62 135 GLY B O 1
ATOM 2644 N N . PHE B 1 136 ? -11.547 8.258 -4.508 1 88 136 PHE B N 1
ATOM 2645 C CA . PHE B 1 136 ? -10.602 8.625 -3.461 1 88 136 PHE B CA 1
ATOM 2646 C C . PHE B 1 136 ? -9.344 7.77 -3.553 1 88 136 PHE B C 1
ATOM 2648 O O . PHE B 1 136 ? -8.234 8.266 -3.346 1 88 136 PHE B O 1
ATOM 2655 N N . GLU B 1 137 ? -9.461 6.578 -3.953 1 81.88 137 GLU B N 1
ATOM 2656 C CA . GLU B 1 137 ? -8.312 5.688 -4.047 1 81.88 137 GLU B CA 1
ATOM 2657 C C . GLU B 1 137 ? -7.336 6.152 -5.125 1 81.88 137 GLU B C 1
ATOM 2659 O O . GLU B 1 137 ? -6.121 6.008 -4.977 1 81.88 137 GLU B O 1
ATOM 2664 N N . THR B 1 138 ? -7.879 6.652 -6.145 1 82.25 138 THR B N 1
ATOM 2665 C CA . THR B 1 138 ? -7.039 7.199 -7.207 1 82.25 138 THR B CA 1
ATOM 2666 C C . THR B 1 138 ? -6.242 8.398 -6.699 1 82.25 138 THR B C 1
ATOM 2668 O O . THR B 1 138 ? -5.051 8.531 -6.996 1 82.25 138 THR B O 1
ATOM 2671 N N . LEU B 1 139 ? -6.883 9.195 -5.926 1 86.19 139 LEU B N 1
ATOM 2672 C CA . LEU B 1 139 ? -6.223 10.367 -5.363 1 86.19 139 LEU B CA 1
ATOM 2673 C C . LEU B 1 139 ? -5.141 9.961 -4.367 1 86.19 139 LEU B C 1
ATOM 2675 O O . LEU B 1 139 ? -4.066 10.562 -4.328 1 86.19 139 LEU B O 1
ATOM 2679 N N . ARG B 1 140 ? -5.438 9 -3.629 1 87.75 140 ARG B N 1
ATOM 2680 C CA . ARG B 1 140 ? -4.465 8.484 -2.674 1 87.75 140 ARG B CA 1
ATOM 2681 C C . ARG B 1 140 ? -3.229 7.945 -3.389 1 87.75 140 ARG B C 1
ATOM 2683 O O . ARG B 1 140 ? -2.1 8.188 -2.953 1 87.75 140 ARG B O 1
ATOM 2690 N N . ARG B 1 141 ? -3.379 7.293 -4.473 1 83.56 141 ARG B N 1
ATOM 2691 C CA . ARG B 1 141 ? -2.275 6.762 -5.262 1 83.56 141 ARG B CA 1
ATOM 2692 C C . ARG B 1 141 ? -1.427 7.891 -5.844 1 83.56 141 ARG B C 1
ATOM 2694 O O . ARG B 1 141 ? -0.199 7.789 -5.891 1 83.56 141 ARG B O 1
ATOM 2701 N N . GLU B 1 142 ? -2.133 8.852 -6.297 1 87.5 142 GLU B N 1
ATOM 2702 C CA . GLU B 1 142 ? -1.421 10.008 -6.836 1 87.5 142 GLU B CA 1
ATOM 2703 C C . GLU B 1 142 ? -0.547 10.664 -5.773 1 87.5 142 GLU B C 1
ATOM 2705 O O . GLU B 1 142 ? 0.572 11.094 -6.059 1 87.5 142 GLU B O 1
ATOM 2710 N N . ARG B 1 143 ? -1.089 10.719 -4.668 1 89.44 143 ARG B N 1
ATOM 2711 C CA . ARG B 1 143 ? -0.314 11.281 -3.566 1 89.44 143 ARG B CA 1
ATOM 2712 C C . ARG B 1 143 ? 0.917 10.438 -3.271 1 89.44 143 ARG B C 1
ATOM 2714 O O . ARG B 1 143 ? 1.996 10.969 -3.004 1 89.44 143 ARG B O 1
ATOM 2721 N N . SER B 1 144 ? 0.752 9.156 -3.322 1 89 144 SER B N 1
ATOM 2722 C CA . SER B 1 144 ? 1.88 8.242 -3.15 1 89 144 SER B CA 1
ATOM 2723 C C . SER B 1 144 ? 2.957 8.492 -4.203 1 89 144 SER B C 1
ATOM 2725 O O . SER B 1 144 ? 4.148 8.469 -3.895 1 89 144 SER B O 1
ATOM 2727 N N . GLN B 1 145 ? 2.543 8.82 -5.383 1 90.75 145 GLN B N 1
ATOM 2728 C CA . GLN B 1 145 ? 3.486 9.102 -6.457 1 90.75 145 GLN B CA 1
ATOM 2729 C C . GLN B 1 145 ? 4.266 10.383 -6.191 1 90.75 145 GLN B C 1
ATOM 2731 O O . GLN B 1 145 ? 5.453 10.477 -6.516 1 90.75 145 GLN B O 1
ATOM 2736 N N . ASN B 1 146 ? 3.607 11.289 -5.598 1 91.94 146 ASN B N 1
ATOM 2737 C CA . ASN B 1 146 ? 4.301 12.523 -5.223 1 91.94 146 ASN B CA 1
ATOM 2738 C C . ASN B 1 146 ? 5.383 12.258 -4.184 1 91.94 146 ASN B C 1
ATOM 2740 O O . ASN B 1 146 ? 6.48 12.812 -4.27 1 91.94 146 ASN B O 1
ATOM 2744 N N . TRP B 1 147 ? 5.07 11.43 -3.285 1 93.5 147 TRP B N 1
ATOM 2745 C CA . TRP B 1 147 ? 6.051 11.07 -2.264 1 93.5 147 TRP B CA 1
ATOM 2746 C C . TRP B 1 147 ? 7.219 10.305 -2.873 1 93.5 147 TRP B C 1
ATOM 2748 O O . TRP B 1 147 ? 8.375 10.508 -2.492 1 93.5 147 TRP B O 1
ATOM 2758 N N . ILE B 1 148 ? 6.945 9.453 -3.781 1 94.38 148 ILE B N 1
ATOM 2759 C CA . ILE B 1 148 ? 7.996 8.711 -4.465 1 94.38 148 ILE B CA 1
ATOM 2760 C C . ILE B 1 148 ? 8.93 9.68 -5.188 1 94.38 148 ILE B C 1
ATOM 2762 O O . ILE B 1 148 ? 10.148 9.578 -5.074 1 94.38 148 ILE B O 1
ATOM 2766 N N . ALA B 1 149 ? 8.359 10.656 -5.863 1 94.62 149 ALA B N 1
ATOM 2767 C CA . ALA B 1 149 ? 9.164 11.648 -6.578 1 94.62 149 ALA B CA 1
ATOM 2768 C C . ALA B 1 149 ? 10.039 12.445 -5.613 1 94.62 149 ALA B C 1
ATOM 2770 O O . ALA B 1 149 ? 11.203 12.727 -5.91 1 94.62 149 ALA B O 1
ATOM 2771 N N . HIS B 1 150 ? 9.5 12.766 -4.504 1 93.88 150 HIS B N 1
ATOM 2772 C CA . HIS B 1 150 ? 10.266 13.469 -3.479 1 93.88 150 HIS B CA 1
ATOM 2773 C C . HIS B 1 150 ? 11.43 12.625 -2.977 1 93.88 150 HIS B C 1
ATOM 2775 O O . HIS B 1 150 ? 12.539 13.125 -2.811 1 93.88 150 HIS B O 1
ATOM 2781 N N . ASN B 1 151 ? 11.125 11.328 -2.758 1 95 151 ASN B N 1
ATOM 2782 C CA . ASN B 1 151 ? 12.164 10.43 -2.258 1 95 151 ASN B CA 1
ATOM 2783 C C . ASN B 1 151 ? 13.273 10.234 -3.283 1 95 151 ASN B C 1
ATOM 2785 O O . ASN B 1 151 ? 14.445 10.125 -2.922 1 95 151 ASN B O 1
ATOM 2789 N N . VAL B 1 152 ? 12.969 10.188 -4.555 1 95.5 152 VAL B N 1
ATOM 2790 C CA . VAL B 1 152 ? 13.961 10.102 -5.621 1 95.5 152 VAL B CA 1
ATOM 2791 C C . VAL B 1 152 ? 14.906 11.297 -5.543 1 95.5 152 VAL B C 1
ATOM 2793 O O . VAL B 1 152 ? 16.125 11.141 -5.598 1 95.5 152 VAL B O 1
ATOM 2796 N N . LYS B 1 153 ? 14.328 12.445 -5.359 1 95.62 153 LYS B N 1
ATOM 2797 C CA . LYS B 1 153 ? 15.109 13.68 -5.332 1 95.62 153 LYS B CA 1
ATOM 2798 C C . LYS B 1 153 ? 15.992 13.75 -4.09 1 95.62 153 LYS B C 1
ATOM 2800 O O . LYS B 1 153 ? 17.203 13.969 -4.188 1 95.62 153 LYS B O 1
ATOM 2805 N N . ILE B 1 154 ? 15.445 13.523 -2.951 1 96.31 154 ILE B N 1
ATOM 2806 C CA . ILE B 1 154 ? 16.172 13.727 -1.701 1 96.31 154 ILE B CA 1
ATOM 2807 C C . ILE B 1 154 ? 17.25 12.672 -1.549 1 96.31 154 ILE B C 1
ATOM 2809 O O . ILE B 1 154 ? 18.312 12.938 -0.984 1 96.31 154 ILE B O 1
ATOM 2813 N N . LEU B 1 155 ? 17.031 11.438 -2.104 1 96.69 155 LEU B N 1
ATOM 2814 C CA . LEU B 1 155 ? 17.984 10.344 -1.954 1 96.69 155 LEU B CA 1
ATOM 2815 C C . LEU B 1 155 ? 18.984 10.336 -3.109 1 96.69 155 LEU B C 1
ATOM 2817 O O . LEU B 1 155 ? 19.922 9.539 -3.111 1 96.69 155 LEU B O 1
ATOM 2821 N N . GLY B 1 156 ? 18.766 11.172 -4.113 1 95.81 156 GLY B N 1
ATOM 2822 C CA . GLY B 1 156 ? 19.656 11.242 -5.262 1 95.81 156 GLY B CA 1
ATOM 2823 C C . GLY B 1 156 ? 19.594 10.008 -6.145 1 95.81 156 GLY B C 1
ATOM 2824 O O . GLY B 1 156 ? 20.625 9.531 -6.617 1 95.81 156 GLY B O 1
ATOM 2825 N N . LEU B 1 157 ? 18.438 9.453 -6.301 1 95.88 157 LEU B N 1
ATOM 2826 C CA . LEU B 1 157 ? 18.266 8.242 -7.086 1 95.88 157 LEU B CA 1
ATOM 2827 C C . LEU B 1 157 ? 18.141 8.562 -8.57 1 95.88 157 LEU B C 1
ATOM 2829 O O . LEU B 1 157 ? 17.656 9.641 -8.938 1 95.88 157 LEU B O 1
ATOM 2833 N N . GLY B 1 158 ? 18.562 7.594 -9.414 1 94.81 158 GLY B N 1
ATOM 2834 C CA . GLY B 1 158 ? 18.516 7.777 -10.852 1 94.81 158 GLY B CA 1
ATOM 2835 C C . GLY B 1 158 ? 17.234 7.262 -11.477 1 94.81 158 GLY B C 1
ATOM 2836 O O . GLY B 1 158 ? 16.188 7.211 -10.82 1 94.81 158 GLY B O 1
ATOM 2837 N N . LYS B 1 159 ? 17.297 6.934 -12.75 1 94.12 159 LYS B N 1
ATOM 2838 C CA . LYS B 1 159 ? 16.109 6.582 -13.523 1 94.12 159 LYS B CA 1
ATOM 2839 C C . LYS B 1 159 ? 16.016 5.078 -13.75 1 94.12 159 LYS B C 1
ATOM 2841 O O . LYS B 1 159 ? 15.055 4.586 -14.336 1 94.12 159 LYS B O 1
ATOM 2846 N N . SER B 1 160 ? 17 4.309 -13.273 1 94.44 160 SER B N 1
ATOM 2847 C CA . SER B 1 160 ? 16.938 2.859 -13.453 1 94.44 160 SER B CA 1
ATOM 2848 C C . SER B 1 160 ? 15.727 2.26 -12.766 1 94.44 160 SER B C 1
ATOM 2850 O O . SER B 1 160 ? 15.172 2.857 -11.836 1 94.44 160 SER B O 1
ATOM 2852 N N . VAL B 1 161 ? 15.289 1.071 -13.141 1 95.25 161 VAL B N 1
ATOM 2853 C CA . VAL B 1 161 ? 14.148 0.403 -12.531 1 95.25 161 VAL B CA 1
ATOM 2854 C C . VAL B 1 161 ? 14.453 0.094 -11.062 1 95.25 161 VAL B C 1
ATOM 2856 O O . VAL B 1 161 ? 13.562 0.144 -10.211 1 95.25 161 VAL B O 1
ATOM 2859 N N . GLU B 1 162 ? 15.695 -0.192 -10.766 1 95.12 162 GLU B N 1
ATOM 2860 C CA . GLU B 1 162 ? 16.094 -0.461 -9.391 1 95.12 162 GLU B CA 1
ATOM 2861 C C . GLU B 1 162 ? 15.969 0.786 -8.516 1 95.12 162 GLU B C 1
ATOM 2863 O O . GLU B 1 162 ? 15.453 0.718 -7.402 1 95.12 162 GLU B O 1
ATOM 2868 N N . ASP B 1 163 ? 16.391 1.899 -9.141 1 95.88 163 ASP B N 1
ATOM 2869 C CA . ASP B 1 163 ? 16.312 3.152 -8.398 1 95.88 163 ASP B CA 1
ATOM 2870 C C . ASP B 1 163 ? 14.852 3.543 -8.133 1 95.88 163 ASP B C 1
ATOM 2872 O O . ASP B 1 163 ? 14.516 3.982 -7.027 1 95.88 163 ASP B O 1
ATOM 2876 N N . GLN B 1 164 ? 14.078 3.381 -9.109 1 96.12 164 GLN B N 1
ATOM 2877 C CA . GLN B 1 164 ? 12.664 3.689 -8.953 1 96.12 164 GLN B CA 1
ATOM 2878 C C . GLN B 1 164 ? 12 2.744 -7.953 1 96.12 164 GLN B C 1
ATOM 2880 O O . GLN B 1 164 ? 11.172 3.17 -7.148 1 96.12 164 GLN B O 1
ATOM 2885 N N . PHE B 1 165 ? 12.414 1.532 -7.961 1 97.44 165 PHE B N 1
ATOM 2886 C CA . PHE B 1 165 ? 11.914 0.554 -7.004 1 97.44 165 PHE B CA 1
ATOM 2887 C C . PHE B 1 165 ? 12.328 0.919 -5.582 1 97.44 165 PHE B C 1
ATOM 2889 O O . PHE B 1 165 ? 11.516 0.862 -4.656 1 97.44 165 PHE B O 1
ATOM 2896 N N . ILE B 1 166 ? 13.531 1.323 -5.418 1 97 166 ILE B N 1
ATOM 2897 C CA . ILE B 1 166 ? 14.031 1.697 -4.102 1 97 166 ILE B CA 1
ATOM 2898 C C . ILE B 1 166 ? 13.234 2.881 -3.561 1 97 166 ILE B C 1
ATOM 2900 O O . ILE B 1 166 ? 12.836 2.889 -2.395 1 97 166 ILE B O 1
ATOM 2904 N N . ALA B 1 167 ? 12.977 3.869 -4.422 1 97.38 167 ALA B N 1
ATOM 2905 C CA . ALA B 1 167 ? 12.164 5.012 -4 1 97.38 167 ALA B CA 1
ATOM 2906 C C . ALA B 1 167 ? 10.781 4.562 -3.537 1 97.38 167 ALA B C 1
ATOM 2908 O O . ALA B 1 167 ? 10.266 5.066 -2.539 1 97.38 167 ALA B O 1
ATOM 2909 N N . ALA B 1 168 ? 10.219 3.631 -4.254 1 97.44 168 ALA B N 1
ATOM 2910 C CA . ALA B 1 168 ? 8.906 3.098 -3.902 1 97.44 168 ALA B CA 1
ATOM 2911 C C . ALA B 1 168 ? 8.953 2.365 -2.564 1 97.44 168 ALA B C 1
ATOM 2913 O O . ALA B 1 168 ? 8.023 2.467 -1.763 1 97.44 168 ALA B O 1
ATOM 2914 N N . VAL B 1 169 ? 9.992 1.633 -2.324 1 98 169 VAL B N 1
ATOM 2915 C CA . VAL B 1 169 ? 10.156 0.901 -1.072 1 98 169 VAL B CA 1
ATOM 2916 C C . VAL B 1 169 ? 10.242 1.883 0.094 1 98 169 VAL B C 1
ATOM 2918 O O . VAL B 1 169 ? 9.594 1.689 1.126 1 98 169 VAL B O 1
ATOM 2921 N N . PHE B 1 170 ? 11.016 2.965 -0.064 1 98.19 170 PHE B N 1
ATOM 2922 C CA . PHE B 1 170 ? 11.109 3.977 0.981 1 98.19 170 PHE B CA 1
ATOM 2923 C C . PHE B 1 170 ? 9.742 4.559 1.301 1 98.19 170 PHE B C 1
ATOM 2925 O O . PHE B 1 170 ? 9.383 4.707 2.471 1 98.19 170 PHE B O 1
ATOM 2932 N N . THR B 1 171 ? 9.039 4.832 0.256 1 97.12 171 THR B N 1
ATOM 2933 C CA . THR B 1 171 ? 7.688 5.367 0.421 1 97.12 171 THR B CA 1
ATOM 2934 C C . THR B 1 171 ? 6.789 4.355 1.127 1 97.12 171 THR B C 1
ATOM 2936 O O . THR B 1 171 ? 6.039 4.715 2.037 1 97.12 171 THR B O 1
ATOM 2939 N N . ALA B 1 172 ? 6.906 3.152 0.763 1 96.5 172 ALA B N 1
ATOM 2940 C CA . ALA B 1 172 ? 6.086 2.096 1.353 1 96.5 172 ALA B CA 1
ATOM 2941 C C . ALA B 1 172 ? 6.418 1.906 2.83 1 96.5 172 ALA B C 1
ATOM 2943 O O . ALA B 1 172 ? 5.523 1.668 3.646 1 96.5 172 ALA B O 1
ATOM 2944 N N . VAL B 1 173 ? 7.652 1.947 3.16 1 97.81 173 VAL B N 1
ATOM 2945 C CA . VAL B 1 173 ? 8.07 1.804 4.551 1 97.81 173 VAL B CA 1
ATOM 2946 C C . VAL B 1 173 ? 7.453 2.918 5.395 1 97.81 173 VAL B C 1
ATOM 2948 O O . VAL B 1 173 ? 6.902 2.662 6.469 1 97.81 173 VAL B O 1
ATOM 2951 N N . MET B 1 174 ? 7.516 4.109 4.871 1 97.56 174 MET B N 1
ATOM 2952 C CA . MET B 1 174 ? 6.926 5.238 5.59 1 97.56 174 MET B CA 1
ATOM 2953 C C . MET B 1 174 ? 5.41 5.086 5.688 1 97.56 174 MET B C 1
ATOM 2955 O O . MET B 1 174 ? 4.816 5.406 6.719 1 97.56 174 MET B O 1
ATOM 2959 N N . GLY B 1 175 ? 4.859 4.68 4.617 1 95.75 175 GLY B N 1
ATOM 2960 C CA . GLY B 1 175 ? 3.426 4.434 4.633 1 95.75 175 GLY B CA 1
ATOM 2961 C C . GLY B 1 175 ? 3.014 3.375 5.637 1 95.75 175 GLY B C 1
ATOM 2962 O O . GLY B 1 175 ? 2.02 3.537 6.348 1 95.75 175 GLY B O 1
ATOM 2963 N N . GLU B 1 176 ? 3.719 2.338 5.695 1 96.38 176 GLU B N 1
ATOM 2964 C CA . GLU B 1 176 ? 3.42 1.291 6.668 1 96.38 176 GLU B CA 1
ATOM 2965 C C . GLU B 1 176 ? 3.635 1.785 8.094 1 96.38 176 GLU B C 1
ATOM 2967 O O . GLU B 1 176 ? 2.895 1.409 9.008 1 96.38 176 GLU B O 1
ATOM 2972 N N . ALA B 1 177 ? 4.68 2.549 8.281 1 98.19 177 ALA B N 1
ATOM 2973 C CA . ALA B 1 177 ? 4.902 3.135 9.602 1 98.19 177 ALA B CA 1
ATOM 2974 C C . ALA B 1 177 ? 3.727 4.012 10.016 1 98.19 177 ALA B C 1
ATOM 2976 O O . ALA B 1 177 ? 3.24 3.918 11.148 1 98.19 177 ALA B O 1
ATOM 2977 N N . ALA B 1 178 ? 3.311 4.816 9.086 1 96.81 178 ALA B N 1
ATOM 2978 C CA . ALA B 1 178 ? 2.158 5.668 9.367 1 96.81 178 ALA B CA 1
ATOM 2979 C C . ALA B 1 178 ? 0.942 4.836 9.766 1 96.81 178 ALA B C 1
ATOM 2981 O O . ALA B 1 178 ? 0.291 5.113 10.773 1 96.81 178 ALA B O 1
ATOM 2982 N N . ARG B 1 179 ? 0.661 3.855 9.031 1 94.06 179 ARG B N 1
ATOM 2983 C CA . ARG B 1 179 ? -0.471 2.977 9.305 1 94.06 179 ARG B CA 1
ATOM 2984 C C . ARG B 1 179 ? -0.35 2.344 10.688 1 94.06 179 ARG B C 1
ATOM 298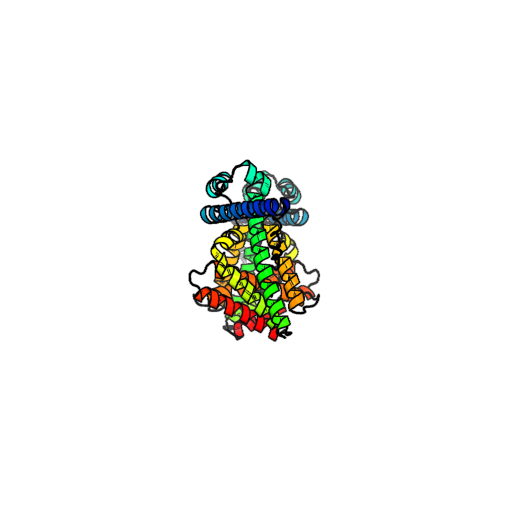6 O O . ARG B 1 179 ? -1.327 2.287 11.438 1 94.06 179 ARG B O 1
ATOM 2993 N N . SER B 1 180 ? 0.823 1.867 10.984 1 96.44 180 SER B N 1
ATOM 2994 C CA . SER B 1 180 ? 1.058 1.22 12.266 1 96.44 180 SER B CA 1
ATOM 2995 C C . SER B 1 180 ? 0.922 2.211 13.422 1 96.44 180 SER B C 1
ATOM 2997 O O . SER B 1 180 ? 0.361 1.881 14.469 1 96.44 180 SER B O 1
ATOM 2999 N N . ILE B 1 181 ? 1.404 3.377 13.227 1 97.56 181 ILE B N 1
ATOM 3000 C CA . ILE B 1 181 ? 1.354 4.41 14.258 1 97.56 181 ILE B CA 1
ATOM 3001 C C . ILE B 1 181 ? -0.098 4.801 14.523 1 97.56 181 ILE B C 1
ATOM 3003 O O . ILE B 1 181 ? -0.488 5.004 15.68 1 97.56 181 ILE B O 1
ATOM 3007 N N . ILE B 1 182 ? -0.842 4.883 13.516 1 94.69 182 ILE B N 1
ATOM 3008 C CA . ILE B 1 182 ? -2.256 5.219 13.641 1 94.69 182 ILE B CA 1
ATOM 3009 C C . ILE B 1 182 ? -2.947 4.211 14.555 1 94.69 182 ILE B C 1
ATOM 3011 O O . ILE B 1 182 ? -3.846 4.57 15.32 1 94.69 182 ILE B O 1
ATOM 3015 N N . ALA B 1 183 ? -2.508 3.004 14.602 1 92.69 183 ALA B N 1
ATOM 3016 C CA . ALA B 1 183 ? -3.141 1.935 15.367 1 92.69 183 ALA B CA 1
ATOM 3017 C C . ALA B 1 183 ? -2.611 1.901 16.797 1 92.69 183 ALA B C 1
ATOM 3019 O O . ALA B 1 183 ? -3.143 1.181 17.656 1 92.69 183 ALA B O 1
ATOM 3020 N N . CYS B 1 184 ? -1.6 2.623 17.094 1 95.5 184 CYS B N 1
ATOM 3021 C CA . CYS B 1 184 ? -1.006 2.635 18.422 1 95.5 184 CYS B CA 1
ATOM 3022 C C . CYS B 1 184 ? -1.879 3.408 19.406 1 95.5 184 CYS B C 1
ATOM 3024 O O . CYS B 1 184 ? -2.541 4.375 19.031 1 95.5 184 CYS B O 1
ATOM 3026 N N . THR B 1 185 ? -1.795 2.992 20.688 1 93.69 185 THR B N 1
ATOM 3027 C CA . THR B 1 185 ? -2.512 3.699 21.734 1 93.69 185 THR B CA 1
ATOM 3028 C C . THR B 1 185 ? -1.539 4.441 22.656 1 93.69 185 THR B C 1
ATOM 3030 O O . THR B 1 185 ? -1.939 5.336 23.391 1 93.69 185 THR B O 1
ATOM 3033 N N . ARG B 1 186 ? -0.252 4.012 22.641 1 96.44 186 ARG B N 1
ATOM 3034 C CA . ARG B 1 186 ? 0.767 4.629 23.484 1 96.44 186 ARG B CA 1
ATOM 3035 C C . ARG B 1 186 ? 1.846 5.297 22.641 1 96.44 186 ARG B C 1
ATOM 3037 O O . ARG B 1 186 ? 2.256 4.754 21.609 1 96.44 186 ARG B O 1
ATOM 3044 N N . ALA B 1 187 ? 2.285 6.434 23.094 1 97.25 187 ALA B N 1
ATOM 3045 C CA . ALA B 1 187 ? 3.312 7.188 22.375 1 97.25 187 ALA B CA 1
ATOM 3046 C C . ALA B 1 187 ? 4.59 6.367 22.219 1 97.25 187 ALA B C 1
ATOM 3048 O O . ALA B 1 187 ? 5.258 6.441 21.188 1 97.25 187 ALA B O 1
ATOM 3049 N N . LYS B 1 188 ? 4.871 5.633 23.203 1 97.56 188 LYS B N 1
ATOM 3050 C CA . LYS B 1 188 ? 6.094 4.836 23.172 1 97.56 188 LYS B CA 1
ATOM 3051 C C . LYS B 1 188 ? 6.078 3.846 22.016 1 97.56 188 LYS B C 1
ATOM 3053 O O . LYS B 1 188 ? 7.121 3.574 21.406 1 97.56 188 LYS B O 1
ATOM 3058 N N . GLN B 1 189 ? 4.945 3.268 21.734 1 97.75 189 GLN B N 1
ATOM 3059 C CA . GLN B 1 189 ? 4.801 2.355 20.609 1 97.75 189 GLN B CA 1
ATOM 3060 C C . GLN B 1 189 ? 5.043 3.074 19.281 1 97.75 189 GLN B C 1
ATOM 3062 O O . GLN B 1 189 ? 5.734 2.553 18.406 1 97.75 189 GLN B O 1
ATOM 3067 N N . ALA B 1 190 ? 4.5 4.27 19.188 1 98.06 190 ALA B N 1
ATOM 3068 C CA . ALA B 1 190 ? 4.672 5.07 17.984 1 98.06 190 ALA B CA 1
ATOM 3069 C C . ALA B 1 190 ? 6.141 5.438 17.781 1 98.06 190 ALA B C 1
ATOM 3071 O O . ALA B 1 190 ? 6.648 5.383 16.656 1 98.06 190 ALA B O 1
ATOM 3072 N N . ASP B 1 191 ? 6.777 5.77 18.859 1 98.31 191 ASP B N 1
ATOM 3073 C CA . ASP B 1 191 ? 8.195 6.117 18.797 1 98.31 191 ASP B CA 1
ATOM 3074 C C . ASP B 1 191 ? 9.031 4.926 18.344 1 98.31 191 ASP B C 1
ATOM 3076 O O . ASP B 1 191 ? 9.961 5.086 17.547 1 98.31 191 ASP B O 1
ATOM 3080 N N . ALA B 1 192 ? 8.672 3.799 18.859 1 98.06 192 ALA B N 1
ATOM 3081 C CA . ALA B 1 192 ? 9.398 2.584 18.484 1 98.06 192 ALA B CA 1
ATOM 3082 C C . ALA B 1 192 ? 9.258 2.283 17 1 98.06 192 ALA B C 1
ATOM 3084 O O . ALA B 1 192 ? 10.227 1.921 16.344 1 98.06 192 ALA B O 1
ATOM 3085 N N . ILE B 1 193 ? 8.102 2.451 16.484 1 98.44 193 ILE B N 1
ATOM 3086 C CA . ILE B 1 193 ? 7.836 2.211 15.078 1 98.44 193 ILE B CA 1
ATOM 3087 C C . ILE B 1 193 ? 8.602 3.229 14.227 1 98.44 193 ILE B C 1
ATOM 3089 O O . ILE B 1 193 ? 9.219 2.869 13.227 1 98.44 193 ILE B O 1
ATOM 3093 N N . SER B 1 194 ? 8.5 4.477 14.648 1 98.62 194 SER B N 1
ATOM 3094 C CA . SER B 1 194 ? 9.219 5.527 13.93 1 98.62 194 SER B CA 1
ATOM 3095 C C . SER B 1 194 ? 10.711 5.23 13.875 1 98.62 194 SER B C 1
ATOM 3097 O O . SER B 1 194 ? 11.328 5.332 12.812 1 98.62 194 SER B O 1
ATOM 3099 N N . ALA B 1 195 ? 11.273 4.863 14.992 1 98.19 195 ALA B N 1
ATOM 3100 C CA . ALA B 1 195 ? 12.695 4.555 15.062 1 98.19 195 ALA B CA 1
ATOM 3101 C C . ALA B 1 195 ? 13.055 3.379 14.156 1 98.19 195 ALA B C 1
ATOM 3103 O O . ALA B 1 195 ? 14.07 3.406 13.461 1 98.19 195 ALA B O 1
ATOM 3104 N N . GLU B 1 196 ? 12.203 2.416 14.172 1 98 196 GLU B N 1
ATOM 3105 C CA . GLU B 1 196 ? 12.445 1.234 13.352 1 98 196 GLU B CA 1
ATOM 3106 C C . GLU B 1 196 ? 12.359 1.566 11.867 1 98 196 GLU B C 1
ATOM 3108 O O . GLU B 1 196 ? 13.164 1.081 11.07 1 98 196 GLU B O 1
ATOM 3113 N N . ALA B 1 197 ? 11.383 2.35 11.461 1 98.62 197 ALA B N 1
ATOM 3114 C CA . ALA B 1 197 ? 11.227 2.746 10.062 1 98.62 197 ALA B CA 1
ATOM 3115 C C . ALA B 1 197 ? 12.461 3.498 9.562 1 98.62 197 ALA B C 1
ATOM 3117 O O . ALA B 1 197 ? 12.961 3.221 8.477 1 98.62 197 ALA B O 1
ATOM 3118 N N . LEU B 1 198 ? 12.93 4.406 10.359 1 98.38 198 LEU B N 1
ATOM 3119 C CA . LEU B 1 198 ? 14.086 5.207 9.977 1 98.38 198 LEU B CA 1
ATOM 3120 C C . LEU B 1 198 ? 15.352 4.352 9.953 1 98.38 198 LEU B C 1
ATOM 3122 O O . LEU B 1 198 ? 16.219 4.543 9.102 1 98.38 198 LEU B O 1
ATOM 3126 N N . ARG B 1 199 ? 15.461 3.438 10.867 1 97.44 199 ARG B N 1
ATOM 3127 C CA . ARG B 1 199 ? 16.578 2.502 10.875 1 97.44 199 ARG B CA 1
ATOM 3128 C C . ARG B 1 199 ? 16.594 1.658 9.602 1 97.44 199 ARG B C 1
ATOM 3130 O O . ARG B 1 199 ? 17.656 1.457 9 1 97.44 199 ARG B O 1
ATOM 3137 N N . ILE B 1 200 ? 15.477 1.144 9.188 1 97.62 200 ILE B N 1
ATOM 3138 C CA . ILE B 1 200 ? 15.352 0.343 7.977 1 97.62 200 ILE B CA 1
ATOM 3139 C C . ILE B 1 200 ? 15.773 1.17 6.766 1 97.62 200 ILE B C 1
ATOM 3141 O O . ILE B 1 200 ? 16.531 0.694 5.914 1 97.62 200 ILE B O 1
ATOM 3145 N N . ALA B 1 201 ? 15.297 2.408 6.727 1 97.38 201 ALA B N 1
ATOM 3146 C CA . ALA B 1 201 ? 15.688 3.293 5.629 1 97.38 201 ALA B CA 1
ATOM 3147 C C . ALA B 1 201 ? 17.203 3.469 5.574 1 97.38 201 ALA B C 1
ATOM 3149 O O . ALA B 1 201 ? 17.797 3.404 4.5 1 97.38 201 ALA B O 1
ATOM 3150 N N . ARG B 1 202 ? 17.781 3.641 6.691 1 96.5 202 ARG B N 1
ATOM 3151 C CA . ARG B 1 202 ? 19.219 3.836 6.762 1 96.5 202 ARG B CA 1
ATOM 3152 C C . ARG B 1 202 ? 19.969 2.594 6.285 1 96.5 202 ARG B C 1
ATOM 3154 O O . ARG B 1 202 ? 20.938 2.697 5.52 1 96.5 202 ARG B O 1
ATOM 3161 N N . ILE B 1 203 ? 19.547 1.467 6.707 1 96.19 203 ILE B N 1
ATOM 3162 C CA . ILE B 1 203 ? 20.219 0.218 6.352 1 96.19 203 ILE B CA 1
ATOM 3163 C C . ILE B 1 203 ? 20.109 -0.01 4.844 1 96.19 203 ILE B C 1
ATOM 3165 O O . ILE B 1 203 ? 21.078 -0.418 4.207 1 96.19 203 ILE B O 1
ATOM 3169 N N . ILE B 1 204 ? 18.938 0.246 4.277 1 95.94 204 ILE B N 1
ATOM 3170 C CA . ILE B 1 204 ? 18.75 0.088 2.84 1 95.94 204 ILE B CA 1
ATOM 3171 C C . ILE B 1 204 ? 19.672 1.055 2.096 1 95.94 204 ILE B C 1
ATOM 3173 O O . ILE B 1 204 ? 20.328 0.672 1.127 1 95.94 204 ILE B O 1
ATOM 3177 N N . SER B 1 205 ? 19.719 2.258 2.553 1 94.12 205 SER B N 1
ATOM 3178 C CA . SER B 1 205 ? 20.516 3.289 1.901 1 94.12 205 SER B CA 1
ATOM 3179 C C . SER B 1 205 ? 22.016 2.953 1.966 1 94.12 205 SER B C 1
ATOM 3181 O O . SER B 1 205 ? 22.75 3.199 1.01 1 94.12 205 SER B O 1
ATOM 3183 N N . GLU B 1 206 ? 22.469 2.408 3.051 1 91.12 206 GLU B N 1
ATOM 3184 C CA . GLU B 1 206 ? 23.891 2.131 3.289 1 91.12 206 GLU B CA 1
ATOM 3185 C C . GLU B 1 206 ? 24.359 0.929 2.475 1 91.12 206 GLU B C 1
ATOM 3187 O O . GLU B 1 206 ? 25.562 0.713 2.318 1 91.12 206 GLU B O 1
ATOM 3192 N N . HIS B 1 207 ? 23.516 0.183 1.948 1 85.19 207 HIS B N 1
ATOM 3193 C CA . HIS B 1 207 ? 23.891 -1.015 1.208 1 85.19 207 HIS B CA 1
ATOM 3194 C C . HIS B 1 207 ? 23.531 -0.887 -0.269 1 85.19 207 HIS B C 1
ATOM 3196 O O . HIS B 1 207 ? 23.469 -1.89 -0.983 1 85.19 207 HIS B O 1
ATOM 3202 N N . ARG B 1 208 ? 23.172 0.31 -0.696 1 81.5 208 ARG B N 1
ATOM 3203 C CA . ARG B 1 208 ? 22.938 0.545 -2.115 1 81.5 208 ARG B CA 1
ATOM 3204 C C . ARG B 1 208 ? 24.234 0.715 -2.879 1 81.5 208 ARG B C 1
ATOM 3206 O O . ARG B 1 208 ? 25.234 1.169 -2.316 1 81.5 208 ARG B O 1
#